Protein AF-A0A7S0XPW1-F1 (afdb_monomer_lite)

pLDDT: mean 75.11, std 16.71, range [29.38, 94.88]

Radius of gyration: 94.54 Å; chains: 1; bounding box: 197×59×314 Å

Secondary structure (DSSP, 8-state):
-------HHHHHHHHHHHHHHHHHHHHHTT--HHHHHHHHHHHHHHHHHHHHHHHHHHHHHHHHHHHHHHHHHHHHHHHHHHHHHHHHHHHHHHHHHHHHHHHHHHHHHHHHHHHHHHHHHHHHHHHHHHHHHHHHHHHHHHHHHHHHHHHHHHHHHHHHHHHHHHHHHHHHHHHHHHHHHHHHHHHHHHHHHHHHHHHHHHHHHHHHHHHHHHHHHHHHHHHHHHHHHHHHHHHHHHHHHHHHHHHHHHHHHHHHHHHHHHHHHHTTTS-TTHHHHTTTHHHHHHHHHHHHHHHHHHHHHHHHSSTTSSSSTTSSSSSSSSSTTSS-S------------SS---SSSGGGTTHHHHHHHHHHHHHHHHHHHHHHHHHHHHHHHHHHHHHHHHHHHHHHHHHHHHHHHHHHHHHHHHHHHHHHHHHHHHHHHHHHHHHHHHHHHHHHHHHHHHHHHHHHHHHHHHHHHHHHHHHHHHHHHHHHHHHHHHHHHHHHHHHHHHHHHHHHHHHHHHHHHHHHHHHHHHHHHHHHHHHHHHHHHHS--

Sequence (545 aa):
MVAFPISHRVLRKIFFCGIILALTGARVGGIGDEEIETAVKVATVSLQREMTSLKEQLEIFEMKHETLHAAAEQFRMQSKTAKTKLEEERTRYNTLASEKQTLETSMESKLEEALEEQKTTFEEEVAVELIEKRNRLAKENEELVQKLRRSEYELSVLEGDWKEKLDHESKRHERSEGKRRASEEKLRKETADLKKRLSFSEQQAKSFEEAWKDAVAESEAKDEQFQTESGKRLQEASRWEKRLQKLNEESKDLYEDNKAKEIELVRAKKLHLTLLEKLSESDEAVREHEAKIVQFTADIEKMSNELTSTSGELSQAKKEHTVLAKRFENLSNLHEDTELVLQNTRAEGERNARRNKELQNDLVDLKFDLESSQKKTKQTIEEKAEMTKSFTEALEQLTSKNTFLRHELVDMKFELEESQSETTALRSETEEITIAHHQALKRLQDEGKTLKLLRKEYLSLEKEFKTITDQFKESEEKVKQYQNRIKEEAAVNAELQNEVNYAELKVENSQKIEKKLSAENKELLKMYEDIKKTMGSSEKNLLET

Foldseek 3Di:
DDDDPPPPVNVVVVVVVVVVVVLVVCVVPPDDPVVSVVVVVVVVVVVVVVVVVVVVVVVVVVVVVVVVVVVVVVVVVVVVVVVVVVVVVVVVVVVVVVVVVVVVVVVVVVVVVVVVVVVVVVVVVVVVVVVVVVVVVVVVVVVVVVVVVVVVVVVVVVVVVVVVVVVVVVVVVVVVVVVVVVVVVVVVVVVVVVVVVVVVVVVVVVVVVVVVVVVVVVVVVVVVVVVVVVVVVVVVVVVVVVVVVVVVVVVVVVVVVVVVVCVVVVVPPPDPPPPPPVVPPVVVVVVVVVVVVVVVVVVVVVVVVVVVVVPPPPPPPPPPPPPVPPDDDDDDDDDDDDPDDDPDDDPPPVPPPVPPVVVVVCVVVVVVVVVVVVVVVVVVVVVVVVVVVVVVVVVVVVVVVVVVVVVVVVVVVVVVVVVVVVVVVVVVVVVVVVVVVVVVVVVVVVVVVVVVVVVVVVVVVVVVVVVVVVVVVVVVVVVVVVVVVVVVVVVVVVVVVVVVVVVVVVVVVVVVVVVVVVVVVVVVVVVVVVVVVVVVVVVVVVVPD

Organism: NCBI:txid44447

Structure (mmCIF, N/CA/C/O backbone):
data_AF-A0A7S0XPW1-F1
#
_entry.id   AF-A0A7S0XPW1-F1
#
loop_
_atom_site.group_PDB
_atom_site.id
_atom_site.type_symbol
_atom_site.label_atom_id
_atom_site.label_alt_id
_atom_site.label_comp_id
_atom_site.label_asym_id
_atom_site.label_entity_id
_atom_site.label_seq_id
_atom_site.pdbx_PDB_ins_code
_atom_site.Cartn_x
_atom_site.Cartn_y
_atom_site.Cartn_z
_atom_site.occupancy
_atom_site.B_iso_or_equiv
_atom_site.auth_seq_id
_atom_site.auth_comp_id
_atom_site.auth_asym_id
_atom_site.auth_atom_id
_atom_site.pdbx_PDB_model_num
ATOM 1 N N . MET A 1 1 ? 78.343 -16.025 -112.245 1.00 39.56 1 MET A N 1
ATOM 2 C CA . MET A 1 1 ? 78.794 -16.530 -113.560 1.00 39.56 1 MET A CA 1
ATOM 3 C C . MET A 1 1 ? 79.882 -15.602 -114.066 1.00 39.56 1 MET A C 1
ATOM 5 O O . MET A 1 1 ? 79.594 -14.468 -114.415 1.00 39.56 1 MET A O 1
ATOM 9 N N . VAL A 1 2 ? 81.134 -16.042 -113.967 1.00 36.28 2 VAL A N 1
ATOM 10 C CA . VAL A 1 2 ? 82.327 -15.247 -114.286 1.00 36.28 2 VAL A CA 1
ATOM 11 C C . VAL A 1 2 ? 82.599 -15.399 -115.782 1.00 36.28 2 VAL A C 1
ATOM 13 O O . VAL A 1 2 ? 83.134 -16.416 -116.213 1.00 36.28 2 VAL A O 1
ATOM 16 N N . ALA A 1 3 ? 82.165 -14.430 -116.588 1.00 39.72 3 ALA A N 1
ATOM 17 C CA . ALA A 1 3 ? 82.557 -14.345 -117.990 1.00 39.72 3 ALA A CA 1
ATOM 18 C C . ALA A 1 3 ? 84.015 -13.868 -118.040 1.00 39.72 3 ALA A C 1
ATOM 20 O O . ALA A 1 3 ? 84.314 -12.753 -117.617 1.00 39.72 3 ALA A O 1
ATOM 21 N N . PHE A 1 4 ? 84.930 -14.727 -118.494 1.00 38.59 4 PHE A N 1
ATOM 22 C CA . PHE A 1 4 ? 86.327 -14.350 -118.706 1.00 38.59 4 PHE A CA 1
ATOM 23 C C . PHE A 1 4 ? 86.382 -13.190 -119.714 1.00 38.59 4 PHE A C 1
ATOM 25 O O . PHE A 1 4 ? 85.946 -13.372 -120.855 1.00 38.59 4 PHE A O 1
ATOM 32 N N . PRO A 1 5 ? 86.906 -12.006 -119.345 1.00 53.72 5 PRO A N 1
ATOM 33 C CA . PRO A 1 5 ? 87.045 -10.915 -120.289 1.00 53.72 5 PRO A CA 1
ATOM 34 C C . PRO A 1 5 ? 88.181 -11.286 -121.243 1.00 53.72 5 PRO A C 1
ATOM 36 O O . PRO A 1 5 ? 89.358 -11.233 -120.881 1.00 53.72 5 PRO A O 1
ATOM 39 N N . ILE A 1 6 ? 87.839 -11.700 -122.466 1.00 50.00 6 ILE A N 1
ATOM 40 C CA . ILE A 1 6 ? 88.815 -11.805 -123.552 1.00 50.00 6 ILE A CA 1
ATOM 41 C C . ILE A 1 6 ? 89.406 -10.405 -123.703 1.00 50.00 6 ILE A C 1
ATOM 43 O O . ILE A 1 6 ? 88.725 -9.472 -124.123 1.00 50.00 6 ILE A O 1
ATOM 47 N N . SER A 1 7 ? 90.658 -10.243 -123.267 1.00 54.56 7 SER A N 1
ATOM 48 C CA . SER A 1 7 ? 91.333 -8.949 -123.241 1.00 54.56 7 SER A CA 1
ATOM 49 C C . SER A 1 7 ? 91.212 -8.284 -124.607 1.00 54.56 7 SER A C 1
ATOM 51 O O . SER A 1 7 ? 91.525 -8.896 -125.629 1.00 54.56 7 SER A O 1
ATOM 53 N N . HIS A 1 8 ? 90.821 -7.010 -124.623 1.00 59.72 8 HIS A N 1
ATOM 54 C CA . HIS A 1 8 ? 90.724 -6.186 -125.830 1.00 59.72 8 HIS A CA 1
ATOM 55 C C . HIS A 1 8 ? 92.017 -6.225 -126.682 1.00 59.72 8 HIS A C 1
ATOM 57 O O . HIS A 1 8 ? 91.983 -6.005 -127.892 1.00 59.72 8 HIS A O 1
ATOM 63 N N . ARG A 1 9 ? 93.178 -6.565 -126.090 1.00 62.75 9 ARG A N 1
ATOM 64 C CA . ARG A 1 9 ? 94.433 -6.824 -126.826 1.00 62.75 9 ARG A CA 1
ATOM 65 C C . ARG A 1 9 ? 94.404 -8.096 -127.684 1.00 62.75 9 ARG A C 1
ATOM 67 O O . ARG A 1 9 ? 95.032 -8.108 -128.737 1.00 62.75 9 ARG A O 1
ATOM 74 N N . VAL A 1 10 ? 93.723 -9.154 -127.246 1.00 66.50 10 VAL A N 1
ATOM 75 C CA . VAL A 1 10 ? 93.628 -10.446 -127.950 1.00 66.50 10 VAL A CA 1
ATOM 76 C C . VAL A 1 10 ? 92.700 -10.329 -129.158 1.00 66.50 10 VAL A C 1
ATOM 78 O O . VAL A 1 10 ? 93.093 -10.717 -130.255 1.00 66.50 10 VAL A O 1
ATOM 81 N N . LEU A 1 11 ? 91.539 -9.687 -128.993 1.00 63.97 11 LEU A N 1
ATOM 82 C CA . LEU A 1 11 ? 90.622 -9.369 -130.097 1.00 63.97 11 LEU A CA 1
ATOM 83 C C . LEU A 1 11 ? 91.297 -8.503 -131.173 1.00 63.97 11 LEU A C 1
ATOM 85 O O . LEU A 1 11 ? 91.224 -8.832 -132.355 1.00 63.97 11 LEU A O 1
ATOM 89 N N . ARG A 1 12 ? 92.063 -7.474 -130.772 1.00 67.25 12 ARG A N 1
ATOM 90 C CA . ARG A 1 12 ? 92.855 -6.654 -131.711 1.00 67.25 12 ARG A CA 1
ATOM 91 C C . ARG A 1 12 ? 93.873 -7.476 -132.507 1.00 67.25 12 ARG A C 1
ATOM 93 O O . ARG A 1 12 ? 94.035 -7.241 -133.699 1.00 67.25 12 ARG A O 1
ATOM 100 N N . LYS A 1 13 ? 94.565 -8.424 -131.865 1.00 68.25 13 LYS A N 1
ATOM 101 C CA . LYS A 1 13 ? 95.573 -9.272 -132.527 1.00 68.25 13 LYS A CA 1
ATOM 102 C C . LYS A 1 13 ? 94.947 -10.235 -133.538 1.00 68.25 13 LYS A C 1
ATOM 104 O O . LYS A 1 13 ? 95.470 -10.353 -134.639 1.00 68.25 13 LYS A O 1
ATOM 109 N N . ILE A 1 14 ? 93.825 -10.870 -133.194 1.00 69.06 14 ILE A N 1
ATOM 110 C CA . ILE A 1 14 ? 93.106 -11.783 -134.100 1.00 69.06 14 ILE A CA 1
ATOM 111 C C . ILE A 1 14 ? 92.610 -11.025 -135.342 1.00 69.06 14 ILE A C 1
ATOM 113 O O . ILE A 1 14 ? 92.794 -11.495 -136.464 1.00 69.06 14 ILE A O 1
ATOM 117 N N . PHE A 1 15 ? 92.070 -9.819 -135.154 1.00 67.19 15 PHE A N 1
ATOM 118 C CA . PHE A 1 15 ? 91.571 -8.985 -136.249 1.00 67.19 15 PHE A CA 1
ATOM 119 C C . PHE A 1 15 ? 92.696 -8.508 -137.189 1.00 67.19 15 PHE A C 1
ATOM 121 O O . PHE A 1 15 ? 92.571 -8.610 -138.409 1.00 67.19 15 PHE A O 1
ATOM 128 N N . PHE A 1 16 ? 93.843 -8.075 -136.643 1.00 67.00 16 PHE A N 1
ATOM 129 C CA . PHE A 1 16 ? 95.014 -7.702 -137.453 1.00 67.00 16 PHE A CA 1
ATOM 130 C C . PHE A 1 16 ? 95.614 -8.892 -138.220 1.00 67.00 16 PHE A C 1
ATOM 132 O O . PHE A 1 16 ? 96.012 -8.727 -139.372 1.00 67.00 16 PHE A O 1
ATOM 139 N N . CYS A 1 17 ? 95.641 -10.095 -137.634 1.00 64.75 17 CYS A N 1
ATOM 140 C CA . CYS A 1 17 ? 96.068 -11.306 -138.343 1.00 64.75 17 CYS A CA 1
ATOM 141 C C . CYS A 1 17 ? 95.147 -11.645 -139.526 1.00 64.75 17 CYS A C 1
ATOM 143 O O . CYS A 1 17 ? 95.647 -12.024 -140.584 1.00 64.75 17 CYS A O 1
ATOM 145 N N . GLY A 1 18 ? 93.829 -11.457 -139.383 1.00 64.94 18 GLY A N 1
ATOM 146 C CA . GLY A 1 18 ? 92.868 -11.646 -140.476 1.00 64.94 18 GLY A CA 1
ATOM 147 C C . GLY A 1 18 ? 93.102 -10.694 -141.656 1.00 64.94 18 GLY A C 1
ATOM 148 O O . GLY A 1 18 ? 93.085 -11.124 -142.807 1.00 64.94 18 GLY A O 1
ATOM 149 N N . ILE A 1 19 ? 93.413 -9.424 -141.378 1.00 65.38 19 ILE A N 1
ATOM 150 C CA . ILE A 1 19 ? 93.708 -8.414 -142.411 1.00 65.38 19 ILE A CA 1
ATOM 151 C C . ILE A 1 19 ? 95.030 -8.721 -143.131 1.00 65.38 19 ILE A C 1
ATOM 153 O O . ILE A 1 19 ? 95.105 -8.623 -144.355 1.00 65.38 19 ILE A O 1
ATOM 157 N N . ILE A 1 20 ? 96.067 -9.145 -142.398 1.00 64.94 20 ILE A N 1
ATOM 158 C CA . ILE A 1 20 ? 97.364 -9.511 -142.992 1.00 64.94 20 ILE A CA 1
ATOM 159 C C . ILE A 1 20 ? 97.228 -10.743 -143.901 1.00 64.94 20 ILE A C 1
ATOM 161 O O . ILE A 1 20 ? 97.795 -10.748 -144.995 1.00 64.94 20 ILE A O 1
ATOM 165 N N . LEU A 1 21 ? 96.452 -11.756 -143.493 1.00 63.59 21 LEU A N 1
ATOM 166 C CA . LEU A 1 21 ? 96.184 -12.951 -144.306 1.00 63.59 21 LEU A CA 1
ATOM 167 C C . LEU A 1 21 ? 95.389 -12.623 -145.581 1.00 63.59 21 LEU A C 1
ATOM 169 O O . LEU A 1 21 ? 95.715 -13.134 -146.652 1.00 63.59 21 LEU A O 1
ATOM 173 N N . ALA A 1 22 ? 94.404 -11.724 -145.497 1.00 61.94 22 ALA A N 1
ATOM 174 C CA . ALA A 1 22 ? 93.641 -11.271 -146.662 1.00 61.94 22 ALA A CA 1
ATOM 175 C C . ALA A 1 22 ? 94.516 -10.507 -147.679 1.00 61.94 22 ALA A C 1
ATOM 177 O O . ALA A 1 22 ? 94.399 -10.724 -148.884 1.00 61.94 22 ALA A O 1
ATOM 178 N N . LEU A 1 23 ? 95.449 -9.671 -147.204 1.00 60.62 23 LEU A N 1
ATOM 179 C CA . LEU A 1 23 ? 96.360 -8.900 -148.064 1.00 60.62 23 LEU A CA 1
ATOM 180 C C . LEU A 1 23 ? 97.479 -9.743 -148.690 1.00 60.62 23 LEU A C 1
ATOM 182 O O . LEU A 1 23 ? 97.932 -9.441 -149.793 1.00 60.62 23 LEU A O 1
ATOM 186 N N . THR A 1 24 ? 97.922 -10.811 -148.020 1.00 60.59 24 THR A N 1
ATOM 187 C CA . THR A 1 24 ? 98.920 -11.739 -148.586 1.00 60.59 24 THR A CA 1
ATOM 188 C C . THR A 1 24 ? 98.308 -12.720 -149.585 1.00 60.59 24 THR A C 1
ATOM 190 O O . THR A 1 24 ? 98.956 -13.026 -150.585 1.00 60.59 24 THR A O 1
ATOM 193 N N . GLY A 1 25 ? 97.055 -13.145 -149.389 1.00 58.72 25 GLY A N 1
ATOM 194 C CA . GLY A 1 25 ? 96.331 -13.973 -150.361 1.00 58.72 25 GLY A CA 1
ATOM 195 C C . GLY A 1 25 ? 96.077 -13.268 -151.701 1.00 58.72 25 GLY A C 1
ATOM 196 O O . GLY A 1 25 ? 96.257 -13.874 -152.756 1.00 58.72 25 GLY A O 1
ATOM 197 N N . ALA A 1 26 ? 95.748 -11.972 -151.680 1.00 57.66 26 ALA A N 1
ATOM 198 C CA . ALA A 1 26 ? 95.457 -11.195 -152.891 1.00 57.66 26 ALA A CA 1
ATOM 199 C C . ALA A 1 26 ? 96.680 -10.995 -153.816 1.00 57.66 26 ALA A C 1
ATOM 201 O O . ALA A 1 26 ? 96.527 -10.893 -155.031 1.00 57.66 26 ALA A O 1
ATOM 202 N N . ARG A 1 27 ? 97.907 -11.010 -153.272 1.00 54.44 27 ARG A N 1
ATOM 203 C CA . ARG A 1 27 ? 99.149 -10.748 -154.030 1.00 54.44 27 ARG A CA 1
ATOM 204 C C . ARG A 1 27 ? 99.678 -11.956 -154.819 1.00 54.44 27 ARG A C 1
ATOM 206 O O . ARG A 1 27 ? 100.502 -11.782 -155.710 1.00 54.44 27 ARG A O 1
ATOM 213 N N . VAL A 1 28 ? 99.212 -13.170 -154.514 1.00 60.16 28 VAL A N 1
ATOM 214 C CA . VAL A 1 28 ? 99.618 -14.415 -155.205 1.00 60.16 28 VAL A CA 1
ATOM 215 C C . VAL A 1 28 ? 98.640 -14.789 -156.336 1.00 60.16 28 VAL A C 1
ATOM 217 O O . VAL A 1 28 ? 98.990 -15.566 -157.217 1.00 60.16 28 VAL A O 1
ATOM 220 N N . GLY A 1 29 ? 97.439 -14.197 -156.362 1.00 56.56 29 GLY A N 1
ATOM 221 C CA . GLY A 1 29 ? 96.366 -14.530 -157.309 1.00 56.56 29 GLY A CA 1
ATOM 222 C C . GLY A 1 29 ? 96.353 -13.773 -158.643 1.00 56.56 29 GLY A C 1
ATOM 223 O O . GLY A 1 29 ? 95.446 -14.005 -159.433 1.00 56.56 29 GLY A O 1
ATOM 224 N N . GLY A 1 30 ? 97.310 -12.878 -158.919 1.00 50.38 30 GLY A N 1
ATOM 225 C CA . GLY A 1 30 ? 97.323 -12.118 -160.181 1.00 50.38 30 GLY A CA 1
ATOM 226 C C . GLY A 1 30 ? 96.152 -11.135 -160.327 1.00 50.38 30 GLY A C 1
ATOM 227 O O . GLY A 1 30 ? 95.639 -10.951 -161.427 1.00 50.38 30 GLY A O 1
ATOM 228 N N . ILE A 1 31 ? 95.730 -10.526 -159.216 1.00 51.66 31 ILE A N 1
ATOM 229 C CA . ILE A 1 31 ? 94.731 -9.453 -159.166 1.00 51.66 31 ILE A CA 1
ATOM 230 C C . ILE A 1 31 ? 95.456 -8.100 -159.281 1.00 51.66 31 ILE A C 1
ATOM 232 O O . ILE A 1 31 ? 96.480 -7.896 -158.629 1.00 51.66 31 ILE A O 1
ATOM 236 N N . GLY A 1 32 ? 94.958 -7.200 -160.134 1.00 52.53 32 GLY A N 1
ATOM 237 C CA . GLY A 1 32 ? 95.555 -5.882 -160.386 1.00 52.53 32 GLY A CA 1
ATOM 238 C C . GLY A 1 32 ? 95.526 -4.956 -159.162 1.00 52.53 32 GLY A C 1
ATOM 239 O O . GLY A 1 32 ? 94.605 -5.020 -158.350 1.00 52.53 32 GLY A O 1
ATOM 240 N N . ASP A 1 33 ? 96.526 -4.075 -159.045 1.00 58.12 33 ASP A N 1
ATOM 241 C CA . ASP A 1 33 ? 96.761 -3.200 -157.880 1.00 58.12 33 ASP A CA 1
ATOM 242 C C . ASP A 1 33 ? 95.544 -2.335 -157.455 1.00 58.12 33 ASP A C 1
ATOM 244 O O . ASP A 1 33 ? 95.440 -1.962 -156.286 1.00 58.12 33 ASP A O 1
ATOM 248 N N . GLU A 1 34 ? 94.577 -2.067 -158.344 1.00 59.88 34 GLU A N 1
ATOM 249 C CA . GLU A 1 34 ? 93.363 -1.286 -158.032 1.00 59.88 34 GLU A CA 1
ATOM 250 C C . GLU A 1 34 ? 92.368 -1.996 -157.086 1.00 59.88 34 GLU A C 1
ATOM 252 O O . GLU A 1 34 ? 91.712 -1.336 -156.269 1.00 59.88 34 GLU A O 1
ATOM 257 N N . GLU A 1 35 ? 92.256 -3.328 -157.134 1.00 60.28 35 GLU A N 1
ATOM 258 C CA . GLU A 1 35 ? 91.290 -4.076 -156.304 1.00 60.28 35 GLU A CA 1
ATOM 259 C C . GLU A 1 35 ? 91.768 -4.234 -154.848 1.00 60.28 35 GLU A C 1
ATOM 261 O O . GLU A 1 35 ? 90.972 -4.244 -153.902 1.00 60.28 35 GLU A O 1
ATOM 266 N N . ILE A 1 36 ? 93.087 -4.281 -154.632 1.00 63.53 36 ILE A N 1
ATOM 267 C CA . ILE A 1 36 ? 93.680 -4.330 -153.287 1.00 63.53 36 ILE A CA 1
ATOM 268 C C . ILE A 1 36 ? 93.498 -2.982 -152.580 1.00 63.53 36 ILE A C 1
ATOM 270 O O . ILE A 1 36 ? 93.168 -2.940 -151.391 1.00 63.53 36 ILE A O 1
ATOM 274 N N . GLU A 1 37 ? 93.651 -1.870 -153.303 1.00 64.62 37 GLU A N 1
ATOM 275 C CA . GLU A 1 37 ? 93.460 -0.532 -152.740 1.00 64.62 37 GLU A CA 1
ATOM 276 C C . GLU A 1 37 ? 92.009 -0.304 -152.285 1.00 64.62 37 GLU A C 1
ATOM 278 O O . GLU A 1 37 ? 91.763 0.261 -151.210 1.00 64.62 37 GLU A O 1
ATOM 283 N N . THR A 1 38 ? 91.033 -0.795 -153.054 1.00 67.69 38 THR A N 1
ATOM 284 C CA . THR A 1 38 ? 89.615 -0.709 -152.679 1.00 67.69 38 THR A CA 1
ATOM 285 C C . THR A 1 38 ? 89.295 -1.568 -151.456 1.00 67.69 38 THR A C 1
ATOM 287 O O . THR A 1 38 ? 88.627 -1.081 -150.539 1.00 67.69 38 THR A O 1
ATOM 290 N N . ALA A 1 39 ? 89.825 -2.791 -151.362 1.00 69.88 39 ALA A N 1
ATOM 291 C CA . ALA A 1 39 ? 89.636 -3.650 -150.189 1.00 69.88 39 ALA A CA 1
ATOM 292 C C . ALA A 1 39 ? 90.240 -3.044 -148.906 1.00 69.88 39 ALA A C 1
ATOM 294 O O . ALA A 1 39 ? 89.601 -3.060 -147.849 1.00 69.88 39 ALA A O 1
ATOM 295 N N . VAL A 1 40 ? 91.433 -2.441 -148.995 1.00 73.88 40 VAL A N 1
ATOM 296 C CA . VAL A 1 40 ? 92.063 -1.735 -147.864 1.00 73.88 40 VAL A CA 1
ATOM 297 C C . VAL A 1 40 ? 91.232 -0.528 -147.440 1.00 73.88 40 VAL A C 1
ATOM 299 O O . VAL A 1 40 ? 91.009 -0.333 -146.242 1.00 73.88 40 VAL A O 1
ATOM 302 N N . LYS A 1 41 ? 90.723 0.266 -148.390 1.00 72.25 41 LYS A N 1
ATOM 303 C CA . LYS A 1 41 ? 89.847 1.408 -148.085 1.00 72.25 41 LYS A CA 1
ATOM 304 C C . LYS A 1 41 ? 88.562 0.962 -147.383 1.00 72.25 41 LYS A C 1
ATOM 306 O O . LYS A 1 41 ? 88.209 1.544 -146.358 1.00 72.25 41 LYS A O 1
ATOM 311 N N . VAL A 1 42 ? 87.910 -0.100 -147.858 1.00 74.19 42 VAL A N 1
ATOM 312 C CA . VAL A 1 42 ? 86.697 -0.651 -147.224 1.00 74.19 42 VAL A CA 1
ATOM 313 C C . VAL A 1 42 ? 86.989 -1.172 -145.813 1.00 74.19 42 VAL A C 1
ATOM 315 O O . VAL A 1 42 ? 86.263 -0.831 -144.876 1.00 74.19 42 VAL A O 1
ATOM 318 N N . ALA A 1 43 ? 88.078 -1.924 -145.623 1.00 74.25 43 ALA A N 1
ATOM 319 C CA . ALA A 1 43 ? 88.476 -2.424 -144.307 1.00 74.25 43 ALA A CA 1
ATOM 320 C C . ALA A 1 43 ? 88.810 -1.284 -143.332 1.00 74.25 43 ALA A C 1
ATOM 322 O O . ALA A 1 43 ? 88.410 -1.333 -142.170 1.00 74.25 43 ALA A O 1
ATOM 323 N N . THR A 1 44 ? 89.478 -0.230 -143.809 1.00 72.44 44 THR A N 1
ATOM 324 C CA . THR A 1 44 ? 89.830 0.948 -142.999 1.00 72.44 44 THR A CA 1
ATOM 325 C C . THR A 1 44 ? 88.579 1.697 -142.549 1.00 72.44 44 THR A C 1
ATOM 327 O O . THR A 1 44 ? 88.448 2.006 -141.367 1.00 72.44 44 THR A O 1
ATOM 330 N N . VAL A 1 45 ? 87.615 1.915 -143.451 1.00 76.00 45 VAL A N 1
ATOM 331 C CA . VAL A 1 45 ? 86.327 2.543 -143.109 1.00 76.00 45 VAL A CA 1
ATOM 332 C C . VAL A 1 45 ? 85.536 1.683 -142.116 1.00 76.00 45 VAL A C 1
ATOM 334 O O . VAL A 1 45 ? 84.939 2.223 -141.184 1.00 76.00 45 VAL A O 1
ATOM 337 N N . SER A 1 46 ? 85.557 0.354 -142.262 1.00 75.00 46 SER A N 1
ATOM 338 C CA . SER A 1 46 ? 84.896 -0.562 -141.320 1.00 75.00 46 SER A CA 1
ATOM 339 C C . SER A 1 46 ? 85.529 -0.509 -139.927 1.00 75.00 46 SER A C 1
ATOM 341 O O . SER A 1 46 ? 84.823 -0.357 -138.932 1.00 75.00 46 SER A O 1
ATOM 343 N N . LEU A 1 47 ? 86.862 -0.543 -139.849 1.00 78.50 47 LEU A N 1
ATOM 344 C CA . LEU A 1 47 ? 87.610 -0.414 -138.594 1.00 78.50 47 LEU A CA 1
ATOM 345 C C . LEU A 1 47 ? 87.378 0.938 -137.923 1.00 78.50 47 LEU A C 1
ATOM 347 O O . LEU A 1 47 ? 87.296 1.022 -136.700 1.00 78.50 47 LEU A O 1
ATOM 351 N N . GLN A 1 48 ? 87.262 1.998 -138.719 1.00 76.94 48 GLN A N 1
ATOM 352 C CA . GLN A 1 48 ? 86.998 3.335 -138.215 1.00 76.94 48 GLN A CA 1
ATOM 353 C C . GLN A 1 48 ? 85.587 3.432 -137.622 1.00 76.94 48 GLN A C 1
ATOM 355 O O . GLN A 1 48 ? 85.448 3.995 -136.539 1.00 76.94 48 GLN A O 1
ATOM 360 N N . ARG A 1 49 ? 84.583 2.801 -138.255 1.00 78.31 49 ARG A N 1
ATOM 361 C CA . ARG A 1 49 ? 83.217 2.680 -137.712 1.00 78.31 49 ARG A CA 1
ATOM 362 C C . ARG A 1 49 ? 83.169 1.887 -136.407 1.00 78.31 49 ARG A C 1
ATOM 364 O O . ARG A 1 49 ? 82.507 2.314 -135.462 1.00 78.31 49 ARG A O 1
ATOM 371 N N . GLU A 1 50 ? 83.883 0.766 -136.327 1.00 81.75 50 GLU A N 1
ATOM 372 C CA . GLU A 1 50 ? 83.961 -0.028 -135.093 1.00 81.75 50 GLU A CA 1
ATOM 373 C C . GLU A 1 50 ? 84.698 0.717 -133.975 1.00 81.75 50 GLU A C 1
ATOM 375 O O . GLU A 1 50 ? 84.246 0.703 -132.834 1.00 81.75 50 GLU A O 1
ATOM 380 N N . MET A 1 51 ? 85.783 1.432 -134.290 1.00 79.12 51 MET A N 1
ATOM 381 C CA . MET A 1 51 ? 86.474 2.305 -133.333 1.00 79.12 51 MET A CA 1
ATOM 382 C C . MET A 1 51 ? 85.562 3.417 -132.814 1.00 79.12 51 MET A C 1
ATOM 384 O O . MET A 1 51 ? 85.568 3.678 -131.613 1.00 79.12 51 MET A O 1
ATOM 388 N N . THR A 1 52 ? 84.769 4.058 -133.680 1.00 80.38 52 THR A N 1
ATOM 389 C CA . THR A 1 52 ? 83.781 5.052 -133.231 1.00 80.38 52 THR A CA 1
ATOM 390 C C . THR A 1 52 ? 82.694 4.419 -132.368 1.00 80.38 52 THR A C 1
ATOM 392 O O . THR A 1 52 ? 82.392 4.959 -131.312 1.00 80.38 52 THR A O 1
ATOM 395 N N . SER A 1 53 ? 82.190 3.235 -132.732 1.00 83.06 53 SER A N 1
ATOM 396 C CA . SER A 1 53 ? 81.170 2.534 -131.943 1.00 83.06 53 SER A CA 1
ATOM 397 C C . SER A 1 53 ? 81.689 2.091 -130.570 1.00 83.06 53 SER A C 1
ATOM 399 O O . SER A 1 53 ? 81.007 2.264 -129.563 1.00 83.06 53 SER A O 1
ATOM 401 N N . LEU A 1 54 ? 82.919 1.576 -130.490 1.00 82.94 54 LEU A N 1
ATOM 402 C CA . LEU A 1 54 ? 83.553 1.221 -129.217 1.00 82.94 54 LEU A CA 1
ATOM 403 C C . LEU A 1 54 ? 83.830 2.452 -128.354 1.00 82.94 54 LEU A C 1
ATOM 405 O O . LEU A 1 54 ? 83.705 2.377 -127.134 1.00 82.94 54 LEU A O 1
ATOM 409 N N . LYS A 1 55 ? 84.185 3.582 -128.972 1.00 82.62 55 LYS A N 1
ATOM 410 C CA . LYS A 1 55 ? 84.371 4.846 -128.259 1.00 82.62 55 LYS A CA 1
ATOM 411 C C . LYS A 1 55 ? 83.053 5.338 -127.654 1.00 82.62 55 LYS A C 1
ATOM 413 O O . LYS A 1 55 ? 83.039 5.675 -126.477 1.00 82.62 55 LYS A O 1
ATOM 418 N N . GLU A 1 56 ? 81.957 5.285 -128.410 1.00 84.12 56 GLU A N 1
ATOM 419 C CA . GLU A 1 56 ? 80.611 5.597 -127.904 1.00 84.12 56 GLU A CA 1
ATOM 420 C C . GLU A 1 56 ? 80.191 4.644 -126.772 1.00 84.12 56 GLU A C 1
ATOM 422 O O . GLU A 1 56 ? 79.659 5.078 -125.754 1.00 84.12 56 GLU A O 1
ATOM 427 N N . GLN A 1 57 ? 80.465 3.341 -126.898 1.00 84.12 57 GLN A N 1
ATOM 428 C CA . GLN A 1 57 ? 80.169 2.376 -125.832 1.00 84.12 57 GLN A CA 1
ATOM 429 C C . GLN A 1 57 ? 80.993 2.622 -124.564 1.00 84.12 57 GLN A C 1
ATOM 431 O O . GLN A 1 57 ? 80.464 2.454 -123.463 1.00 84.12 57 GLN A O 1
ATOM 436 N N . LEU A 1 58 ? 82.263 3.012 -124.705 1.00 83.69 58 LEU A N 1
ATOM 437 C CA . LEU A 1 58 ? 83.120 3.363 -123.575 1.00 83.69 58 LEU A CA 1
ATOM 438 C C . LEU A 1 58 ? 82.597 4.613 -122.862 1.00 83.69 58 LEU A C 1
ATOM 440 O O . LEU A 1 58 ? 82.476 4.597 -121.644 1.00 83.69 58 LEU A O 1
ATOM 444 N N . GLU A 1 59 ? 82.199 5.637 -123.614 1.00 85.94 59 GLU A N 1
ATOM 445 C CA . GLU A 1 59 ? 81.622 6.870 -123.068 1.00 85.94 59 GLU A CA 1
ATOM 446 C C . GLU A 1 59 ? 80.290 6.599 -122.344 1.00 85.94 59 GLU A C 1
ATOM 448 O O . GLU A 1 59 ? 80.064 7.075 -121.232 1.00 85.94 59 GLU A O 1
ATOM 453 N N . ILE A 1 60 ? 79.431 5.733 -122.899 1.00 86.44 60 ILE A N 1
ATOM 454 C CA . ILE A 1 60 ? 78.209 5.269 -122.218 1.00 86.44 60 ILE A CA 1
ATOM 455 C C . ILE A 1 60 ? 78.545 4.497 -120.937 1.00 86.44 60 ILE A C 1
ATOM 457 O O . ILE A 1 60 ? 77.831 4.616 -119.937 1.00 86.44 60 ILE A O 1
ATOM 461 N N . PHE A 1 61 ? 79.590 3.670 -120.956 1.00 89.31 61 PHE A N 1
ATOM 462 C CA . PHE A 1 61 ? 80.007 2.911 -119.782 1.00 89.31 61 PHE A CA 1
ATOM 463 C C . PHE A 1 61 ? 80.557 3.827 -118.684 1.00 89.31 61 PHE A C 1
ATOM 465 O O . PHE A 1 61 ? 80.170 3.665 -117.527 1.00 89.31 61 PHE A O 1
ATOM 472 N N . GLU A 1 62 ? 81.386 4.808 -119.039 1.00 87.00 62 GLU A N 1
ATOM 473 C CA . GLU A 1 62 ? 81.906 5.826 -118.121 1.00 87.00 62 GLU A CA 1
ATOM 474 C C . GLU A 1 62 ? 80.760 6.643 -117.510 1.00 87.00 62 GLU A C 1
ATOM 476 O O . GLU A 1 62 ? 80.646 6.685 -116.285 1.00 87.00 62 GLU A O 1
ATOM 481 N N . MET A 1 63 ? 79.814 7.135 -118.323 1.00 89.19 63 MET A N 1
ATOM 482 C CA . MET A 1 63 ? 78.616 7.821 -117.816 1.00 89.19 63 MET A CA 1
ATOM 483 C C . MET A 1 63 ? 77.791 6.941 -116.865 1.00 89.19 63 MET A C 1
ATOM 485 O O . MET A 1 63 ? 77.317 7.409 -115.825 1.00 89.19 63 MET A O 1
ATOM 489 N N . LYS A 1 64 ? 77.602 5.652 -117.184 1.00 89.94 64 LYS A N 1
ATOM 490 C CA . LYS A 1 64 ? 76.872 4.719 -116.305 1.00 89.94 64 LYS A CA 1
ATOM 491 C C . LYS A 1 64 ? 77.612 4.471 -114.998 1.00 89.94 64 LYS A C 1
ATOM 493 O O . LYS A 1 64 ? 76.964 4.403 -113.955 1.00 89.94 64 LYS A O 1
ATOM 498 N N . HIS A 1 65 ? 78.933 4.331 -115.044 1.00 89.19 65 HIS A N 1
ATOM 499 C CA . HIS A 1 65 ? 79.760 4.140 -113.859 1.00 89.19 65 HIS A CA 1
ATOM 500 C C . HIS A 1 65 ? 79.722 5.378 -112.955 1.00 89.19 65 HIS A C 1
ATOM 502 O O . HIS A 1 65 ? 79.513 5.239 -111.752 1.00 89.19 65 HIS A O 1
ATOM 508 N N . GLU A 1 66 ? 79.829 6.581 -113.522 1.00 89.81 66 GLU A N 1
ATOM 509 C CA . GLU A 1 66 ? 79.688 7.843 -112.785 1.00 89.81 66 GLU A CA 1
ATOM 510 C C . GLU A 1 66 ? 78.290 7.999 -112.177 1.00 89.81 66 GLU A C 1
ATOM 512 O O . GLU A 1 66 ? 78.165 8.344 -111.002 1.00 89.81 66 GLU A O 1
ATOM 517 N N . THR A 1 67 ? 77.235 7.655 -112.925 1.00 89.44 67 THR A N 1
ATOM 518 C CA . THR A 1 67 ? 75.851 7.689 -112.419 1.00 89.44 67 THR A CA 1
ATOM 519 C C . THR A 1 67 ? 75.655 6.710 -111.257 1.00 89.44 67 THR A C 1
ATOM 521 O O . THR A 1 67 ? 75.045 7.055 -110.244 1.00 89.44 67 THR A O 1
ATOM 524 N N . LEU A 1 68 ? 76.195 5.490 -111.366 1.00 89.75 68 LEU A N 1
ATOM 525 C CA . LEU A 1 68 ? 76.162 4.489 -110.294 1.00 89.75 68 LEU A CA 1
ATOM 526 C C . LEU A 1 68 ? 76.967 4.932 -109.072 1.00 89.75 68 LEU A C 1
ATOM 528 O O . LEU A 1 68 ? 76.511 4.742 -107.945 1.00 89.75 68 LEU A O 1
ATOM 532 N N . HIS A 1 69 ? 78.135 5.536 -109.284 1.00 89.69 69 HIS A N 1
ATOM 533 C CA . HIS A 1 69 ? 78.960 6.073 -108.209 1.00 89.69 69 HIS A CA 1
ATOM 534 C C . HIS A 1 69 ? 78.234 7.206 -107.471 1.00 89.69 69 HIS A C 1
ATOM 536 O O . HIS A 1 69 ? 78.128 7.166 -106.246 1.00 89.69 69 HIS A O 1
ATOM 542 N N . ALA A 1 70 ? 77.646 8.157 -108.202 1.00 89.81 70 ALA A N 1
ATOM 543 C CA . ALA A 1 70 ? 76.851 9.241 -107.629 1.00 89.81 70 ALA A CA 1
ATOM 544 C C . ALA A 1 70 ? 75.633 8.713 -106.849 1.00 89.81 70 ALA A C 1
ATOM 546 O O . ALA A 1 70 ? 75.366 9.168 -105.736 1.00 89.81 70 ALA A O 1
ATOM 547 N N . ALA A 1 71 ? 74.931 7.704 -107.377 1.00 88.56 71 ALA A N 1
ATOM 548 C CA . ALA A 1 71 ? 73.818 7.065 -106.677 1.00 88.56 71 ALA A CA 1
ATOM 549 C C . ALA A 1 71 ? 74.276 6.353 -105.390 1.00 88.56 71 ALA A C 1
ATOM 551 O O . ALA A 1 71 ? 73.634 6.481 -104.345 1.00 88.56 71 ALA A O 1
ATOM 552 N N . ALA A 1 72 ? 75.404 5.637 -105.429 1.00 88.94 72 ALA A N 1
ATOM 553 C CA . ALA A 1 72 ? 75.973 4.983 -104.252 1.00 88.94 72 ALA A CA 1
ATOM 554 C C . ALA A 1 72 ? 76.384 6.002 -103.175 1.00 88.94 72 ALA A C 1
ATOM 556 O O . ALA A 1 72 ? 76.107 5.798 -101.988 1.00 88.94 72 ALA A O 1
ATOM 557 N N . GLU A 1 73 ? 76.985 7.126 -103.570 1.00 90.44 73 GLU A N 1
ATOM 558 C CA . GLU A 1 73 ? 77.303 8.223 -102.654 1.00 90.44 73 GLU A CA 1
ATOM 559 C C . GLU A 1 73 ? 76.045 8.877 -102.077 1.00 90.44 73 GLU A C 1
ATOM 561 O O . GLU A 1 73 ? 75.992 9.126 -100.869 1.00 90.44 73 GLU A O 1
ATOM 566 N N . GLN A 1 74 ? 75.005 9.075 -102.889 1.00 91.50 74 GLN A N 1
ATOM 567 C CA . GLN A 1 74 ? 73.716 9.589 -102.432 1.00 91.50 74 GLN A CA 1
ATOM 568 C C . GLN A 1 74 ? 73.078 8.660 -101.391 1.00 91.50 74 GLN A C 1
ATOM 570 O O . GLN A 1 74 ? 72.674 9.132 -100.325 1.00 91.50 74 GLN A O 1
ATOM 575 N N . PHE A 1 75 ? 73.046 7.345 -101.632 1.00 91.88 75 PHE A N 1
ATOM 576 C CA . PHE A 1 75 ? 72.551 6.375 -100.648 1.00 91.88 75 PHE A CA 1
ATOM 577 C C . PHE A 1 75 ? 73.397 6.363 -99.376 1.00 91.88 75 PHE A C 1
ATOM 579 O O . PHE A 1 75 ? 72.857 6.284 -98.269 1.00 91.88 75 PHE A O 1
ATOM 586 N N . ARG A 1 76 ? 74.723 6.499 -99.498 1.00 91.62 76 ARG A N 1
ATOM 587 C CA . ARG A 1 76 ? 75.614 6.599 -98.336 1.00 91.62 76 ARG A CA 1
ATOM 588 C C . ARG A 1 76 ? 75.310 7.843 -97.504 1.00 91.62 76 ARG A C 1
ATOM 590 O O . ARG A 1 76 ? 75.292 7.761 -96.276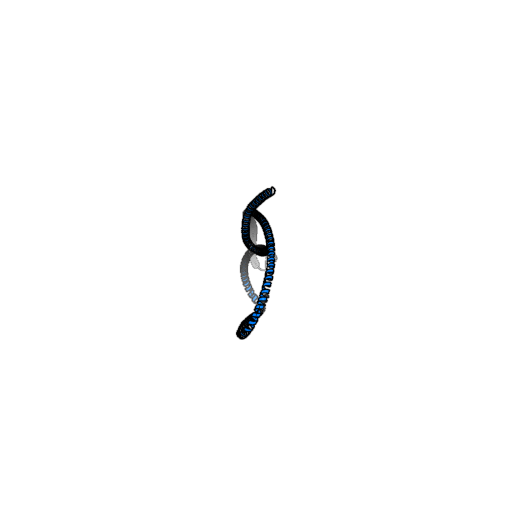 1.00 91.62 76 ARG A O 1
ATOM 597 N N . MET A 1 77 ? 75.064 8.980 -98.152 1.00 91.88 77 MET A N 1
ATOM 598 C CA . MET A 1 77 ? 74.682 10.223 -97.480 1.00 91.88 77 MET A CA 1
ATOM 599 C C . MET A 1 77 ? 73.312 10.092 -96.811 1.00 91.88 77 MET A C 1
ATOM 601 O O . MET A 1 77 ? 73.196 10.403 -95.628 1.00 91.88 77 MET A O 1
ATOM 605 N N . GLN A 1 78 ? 72.315 9.532 -97.499 1.00 91.62 78 GLN A N 1
ATOM 606 C CA . GLN A 1 78 ? 70.992 9.270 -96.921 1.00 91.62 78 GLN A CA 1
ATOM 607 C C . GLN A 1 78 ? 71.058 8.326 -95.715 1.00 91.62 78 GLN A C 1
ATOM 609 O O . GLN A 1 78 ? 70.431 8.597 -94.694 1.00 91.62 78 GLN A O 1
ATOM 614 N N . SER A 1 79 ? 71.857 7.258 -95.790 1.00 92.12 79 SER A N 1
ATOM 615 C CA . SER A 1 79 ? 72.070 6.327 -94.676 1.00 92.12 79 SER A CA 1
ATOM 616 C C . SER A 1 79 ? 72.707 7.021 -93.469 1.00 92.12 79 SER A C 1
ATOM 618 O O . SER A 1 79 ? 72.250 6.837 -92.339 1.00 92.12 79 SER A O 1
ATOM 620 N N . LYS A 1 80 ? 73.710 7.881 -93.694 1.00 92.56 80 LYS A N 1
ATOM 621 C CA . LYS A 1 80 ? 74.307 8.695 -92.626 1.00 92.56 80 LYS A CA 1
ATOM 622 C C . LYS A 1 80 ? 73.286 9.641 -91.999 1.00 92.56 80 LYS A C 1
ATOM 624 O O . LYS A 1 80 ? 73.191 9.670 -90.778 1.00 92.56 80 LYS A O 1
ATOM 629 N N . THR A 1 81 ? 72.499 10.352 -92.806 1.00 91.81 81 THR A N 1
ATOM 630 C CA . THR A 1 81 ? 71.450 11.258 -92.314 1.00 91.81 81 THR A CA 1
ATOM 631 C C . THR A 1 81 ? 70.352 10.516 -91.547 1.00 91.81 81 THR A C 1
ATOM 633 O O . THR A 1 81 ? 69.872 11.008 -90.531 1.00 91.81 81 THR A O 1
ATOM 636 N N . ALA A 1 82 ? 69.951 9.324 -91.991 1.00 91.06 82 ALA A N 1
ATOM 637 C CA . ALA A 1 82 ? 68.980 8.506 -91.268 1.00 91.06 82 ALA A CA 1
ATOM 638 C C . ALA A 1 82 ? 69.538 8.042 -89.915 1.00 91.06 82 ALA A C 1
ATOM 640 O O . ALA A 1 82 ? 68.838 8.095 -88.907 1.00 91.06 82 ALA A O 1
ATOM 641 N N . LYS A 1 83 ? 70.819 7.653 -89.875 1.00 92.62 83 LYS A N 1
ATOM 642 C CA . LYS A 1 83 ? 71.492 7.253 -88.637 1.00 92.62 83 LYS A CA 1
ATOM 643 C C . LYS A 1 83 ? 71.606 8.408 -87.640 1.00 92.62 83 LYS A C 1
ATOM 645 O O . LYS A 1 83 ? 71.360 8.190 -86.461 1.00 92.62 83 LYS A O 1
ATOM 650 N N . THR A 1 84 ? 71.948 9.618 -88.089 1.00 92.00 84 THR A N 1
ATOM 651 C CA . THR A 1 84 ? 72.018 10.785 -87.191 1.00 92.00 84 THR A CA 1
ATOM 652 C C . THR A 1 84 ? 70.643 11.145 -86.637 1.00 92.00 84 THR A C 1
ATOM 654 O O . THR A 1 84 ? 70.522 11.333 -85.434 1.00 92.00 84 THR A O 1
ATOM 657 N N . LYS A 1 85 ? 69.593 11.133 -87.471 1.00 93.69 85 LYS A N 1
ATOM 658 C CA . LYS A 1 85 ? 68.211 11.363 -87.014 1.00 93.69 85 LYS A CA 1
ATOM 659 C C . LYS A 1 85 ? 67.739 10.317 -86.003 1.00 93.69 85 LYS A C 1
ATOM 661 O O . LYS A 1 85 ? 67.062 10.659 -85.044 1.00 93.69 85 LYS A O 1
ATOM 666 N N . LEU A 1 86 ? 68.095 9.047 -86.204 1.00 93.44 86 LEU A N 1
ATOM 667 C CA . LEU A 1 86 ? 67.759 7.984 -85.255 1.00 93.44 86 LEU A CA 1
ATOM 668 C C . LEU A 1 86 ? 68.441 8.205 -83.897 1.00 93.44 86 LEU A C 1
ATOM 670 O O . LEU A 1 86 ? 67.821 7.986 -82.860 1.00 93.44 86 LEU A O 1
ATOM 674 N N . GLU A 1 87 ? 69.697 8.650 -83.901 1.00 92.00 87 GLU A N 1
ATOM 675 C CA . GLU A 1 87 ? 70.423 8.946 -82.664 1.00 92.00 87 GLU A CA 1
ATOM 676 C C . GLU A 1 87 ? 69.844 10.178 -81.948 1.00 92.00 87 GLU A C 1
ATOM 678 O O . GLU A 1 87 ? 69.693 10.156 -80.731 1.00 92.00 87 GLU A O 1
ATOM 683 N N . GLU A 1 88 ? 69.441 11.213 -82.692 1.00 93.00 88 GLU A N 1
ATOM 684 C CA . GLU A 1 88 ? 68.725 12.384 -82.156 1.00 93.00 88 GLU A CA 1
ATOM 685 C C . GLU A 1 88 ? 67.369 12.011 -81.534 1.00 93.00 88 GLU A C 1
ATOM 687 O O . GLU A 1 88 ? 67.011 12.506 -80.468 1.00 93.00 88 GLU A O 1
ATOM 692 N N . GLU A 1 89 ? 66.606 11.112 -82.155 1.00 91.88 89 GLU A N 1
ATOM 693 C CA . GLU A 1 89 ? 65.352 10.623 -81.567 1.00 91.88 89 GLU A CA 1
ATOM 694 C C . GLU A 1 89 ? 65.601 9.756 -80.328 1.00 91.88 89 GLU A C 1
ATOM 696 O O . GLU A 1 89 ? 64.861 9.831 -79.346 1.00 91.88 89 GLU A O 1
ATOM 701 N N . ARG A 1 90 ? 66.689 8.982 -80.312 1.00 92.81 90 ARG A N 1
ATOM 702 C CA . ARG A 1 90 ? 67.075 8.199 -79.135 1.00 92.81 90 ARG A CA 1
ATOM 703 C C . ARG A 1 90 ? 67.459 9.092 -77.957 1.00 92.81 90 ARG A C 1
ATOM 705 O O . ARG A 1 90 ? 67.082 8.791 -76.824 1.00 92.81 90 ARG A O 1
ATOM 712 N N . THR A 1 91 ? 68.183 10.184 -78.200 1.00 93.44 91 THR A N 1
ATOM 713 C CA . THR A 1 91 ? 68.509 11.145 -77.139 1.00 93.44 91 THR A CA 1
ATOM 714 C C . THR A 1 91 ? 67.256 11.855 -76.636 1.00 93.44 91 THR A C 1
ATOM 716 O O . THR A 1 91 ? 67.069 11.916 -75.423 1.00 93.44 91 THR A O 1
ATOM 719 N N . ARG A 1 92 ? 66.344 12.272 -77.527 1.00 93.38 92 ARG A N 1
ATOM 720 C CA . ARG A 1 92 ? 65.031 12.828 -77.142 1.00 93.38 92 ARG A CA 1
ATOM 721 C C . ARG A 1 92 ? 64.218 11.870 -76.278 1.00 93.38 92 ARG A C 1
ATOM 723 O O . ARG A 1 92 ? 63.683 12.288 -75.255 1.00 93.38 92 ARG A O 1
ATOM 730 N N . TYR A 1 93 ? 64.153 10.594 -76.655 1.00 94.38 93 TYR A N 1
ATOM 731 C CA . TYR A 1 93 ? 63.445 9.579 -75.876 1.00 94.38 93 TYR A CA 1
ATOM 732 C C . TYR A 1 93 ? 64.035 9.429 -74.470 1.00 94.38 93 TYR A C 1
ATOM 734 O O . TYR A 1 93 ? 63.294 9.387 -73.491 1.00 94.38 93 TYR A O 1
ATOM 742 N N . ASN A 1 94 ? 65.364 9.398 -74.352 1.00 92.00 94 ASN A N 1
ATOM 743 C CA . ASN A 1 94 ? 66.025 9.301 -73.051 1.00 92.00 94 ASN A CA 1
ATOM 744 C C . ASN A 1 94 ? 65.763 10.540 -72.180 1.00 92.00 94 ASN A C 1
ATOM 746 O O . ASN A 1 94 ? 65.520 10.395 -70.983 1.00 92.00 94 ASN A O 1
ATOM 750 N N . THR A 1 95 ? 65.760 11.741 -72.769 1.00 93.31 95 THR A N 1
ATOM 751 C CA . THR A 1 95 ? 65.398 12.976 -72.057 1.00 93.31 95 THR A CA 1
ATOM 752 C C . THR A 1 95 ? 63.954 12.918 -71.560 1.00 93.31 95 THR A C 1
ATOM 754 O O . THR A 1 95 ? 63.727 13.081 -70.364 1.00 93.31 95 THR A O 1
ATOM 757 N N . LEU A 1 96 ? 62.997 12.571 -72.424 1.00 92.69 96 LEU A N 1
ATOM 758 C CA . LEU A 1 96 ? 61.586 12.430 -72.043 1.00 92.69 96 LEU A CA 1
ATOM 759 C C . LEU A 1 96 ? 61.372 11.366 -70.959 1.00 92.69 96 LEU A C 1
ATOM 761 O O . LEU A 1 96 ? 60.574 11.567 -70.047 1.00 92.69 96 LEU A O 1
ATOM 765 N N . ALA A 1 97 ? 62.094 10.245 -71.020 1.00 91.69 97 ALA A N 1
ATOM 766 C CA . ALA A 1 97 ? 62.032 9.214 -69.988 1.00 91.69 97 ALA A CA 1
ATOM 767 C C . ALA A 1 97 ? 62.526 9.739 -68.627 1.00 91.69 97 ALA A C 1
ATOM 769 O O . ALA A 1 97 ? 61.899 9.465 -67.605 1.00 91.69 97 ALA A O 1
ATOM 770 N N . SER A 1 98 ? 63.603 10.533 -68.612 1.00 91.25 98 SER A N 1
ATOM 771 C CA . SER A 1 98 ? 64.117 11.152 -67.382 1.00 91.25 98 SER A CA 1
ATOM 772 C C . SER A 1 98 ? 63.194 12.241 -66.822 1.00 91.25 98 SER A C 1
ATOM 774 O O . SER A 1 98 ? 63.004 12.325 -65.608 1.00 91.25 98 SER A O 1
ATOM 776 N N . GLU A 1 99 ? 62.561 13.035 -67.690 1.00 93.38 99 GLU A N 1
ATOM 777 C CA . GLU A 1 99 ? 61.558 14.028 -67.294 1.00 93.38 99 GLU A CA 1
ATOM 778 C C . GLU A 1 99 ? 60.327 13.349 -66.703 1.00 93.38 99 GLU A C 1
ATOM 780 O O . GLU A 1 99 ? 59.872 13.742 -65.630 1.00 93.38 99 GLU A O 1
ATOM 785 N N . LYS A 1 100 ? 59.837 12.284 -67.351 1.00 93.94 100 LYS A N 1
ATOM 786 C CA . LYS A 1 100 ? 58.735 11.467 -66.841 1.00 93.94 100 LYS A CA 1
ATOM 787 C C . LYS A 1 100 ? 59.055 10.927 -65.448 1.00 93.94 100 LYS A C 1
ATOM 789 O O . LYS A 1 100 ? 58.248 11.106 -64.546 1.00 93.94 100 LYS A O 1
ATOM 794 N N . GLN A 1 101 ? 60.230 10.327 -65.265 1.00 92.12 101 GLN A N 1
ATOM 795 C CA . GLN A 1 101 ? 60.637 9.784 -63.968 1.00 92.12 101 GLN A CA 1
ATOM 796 C C . GLN A 1 101 ? 60.719 10.876 -62.890 1.00 92.12 101 GLN A C 1
ATOM 798 O O . GLN A 1 101 ? 60.323 10.651 -61.754 1.00 92.12 101 GLN A O 1
ATOM 803 N N . THR A 1 102 ? 61.199 12.070 -63.245 1.00 92.69 102 THR A N 1
ATOM 804 C CA . THR A 1 102 ? 61.282 13.213 -62.318 1.00 92.69 102 THR A CA 1
ATOM 805 C C . THR A 1 102 ? 59.897 13.752 -61.946 1.00 92.69 102 THR A C 1
ATOM 807 O O . THR A 1 102 ? 59.659 14.160 -60.811 1.00 92.69 102 THR A O 1
ATOM 810 N N . LEU A 1 103 ? 58.963 13.756 -62.898 1.00 93.06 103 LEU A N 1
ATOM 811 C CA . LEU A 1 103 ? 57.567 14.115 -62.661 1.00 93.06 103 LEU A CA 1
ATOM 812 C C . LEU A 1 103 ? 56.869 13.092 -61.767 1.00 93.06 103 LEU A C 1
ATOM 814 O O . LEU A 1 103 ? 56.179 13.497 -60.837 1.00 93.06 103 LEU A O 1
ATOM 818 N N . GLU A 1 104 ? 57.074 11.798 -62.015 1.00 91.81 104 GLU A N 1
ATOM 819 C CA . GLU A 1 104 ? 56.526 10.715 -61.191 1.00 91.81 104 GLU A CA 1
ATOM 820 C C . GLU A 1 104 ? 57.010 10.838 -59.743 1.00 91.81 104 GLU A C 1
ATOM 822 O O . GLU A 1 104 ? 56.180 10.946 -58.843 1.00 91.81 104 GLU A O 1
ATOM 827 N N . THR A 1 105 ? 58.321 10.971 -59.513 1.00 91.44 105 THR A N 1
ATOM 828 C CA . THR A 1 105 ? 58.859 11.128 -58.150 1.00 91.44 105 THR A CA 1
ATOM 829 C C . THR A 1 105 ? 58.395 12.421 -57.479 1.00 91.44 105 THR A C 1
ATOM 831 O O . THR A 1 105 ? 58.101 12.431 -56.284 1.00 91.44 105 THR A O 1
ATOM 834 N N . SER A 1 106 ? 58.278 13.522 -58.230 1.00 94.62 106 SER A N 1
ATOM 835 C CA . SER A 1 106 ? 57.752 14.777 -57.687 1.00 94.62 106 SER A CA 1
ATOM 836 C C . SER A 1 106 ? 56.268 14.682 -57.328 1.00 94.62 106 SER A C 1
ATOM 838 O O . SER A 1 106 ? 55.857 15.284 -56.335 1.00 94.62 106 SER A O 1
ATOM 840 N N . MET A 1 107 ? 55.460 13.982 -58.126 1.00 92.75 107 MET A N 1
ATOM 841 C CA . MET A 1 107 ? 54.039 13.787 -57.843 1.00 92.75 107 MET A CA 1
ATOM 842 C C . MET A 1 107 ? 53.831 12.853 -56.654 1.00 92.75 107 MET A C 1
ATOM 844 O O . MET A 1 107 ? 53.021 13.178 -55.792 1.00 92.75 107 MET A O 1
ATOM 848 N N . GLU A 1 108 ? 54.576 11.750 -56.580 1.00 92.00 108 GLU A N 1
ATOM 849 C CA . GLU A 1 108 ? 54.547 10.826 -55.441 1.00 92.00 108 GLU A CA 1
ATOM 850 C C . GLU A 1 108 ? 54.900 11.548 -54.140 1.00 92.00 108 GLU A C 1
ATOM 852 O O . GLU A 1 108 ? 54.124 11.498 -53.191 1.00 92.00 108 GLU A O 1
ATOM 857 N N . SER A 1 109 ? 55.990 12.322 -54.131 1.00 91.56 109 SER A N 1
ATOM 858 C CA . SER A 1 109 ? 56.397 13.092 -52.951 1.00 91.56 109 SER A CA 1
ATOM 859 C C . SER A 1 109 ? 55.346 14.121 -52.522 1.00 91.56 109 SER A C 1
ATOM 861 O O . SER A 1 109 ? 55.086 14.250 -51.330 1.00 91.56 109 SER A O 1
ATOM 863 N N . LYS A 1 110 ? 54.715 14.836 -53.465 1.00 93.75 110 LYS A N 1
ATOM 864 C CA . LYS A 1 110 ? 53.655 15.809 -53.139 1.00 93.75 110 LYS A CA 1
ATOM 865 C C . LYS A 1 110 ? 52.382 15.143 -52.626 1.00 93.75 110 LYS A C 1
ATOM 867 O O . LYS A 1 110 ? 51.700 15.713 -51.783 1.00 93.75 110 LYS A O 1
ATOM 872 N N . LEU A 1 111 ? 52.035 13.974 -53.163 1.00 92.06 111 LEU A N 1
ATOM 873 C CA . LEU A 1 111 ? 50.882 13.208 -52.698 1.00 92.06 111 LEU A CA 1
ATOM 874 C C . LEU A 1 111 ? 51.123 12.648 -51.297 1.00 92.06 111 LEU A C 1
ATOM 876 O O . LEU A 1 111 ? 50.214 12.694 -50.478 1.00 92.06 111 LEU A O 1
ATOM 880 N N . GLU A 1 112 ? 52.330 12.159 -51.018 1.00 93.19 112 GLU A N 1
ATOM 881 C CA . GLU A 1 112 ? 52.710 11.666 -49.694 1.00 93.19 112 GLU A CA 1
ATOM 882 C C . GLU A 1 112 ? 52.701 12.793 -48.652 1.00 93.19 112 GLU A C 1
ATOM 884 O O . GLU A 1 112 ? 52.112 12.631 -47.586 1.00 93.19 112 GLU A O 1
ATOM 889 N N . GLU A 1 113 ? 53.249 13.965 -48.989 1.00 93.44 113 GLU A N 1
ATOM 890 C CA . GLU A 1 113 ? 53.214 15.151 -48.122 1.00 93.44 113 GLU A CA 1
ATOM 891 C C . GLU A 1 113 ? 51.775 15.614 -47.840 1.00 93.44 113 GLU A C 1
ATOM 893 O O . GLU A 1 113 ? 51.407 15.801 -46.681 1.00 93.44 113 GLU A O 1
ATOM 898 N N . ALA A 1 114 ? 50.933 15.721 -48.875 1.00 92.06 114 ALA A N 1
ATOM 899 C CA . ALA A 1 114 ? 49.533 16.120 -48.715 1.00 92.06 114 ALA A CA 1
ATOM 900 C C . ALA A 1 114 ? 48.716 15.104 -47.898 1.00 92.06 114 ALA A C 1
ATOM 902 O O . ALA A 1 114 ? 47.826 15.488 -47.140 1.00 92.06 114 ALA A O 1
ATOM 903 N N . LEU A 1 115 ? 49.003 13.807 -48.046 1.00 92.25 115 LEU A N 1
ATOM 904 C CA . LEU A 1 115 ? 48.314 12.755 -47.303 1.00 92.25 115 LEU A CA 1
ATOM 905 C C . LEU A 1 115 ? 48.725 12.761 -45.829 1.00 92.25 115 LEU A C 1
ATOM 907 O O . LEU A 1 115 ? 47.860 12.616 -44.966 1.00 92.25 115 LEU A O 1
ATOM 911 N N . GLU A 1 116 ? 50.008 12.973 -45.528 1.00 91.94 116 GLU A N 1
ATOM 912 C CA . GLU A 1 116 ? 50.459 13.069 -44.140 1.00 91.94 116 GLU A CA 1
ATOM 913 C C . GLU A 1 116 ? 49.931 14.348 -43.470 1.00 91.94 116 GLU A C 1
ATOM 915 O O . GLU A 1 116 ? 49.483 14.277 -42.330 1.00 91.94 116 GLU A O 1
ATOM 920 N N . GLU A 1 117 ? 49.862 15.483 -44.178 1.00 92.56 117 GLU A N 1
ATOM 921 C CA . GLU A 1 117 ? 49.219 16.712 -43.674 1.00 92.56 117 GLU A CA 1
ATOM 922 C C . GLU A 1 117 ? 47.715 16.511 -43.406 1.00 92.56 117 GLU A C 1
ATOM 924 O O . GLU A 1 117 ? 47.181 16.930 -42.375 1.00 92.56 117 GLU A O 1
ATOM 929 N N . GLN A 1 118 ? 47.005 15.818 -44.300 1.00 91.50 118 GLN A N 1
ATOM 930 C CA . GLN A 1 118 ? 45.591 15.501 -44.085 1.00 91.50 118 GLN A CA 1
ATOM 931 C C . GLN A 1 118 ? 45.392 14.553 -42.892 1.00 91.50 118 GLN A C 1
ATOM 933 O O . GLN A 1 118 ? 44.417 14.656 -42.147 1.00 91.50 118 GLN A O 1
ATOM 938 N N . LYS A 1 119 ? 46.313 13.611 -42.702 1.00 92.31 119 LYS A N 1
ATOM 939 C CA . LYS A 1 119 ? 46.269 12.668 -41.588 1.00 92.31 119 LYS A CA 1
ATOM 940 C C . LYS A 1 119 ? 46.532 13.364 -40.255 1.00 92.31 119 LYS A C 1
ATOM 942 O O . LYS A 1 119 ? 45.786 13.122 -39.311 1.00 92.31 119 LYS A O 1
ATOM 947 N N . THR A 1 120 ? 47.532 14.241 -40.174 1.00 90.88 120 THR A N 1
ATOM 948 C CA . THR A 1 120 ? 47.831 14.979 -38.937 1.00 90.88 120 THR A CA 1
ATOM 949 C C . THR A 1 120 ? 46.697 15.927 -38.563 1.00 90.88 120 THR A C 1
ATOM 951 O O . THR A 1 120 ? 46.277 15.936 -37.410 1.00 90.88 120 THR A O 1
ATOM 954 N N . THR A 1 121 ? 46.134 16.655 -39.531 1.00 91.81 121 THR A N 1
ATOM 955 C CA . THR A 1 121 ? 44.968 17.524 -39.291 1.00 91.81 121 THR A CA 1
ATOM 956 C C . THR A 1 121 ? 43.757 16.735 -38.793 1.00 91.81 121 THR A C 1
ATOM 958 O O . THR A 1 121 ? 43.130 17.131 -37.812 1.00 91.81 121 THR A O 1
ATOM 961 N N . PHE A 1 122 ? 43.470 15.573 -39.387 1.00 91.00 122 PHE A N 1
ATOM 962 C CA . PHE A 1 122 ? 42.406 14.690 -38.907 1.00 91.00 122 PHE A CA 1
ATOM 963 C C . PHE A 1 122 ? 42.669 14.160 -37.486 1.00 91.00 122 PHE A C 1
ATOM 965 O O . PHE A 1 122 ? 41.767 14.152 -36.648 1.00 91.00 122 PHE A O 1
ATOM 972 N N . GLU A 1 123 ? 43.898 13.726 -37.188 1.00 91.25 123 GLU A N 1
ATOM 973 C CA . GLU A 1 123 ? 44.282 13.258 -35.850 1.00 91.25 123 GLU A CA 1
ATOM 974 C C . GLU A 1 123 ? 44.140 14.368 -34.791 1.00 91.25 123 GLU A C 1
ATOM 976 O O . GLU A 1 123 ? 43.657 14.104 -33.685 1.00 91.25 123 GLU A O 1
ATOM 981 N N . GLU A 1 124 ? 44.498 15.610 -35.129 1.00 92.88 124 GLU A N 1
ATOM 982 C CA . GLU A 1 124 ? 44.326 16.780 -34.263 1.00 92.88 124 GLU A CA 1
ATOM 983 C C . GLU A 1 124 ? 42.846 17.114 -34.022 1.00 92.88 124 GLU A C 1
ATOM 985 O O . GLU A 1 124 ? 42.448 17.305 -32.869 1.00 92.88 124 GLU A O 1
ATOM 990 N N . GLU A 1 125 ? 42.011 17.125 -35.065 1.00 92.81 125 GLU A N 1
ATOM 991 C CA . GLU A 1 125 ? 40.565 17.369 -34.941 1.00 92.81 125 GLU A CA 1
ATOM 992 C C . GLU A 1 125 ? 39.887 16.322 -34.047 1.00 92.81 125 GLU A C 1
ATOM 994 O O . GLU A 1 125 ? 39.151 16.672 -33.117 1.00 92.81 125 GLU A O 1
ATOM 999 N N . VAL A 1 126 ? 40.194 15.038 -34.259 1.00 91.38 126 VAL A N 1
ATOM 1000 C CA . VAL A 1 126 ? 39.669 13.942 -33.431 1.00 91.38 126 VAL A CA 1
ATOM 1001 C C . VAL A 1 126 ? 40.145 14.073 -31.982 1.00 91.38 126 VAL A C 1
ATOM 1003 O O . VAL A 1 126 ? 39.367 13.852 -31.049 1.00 91.38 126 VAL A O 1
ATOM 1006 N N . ALA A 1 127 ? 41.406 14.454 -31.755 1.00 91.62 127 ALA A N 1
ATOM 1007 C CA . ALA A 1 127 ? 41.924 14.670 -30.408 1.00 91.62 127 ALA A CA 1
ATOM 1008 C C . ALA A 1 127 ? 41.193 15.817 -29.689 1.00 91.62 127 ALA A C 1
ATOM 1010 O O . ALA A 1 127 ? 40.825 15.665 -28.518 1.00 91.62 127 ALA A O 1
ATOM 1011 N N . VAL A 1 128 ? 40.933 16.932 -30.380 1.00 94.06 128 VAL A N 1
ATOM 1012 C CA . VAL A 1 128 ? 40.161 18.063 -29.841 1.00 94.06 128 VAL A CA 1
ATOM 1013 C C . VAL A 1 128 ? 38.736 17.630 -29.498 1.00 94.06 128 VAL A C 1
ATOM 1015 O O . VAL A 1 128 ? 38.288 17.863 -28.371 1.00 94.06 128 VAL A O 1
ATOM 1018 N N . GLU A 1 129 ? 38.047 16.927 -30.399 1.00 91.94 129 GLU A N 1
ATOM 1019 C CA . GLU A 1 129 ? 36.678 16.455 -30.161 1.00 91.94 129 GLU A CA 1
ATOM 1020 C C . GLU A 1 129 ? 36.602 15.507 -28.949 1.00 91.94 129 GLU A C 1
ATOM 1022 O O . GLU A 1 129 ? 35.712 15.625 -28.096 1.00 91.94 129 GLU A O 1
ATOM 1027 N N . LEU A 1 130 ? 37.572 14.597 -28.811 1.00 91.44 130 LEU A N 1
ATOM 1028 C CA . LEU A 1 130 ? 37.665 13.695 -27.662 1.00 91.44 130 LEU A CA 1
ATOM 1029 C C . LEU A 1 130 ? 37.911 14.448 -26.350 1.00 91.44 130 LEU A C 1
ATOM 1031 O O . LEU A 1 130 ? 37.317 14.096 -25.324 1.00 91.44 130 LEU A O 1
ATOM 1035 N N . ILE A 1 131 ? 38.751 15.485 -26.364 1.00 93.88 131 ILE A N 1
ATOM 1036 C CA . ILE A 1 131 ? 38.997 16.338 -25.194 1.00 93.88 131 ILE A CA 1
ATOM 1037 C C . ILE A 1 131 ? 37.720 17.092 -24.808 1.00 93.88 131 ILE A C 1
ATOM 1039 O O . ILE A 1 131 ? 37.331 17.085 -23.636 1.00 93.88 131 ILE A O 1
ATOM 1043 N N . GLU A 1 132 ? 37.019 17.691 -25.769 1.00 92.75 132 GLU A N 1
ATOM 1044 C CA . GLU A 1 132 ? 35.759 18.393 -25.513 1.00 92.75 132 GLU A CA 1
ATOM 1045 C C . GLU A 1 132 ? 34.672 17.462 -24.973 1.00 92.75 132 GLU A C 1
ATOM 1047 O O . GLU A 1 132 ? 33.957 17.812 -24.027 1.00 92.75 132 GLU A O 1
ATOM 1052 N N . LYS A 1 133 ? 34.551 16.257 -25.540 1.00 92.12 133 LYS A N 1
ATOM 1053 C CA . LYS A 1 133 ? 33.619 15.232 -25.060 1.00 92.12 133 LYS A CA 1
ATOM 1054 C C . LYS A 1 133 ? 33.961 14.800 -23.636 1.00 92.12 133 LYS A C 1
ATOM 1056 O O . LYS A 1 133 ? 33.070 14.717 -22.791 1.00 92.12 133 LYS A O 1
ATOM 1061 N N . ARG A 1 134 ? 35.245 14.581 -23.338 1.00 92.12 134 ARG A N 1
ATOM 1062 C CA . ARG A 1 134 ? 35.715 14.249 -21.986 1.00 92.12 134 ARG A CA 1
ATOM 1063 C C . ARG A 1 134 ? 35.391 15.359 -20.985 1.00 92.12 134 ARG A C 1
ATOM 1065 O O . ARG A 1 134 ? 34.939 15.055 -19.885 1.00 92.12 134 ARG A O 1
ATOM 1072 N N . ASN A 1 135 ? 35.576 16.621 -21.363 1.00 94.25 135 ASN A N 1
ATOM 1073 C CA . ASN A 1 135 ? 35.272 17.767 -20.505 1.00 94.25 135 ASN A CA 1
ATOM 1074 C C . ASN A 1 135 ? 33.765 17.914 -20.245 1.00 94.25 135 ASN A C 1
ATOM 1076 O O . ASN A 1 135 ? 33.368 18.175 -19.108 1.00 94.25 135 ASN A O 1
ATOM 1080 N N . ARG A 1 136 ? 32.919 17.689 -21.262 1.00 91.62 136 ARG A N 1
ATOM 1081 C CA . ARG A 1 136 ? 31.454 17.651 -21.100 1.00 91.62 136 ARG A CA 1
ATOM 1082 C C . ARG A 1 136 ? 31.023 16.568 -20.111 1.00 91.62 136 ARG A C 1
ATOM 1084 O O . ARG A 1 136 ? 30.335 16.878 -19.143 1.00 91.62 136 ARG A O 1
ATOM 1091 N N . LEU A 1 137 ? 31.514 15.342 -20.295 1.00 90.69 137 LEU A N 1
ATOM 1092 C CA . LEU A 1 137 ? 31.220 14.223 -19.395 1.00 90.69 137 LEU A CA 1
ATOM 1093 C C . LEU A 1 137 ? 31.725 14.472 -17.967 1.00 90.69 137 LEU A C 1
ATOM 1095 O O . LEU A 1 137 ? 31.046 14.128 -17.004 1.00 90.69 137 LEU A O 1
ATOM 1099 N N . ALA A 1 138 ? 32.898 15.091 -17.807 1.00 92.56 138 ALA A N 1
ATOM 1100 C CA . ALA A 1 138 ? 33.419 15.448 -16.489 1.00 92.56 138 ALA A CA 1
ATOM 1101 C C . ALA A 1 138 ? 32.504 16.449 -15.764 1.00 92.56 138 ALA A C 1
ATOM 1103 O O . ALA A 1 138 ? 32.237 16.276 -14.575 1.00 92.56 138 ALA A O 1
ATOM 1104 N N . LYS A 1 139 ? 31.982 17.448 -16.486 1.00 93.94 139 LYS A N 1
ATOM 1105 C CA . LYS A 1 139 ? 31.047 18.438 -15.939 1.00 93.94 139 LYS A CA 1
ATOM 1106 C C . LYS A 1 139 ? 29.703 17.813 -15.552 1.00 93.94 139 LYS A C 1
ATOM 1108 O O . LYS A 1 139 ? 29.216 18.060 -14.453 1.00 93.94 139 LYS A O 1
ATOM 1113 N N . GLU A 1 140 ? 29.129 16.976 -16.415 1.00 90.75 140 GLU A N 1
ATOM 1114 C CA . GLU A 1 140 ? 27.890 16.242 -16.111 1.00 90.75 140 GLU A CA 1
ATOM 1115 C C . GLU A 1 140 ? 28.053 15.356 -14.869 1.00 90.75 140 GLU A C 1
ATOM 1117 O O . GLU A 1 140 ? 27.189 15.336 -13.992 1.00 90.75 140 GLU A O 1
ATOM 1122 N N . ASN A 1 141 ? 29.192 14.669 -14.751 1.00 90.88 141 ASN A N 1
ATOM 1123 C CA . ASN A 1 141 ? 29.490 13.841 -13.589 1.00 90.88 141 ASN A CA 1
ATOM 1124 C C . ASN A 1 141 ? 29.609 14.680 -12.303 1.00 90.88 141 ASN A C 1
ATOM 1126 O O . ASN A 1 141 ? 29.091 14.293 -11.258 1.00 90.88 141 ASN A O 1
ATOM 1130 N N . GLU A 1 142 ? 30.231 15.860 -12.368 1.00 94.88 142 GLU A N 1
ATOM 1131 C CA . GLU A 1 142 ? 30.292 16.779 -11.227 1.00 94.88 142 GLU A CA 1
ATOM 1132 C C . GLU A 1 142 ? 28.895 17.257 -10.791 1.00 94.88 142 GLU A C 1
ATOM 1134 O O . GLU A 1 142 ? 28.586 17.258 -9.595 1.00 94.88 142 GLU A O 1
ATOM 1139 N N . GLU A 1 143 ? 28.016 17.596 -11.738 1.00 92.69 143 GLU A N 1
ATOM 1140 C CA . GLU A 1 143 ? 26.626 17.971 -11.451 1.00 92.69 143 GLU A CA 1
ATOM 1141 C C . GLU A 1 143 ? 25.838 16.822 -10.800 1.00 92.69 143 GLU A C 1
ATOM 1143 O O . GLU A 1 143 ? 25.088 17.047 -9.841 1.00 92.69 143 GLU A O 1
ATOM 1148 N N . LEU A 1 144 ? 26.026 15.585 -11.271 1.00 90.75 144 LEU A N 1
ATOM 1149 C CA . LEU A 1 144 ? 25.415 14.393 -10.676 1.00 90.75 144 LEU A CA 1
ATOM 1150 C C . LEU A 1 144 ? 25.920 14.142 -9.251 1.00 90.75 144 LEU A C 1
ATOM 1152 O O . LEU A 1 144 ? 25.112 13.908 -8.352 1.00 90.75 144 LEU A O 1
ATOM 1156 N N . VAL A 1 145 ? 27.227 14.270 -9.012 1.00 93.25 145 VAL A N 1
ATOM 1157 C CA . VAL A 1 145 ? 27.812 14.148 -7.666 1.00 93.25 145 VAL A CA 1
ATOM 1158 C C . VAL A 1 145 ? 27.253 15.216 -6.723 1.00 93.25 145 VAL A C 1
ATOM 1160 O O . VAL A 1 145 ? 26.957 14.924 -5.563 1.00 93.25 145 VAL A O 1
ATOM 1163 N N . GLN A 1 146 ? 27.058 16.450 -7.193 1.00 93.06 146 GLN A N 1
ATOM 1164 C CA . GLN A 1 146 ? 26.432 17.495 -6.380 1.00 93.06 146 GLN A CA 1
ATOM 1165 C C . GLN A 1 146 ? 24.966 17.186 -6.056 1.00 93.06 146 GLN A C 1
ATOM 1167 O O . GLN A 1 146 ? 24.546 17.406 -4.919 1.00 93.06 146 GLN A O 1
ATOM 1172 N N . LYS A 1 147 ? 24.190 16.671 -7.019 1.00 91.25 147 LYS A N 1
ATOM 1173 C CA . LYS A 1 147 ? 22.805 16.230 -6.778 1.00 91.25 147 LYS A CA 1
ATOM 1174 C C . LYS A 1 147 ? 22.754 15.104 -5.746 1.00 91.25 147 LYS A C 1
ATOM 1176 O O . LYS A 1 147 ? 21.967 15.202 -4.810 1.00 91.25 147 LYS A O 1
ATOM 1181 N N . LEU A 1 148 ? 23.642 14.114 -5.862 1.00 90.25 148 LEU A N 1
ATOM 1182 C CA . LEU A 1 148 ? 23.742 13.005 -4.913 1.00 90.25 148 LEU A CA 1
ATOM 1183 C C . LEU A 1 148 ? 24.008 13.509 -3.487 1.00 90.25 148 LEU A C 1
ATOM 1185 O O . LEU A 1 148 ? 23.275 13.167 -2.563 1.00 90.25 148 LEU A O 1
ATOM 1189 N N . ARG A 1 149 ? 24.978 14.415 -3.315 1.00 93.38 149 ARG A N 1
ATOM 1190 C CA . ARG A 1 149 ? 25.279 15.009 -2.001 1.00 93.38 149 ARG A CA 1
ATOM 1191 C C . ARG A 1 149 ? 24.099 15.777 -1.403 1.00 93.38 149 ARG A C 1
ATOM 1193 O O . ARG A 1 149 ? 23.910 15.750 -0.191 1.00 93.38 149 ARG A O 1
ATOM 1200 N N . ARG A 1 150 ? 23.308 16.474 -2.229 1.00 91.19 150 ARG A N 1
ATOM 1201 C CA . ARG A 1 150 ? 22.088 17.158 -1.761 1.00 91.19 150 ARG A CA 1
ATOM 1202 C C . ARG A 1 150 ? 21.046 16.151 -1.280 1.00 91.19 150 ARG A C 1
ATOM 1204 O O . ARG A 1 150 ? 20.528 16.327 -0.185 1.00 91.19 150 ARG A O 1
ATOM 1211 N N . SER A 1 151 ? 20.811 15.077 -2.037 1.00 88.50 151 SER A N 1
ATOM 1212 C CA . SER A 1 151 ? 19.878 14.024 -1.616 1.00 88.50 151 SER A CA 1
ATOM 1213 C C . SER A 1 151 ? 20.336 13.291 -0.352 1.00 88.50 151 SER A C 1
ATOM 1215 O O . SER A 1 151 ? 19.521 13.033 0.526 1.00 88.50 151 SER A O 1
ATOM 1217 N N . GLU A 1 152 ? 21.634 13.011 -0.201 1.00 90.19 152 GLU A N 1
ATOM 1218 C CA . GLU A 1 152 ? 22.188 12.407 1.021 1.00 90.19 152 GLU A CA 1
ATOM 1219 C C . GLU A 1 152 ? 21.980 13.313 2.242 1.00 90.19 152 GLU A C 1
ATOM 1221 O O . GLU A 1 152 ? 21.622 12.841 3.322 1.00 90.19 152 GLU A O 1
ATOM 1226 N N . TYR A 1 153 ? 22.153 14.627 2.073 1.00 93.06 153 TYR A N 1
ATOM 1227 C CA . TYR A 1 153 ? 21.883 15.600 3.128 1.00 93.06 153 TYR A CA 1
ATOM 1228 C C . TYR A 1 153 ? 20.395 15.652 3.501 1.00 93.06 153 TYR A C 1
ATOM 1230 O O . TYR A 1 153 ? 20.063 15.601 4.684 1.00 93.06 153 TYR A O 1
ATOM 1238 N N . GLU A 1 154 ? 19.497 15.709 2.516 1.00 90.12 154 GLU A N 1
ATOM 1239 C CA . GLU A 1 154 ? 18.045 15.693 2.743 1.00 90.12 154 GLU A CA 1
ATOM 1240 C C . GLU A 1 154 ? 17.599 14.424 3.482 1.00 90.12 154 GLU A C 1
ATOM 1242 O O . GLU A 1 154 ? 16.836 14.508 4.448 1.00 90.12 154 GLU A O 1
ATOM 1247 N N . LEU A 1 155 ? 18.133 13.259 3.098 1.00 88.12 155 LEU A N 1
ATOM 1248 C CA . LEU A 1 155 ? 17.892 11.996 3.798 1.00 88.12 155 LEU A CA 1
ATOM 1249 C C . LEU A 1 155 ? 18.394 12.043 5.244 1.00 88.12 155 LEU A C 1
ATOM 1251 O O . LEU A 1 155 ? 17.665 11.648 6.152 1.00 88.12 155 LEU A O 1
ATOM 1255 N N . SER A 1 156 ? 19.590 12.584 5.484 1.00 91.00 156 SER A N 1
ATOM 1256 C CA . SER A 1 156 ? 20.125 12.726 6.842 1.00 91.00 156 SER A CA 1
ATOM 1257 C C . SER A 1 156 ? 19.271 13.645 7.723 1.00 91.00 156 SER A C 1
ATOM 1259 O O . SER A 1 156 ? 19.152 13.387 8.923 1.00 91.00 156 SER A O 1
ATOM 1261 N N . VAL A 1 157 ? 18.691 14.711 7.162 1.00 90.19 157 VAL A N 1
ATOM 1262 C CA . VAL A 1 157 ? 17.771 15.600 7.891 1.00 90.19 157 VAL A CA 1
ATOM 1263 C C . VAL A 1 157 ? 16.483 14.856 8.237 1.00 90.19 157 VAL A C 1
ATOM 1265 O O . VAL A 1 157 ? 16.069 14.861 9.396 1.00 90.19 157 VAL A O 1
ATOM 1268 N N . LEU A 1 158 ? 15.897 14.143 7.271 1.00 87.88 158 LEU A N 1
ATOM 1269 C CA . LEU A 1 158 ? 14.693 13.339 7.494 1.00 87.88 158 LEU A CA 1
ATOM 1270 C C . LEU A 1 158 ? 14.915 12.250 8.550 1.00 87.88 158 LEU A C 1
ATOM 1272 O O . LEU A 1 158 ? 14.062 12.055 9.413 1.00 87.88 158 LEU A O 1
ATOM 1276 N N . GLU A 1 159 ? 16.055 11.558 8.530 1.00 87.19 159 GLU A N 1
ATOM 1277 C CA . GLU A 1 159 ? 16.415 10.584 9.568 1.00 87.19 159 GLU A CA 1
ATOM 1278 C C . GLU A 1 159 ? 16.486 11.216 10.967 1.00 87.19 159 GLU A C 1
ATOM 1280 O O . GLU A 1 159 ? 16.091 10.583 11.953 1.00 87.19 159 GLU A O 1
ATOM 1285 N N . GLY A 1 160 ? 16.968 12.459 11.064 1.00 88.06 160 GLY A N 1
ATOM 1286 C CA . GLY A 1 160 ? 16.951 13.247 12.296 1.00 88.06 160 GLY A CA 1
ATOM 1287 C C . GLY A 1 160 ? 15.528 13.503 12.796 1.00 88.06 160 GLY A C 1
ATOM 1288 O O . GLY A 1 160 ? 15.210 13.163 13.939 1.00 88.06 160 GLY A O 1
ATOM 1289 N N . ASP A 1 161 ? 14.657 14.008 11.921 1.00 87.75 161 ASP A N 1
ATOM 1290 C CA . ASP A 1 161 ? 13.248 14.286 12.233 1.00 87.75 161 ASP A CA 1
ATOM 1291 C C . ASP A 1 161 ? 12.488 13.020 12.664 1.00 87.75 161 ASP A C 1
ATOM 1293 O O . ASP A 1 161 ? 11.676 13.044 13.595 1.00 87.75 161 ASP A O 1
ATOM 1297 N N . TRP A 1 162 ? 12.749 11.889 12.001 1.00 85.25 162 TRP A N 1
ATOM 1298 C CA . TRP A 1 162 ? 12.155 10.598 12.353 1.00 85.25 162 TRP A CA 1
ATOM 1299 C C . TRP A 1 162 ? 12.593 10.119 13.736 1.00 85.25 162 TRP A C 1
ATOM 1301 O O . TRP A 1 162 ? 11.749 9.660 14.512 1.00 85.25 162 TRP A O 1
ATOM 1311 N N . LYS A 1 163 ? 13.879 10.262 14.080 1.00 88.81 163 LYS A N 1
ATOM 1312 C CA . LYS A 1 163 ? 14.376 9.939 15.427 1.00 88.81 163 LYS A CA 1
ATOM 1313 C C . LYS A 1 163 ? 13.727 10.819 16.491 1.00 88.81 163 LYS A C 1
ATOM 1315 O O . LYS A 1 163 ? 13.309 10.298 17.522 1.00 88.81 163 LYS A O 1
ATOM 1320 N N . GLU A 1 164 ? 13.585 12.119 16.241 1.00 87.06 164 GLU A N 1
ATOM 1321 C CA . GLU A 1 164 ? 12.949 13.035 17.194 1.00 87.06 164 GLU A CA 1
ATOM 1322 C C . GLU A 1 164 ? 11.462 12.706 17.412 1.00 87.06 164 GLU A C 1
ATOM 1324 O O . GLU A 1 164 ? 10.993 12.668 18.558 1.00 87.06 164 GLU A O 1
ATOM 1329 N N . LYS A 1 165 ? 10.724 12.398 16.335 1.00 89.06 165 LYS A N 1
ATOM 1330 C CA . LYS A 1 165 ? 9.328 11.935 16.422 1.00 89.06 165 LYS A CA 1
ATOM 1331 C C . LYS A 1 165 ? 9.205 10.646 17.227 1.00 89.06 165 LYS A C 1
ATOM 1333 O O . LYS A 1 165 ? 8.337 10.565 18.097 1.00 89.06 165 LYS A O 1
ATOM 1338 N N . LEU A 1 166 ? 10.082 9.675 16.973 1.00 87.12 166 LEU A N 1
ATOM 1339 C CA . LEU A 1 166 ? 10.092 8.401 17.688 1.00 87.12 166 LEU A CA 1
ATOM 1340 C C . LEU A 1 166 ? 10.344 8.608 19.190 1.00 87.12 166 LEU A C 1
ATOM 1342 O O . LEU A 1 166 ? 9.633 8.048 20.025 1.00 87.12 166 LEU A O 1
ATOM 1346 N N . ASP A 1 167 ? 11.289 9.479 19.545 1.00 87.94 167 ASP A N 1
ATOM 1347 C CA . ASP A 1 167 ? 11.567 9.861 20.933 1.00 87.94 167 ASP A CA 1
ATOM 1348 C C . ASP A 1 167 ? 10.358 10.536 21.604 1.00 87.94 167 ASP A C 1
ATOM 1350 O O . ASP A 1 167 ? 10.044 10.278 22.774 1.00 87.94 167 ASP A O 1
ATOM 1354 N N . HIS A 1 168 ? 9.652 11.402 20.872 1.00 85.12 168 HIS A N 1
ATOM 1355 C CA . HIS A 1 168 ? 8.426 12.045 21.346 1.00 85.12 168 HIS A CA 1
ATOM 1356 C C . HIS A 1 168 ? 7.287 11.047 21.577 1.00 85.12 168 HIS A C 1
ATOM 1358 O O . HIS A 1 168 ? 6.612 11.114 22.613 1.00 85.12 168 HIS A O 1
ATOM 1364 N N . GLU A 1 169 ? 7.075 10.111 20.654 1.00 84.81 169 GLU A N 1
ATOM 1365 C CA . GLU A 1 169 ? 6.075 9.053 20.802 1.00 84.81 169 GLU A CA 1
ATOM 1366 C C . GLU A 1 169 ? 6.406 8.114 21.957 1.00 84.81 169 GLU A C 1
ATOM 1368 O O . GLU A 1 169 ? 5.523 7.812 22.763 1.00 84.81 169 GLU A O 1
ATOM 1373 N N . SER A 1 170 ? 7.676 7.740 22.111 1.00 87.38 170 SER A N 1
ATOM 1374 C CA . SER A 1 170 ? 8.141 6.904 23.218 1.00 87.38 170 SER A CA 1
ATOM 1375 C C . SER A 1 170 ? 7.857 7.567 24.575 1.00 87.38 170 SER A C 1
ATOM 1377 O O . SER A 1 170 ? 7.200 6.982 25.443 1.00 87.38 170 SER A O 1
ATOM 1379 N N . LYS A 1 171 ? 8.186 8.860 24.725 1.00 89.69 171 LYS A N 1
ATOM 1380 C CA . LYS A 1 171 ? 7.847 9.649 25.929 1.00 89.69 171 LYS A CA 1
ATOM 1381 C C . LYS A 1 171 ? 6.336 9.766 26.155 1.00 89.69 171 LYS A C 1
ATOM 1383 O O . LYS A 1 171 ? 5.868 9.771 27.298 1.00 89.69 171 LYS A O 1
ATOM 1388 N N . ARG A 1 172 ? 5.540 9.896 25.089 1.00 84.69 172 ARG A N 1
ATOM 1389 C CA . ARG A 1 172 ? 4.070 9.939 25.185 1.00 84.69 172 ARG A CA 1
ATOM 1390 C C . ARG A 1 172 ? 3.513 8.597 25.660 1.00 84.69 172 ARG A C 1
ATOM 1392 O O . ARG A 1 172 ? 2.625 8.588 26.518 1.00 84.69 172 ARG A O 1
ATOM 1399 N N . HIS A 1 173 ? 4.055 7.496 25.147 1.00 83.25 173 HIS A N 1
ATOM 1400 C CA . HIS A 1 173 ? 3.695 6.145 25.549 1.00 83.25 173 HIS A CA 1
ATOM 1401 C C . HIS A 1 173 ? 4.023 5.909 27.028 1.00 83.25 173 HIS A C 1
ATOM 1403 O O . HIS A 1 173 ? 3.127 5.529 27.782 1.00 83.25 173 HIS A O 1
ATOM 1409 N N . GLU A 1 174 ? 5.230 6.251 27.491 1.00 86.00 174 GLU A N 1
ATOM 1410 C CA . GLU A 1 174 ? 5.607 6.159 28.913 1.00 86.00 174 GLU A CA 1
ATOM 1411 C C . GLU A 1 174 ? 4.653 6.929 29.836 1.00 86.00 174 GLU A C 1
ATOM 1413 O O . GLU A 1 174 ? 4.227 6.416 30.873 1.00 86.00 174 GLU A O 1
ATOM 1418 N N . ARG A 1 175 ? 4.245 8.147 29.450 1.00 86.00 175 ARG A N 1
ATOM 1419 C CA . ARG A 1 175 ? 3.255 8.923 30.219 1.00 86.00 175 ARG A CA 1
ATOM 1420 C C . ARG A 1 175 ? 1.892 8.231 30.267 1.00 86.00 175 ARG A C 1
ATOM 1422 O O . ARG A 1 175 ? 1.218 8.294 31.296 1.00 86.00 175 ARG A O 1
ATOM 1429 N N . SER A 1 176 ? 1.461 7.609 29.170 1.00 82.12 176 SER A N 1
ATOM 1430 C CA . SER A 1 176 ? 0.191 6.873 29.119 1.00 82.12 176 SER A CA 1
ATOM 1431 C C . SER A 1 176 ? 0.226 5.599 29.970 1.00 82.12 176 SER A C 1
ATOM 1433 O O . SER A 1 176 ? -0.694 5.366 30.753 1.00 82.12 176 SER A O 1
ATOM 1435 N N . GLU A 1 177 ? 1.330 4.852 29.919 1.00 81.62 177 GLU A N 1
ATOM 1436 C CA . GLU A 1 177 ? 1.616 3.702 30.780 1.00 81.62 177 GLU A CA 1
ATOM 1437 C C . GLU A 1 177 ? 1.613 4.106 32.260 1.00 81.62 177 GLU A C 1
ATOM 1439 O O . GLU A 1 177 ? 0.974 3.448 33.082 1.00 81.62 177 GLU A O 1
ATOM 1444 N N . GLY A 1 178 ? 2.253 5.228 32.605 1.00 87.69 178 GLY A N 1
ATOM 1445 C CA . GLY A 1 178 ? 2.238 5.773 33.963 1.00 87.69 178 GLY A CA 1
ATOM 1446 C C . GLY A 1 178 ? 0.823 6.091 34.459 1.00 87.69 178 GLY A C 1
ATOM 1447 O O . GLY A 1 178 ? 0.461 5.721 35.578 1.00 87.69 178 GLY A O 1
ATOM 1448 N N . LYS A 1 179 ? -0.015 6.712 33.615 1.00 87.06 179 LYS A N 1
ATOM 1449 C CA . LYS A 1 179 ? -1.431 6.971 33.936 1.00 87.06 179 LYS A CA 1
ATOM 1450 C C . LYS A 1 179 ? -2.228 5.678 34.117 1.00 87.06 179 LYS A C 1
ATOM 1452 O O . LYS A 1 179 ? -3.006 5.594 35.065 1.00 87.06 179 LYS A O 1
ATOM 1457 N N . ARG A 1 180 ? -2.009 4.676 33.257 1.00 87.31 180 ARG A N 1
ATOM 1458 C CA . ARG A 1 180 ? -2.660 3.360 33.349 1.00 87.31 180 ARG A CA 1
ATOM 1459 C C . ARG A 1 180 ? -2.322 2.659 34.663 1.00 87.31 180 ARG A C 1
ATOM 1461 O O . ARG A 1 180 ? -3.223 2.213 35.369 1.00 87.31 180 ARG A O 1
ATOM 1468 N N . ARG A 1 181 ? -1.040 2.629 35.040 1.00 85.94 181 ARG A N 1
ATOM 1469 C CA . ARG A 1 181 ? -0.603 2.042 36.319 1.00 85.94 181 ARG A CA 1
ATOM 1470 C C . ARG A 1 181 ? -1.240 2.759 37.510 1.00 85.94 181 ARG A C 1
ATOM 1472 O O . ARG A 1 181 ? -1.721 2.105 38.428 1.00 85.94 181 ARG A O 1
ATOM 1479 N N . ALA A 1 182 ? -1.316 4.091 37.477 1.00 86.12 182 ALA A N 1
ATOM 1480 C CA . ALA A 1 182 ? -1.969 4.863 38.535 1.00 86.12 182 ALA A CA 1
ATOM 1481 C C . ALA A 1 182 ? -3.480 4.577 38.640 1.00 86.12 182 ALA A C 1
ATOM 1483 O O . ALA A 1 182 ? -4.009 4.476 39.750 1.00 86.12 182 ALA A O 1
ATOM 1484 N N . SER A 1 183 ? -4.183 4.416 37.512 1.00 84.31 183 SER A N 1
ATOM 1485 C CA . SER A 1 183 ? -5.604 4.049 37.522 1.00 84.31 183 SER A CA 1
ATOM 1486 C C . SER A 1 183 ? -5.836 2.612 37.990 1.00 84.31 183 SER A C 1
ATOM 1488 O O . SER A 1 183 ? -6.773 2.370 38.745 1.00 84.31 183 SER A O 1
ATOM 1490 N N . GLU A 1 184 ? -4.971 1.672 37.605 1.00 85.31 184 GLU A N 1
ATOM 1491 C CA . GLU A 1 184 ? -5.027 0.277 38.068 1.00 85.31 184 GLU A CA 1
ATOM 1492 C C . GLU A 1 184 ? -4.788 0.168 39.578 1.00 85.31 184 GLU A C 1
ATOM 1494 O O . GLU A 1 184 ? -5.512 -0.544 40.273 1.00 85.31 184 GLU A O 1
ATOM 1499 N N . GLU A 1 185 ? -3.820 0.919 40.106 1.00 88.25 185 GLU A N 1
ATOM 1500 C CA . GLU A 1 185 ? -3.553 1.018 41.544 1.00 88.25 185 GLU A CA 1
ATOM 1501 C C . GLU A 1 185 ? -4.773 1.576 42.299 1.00 88.25 185 GLU A C 1
ATOM 1503 O O . GLU A 1 185 ? -5.148 1.066 43.359 1.00 88.25 185 GLU A O 1
ATOM 1508 N N . LYS A 1 186 ? -5.433 2.600 41.738 1.00 89.81 186 LYS A N 1
ATOM 1509 C CA . LYS A 1 186 ? -6.659 3.178 42.305 1.00 89.81 186 LYS A CA 1
ATOM 1510 C C . LYS A 1 186 ? -7.802 2.157 42.327 1.00 89.81 186 LYS A C 1
ATOM 1512 O O . LYS A 1 186 ? -8.398 1.947 43.382 1.00 89.81 186 LYS A O 1
ATOM 1517 N N . LEU A 1 187 ? -8.043 1.470 41.209 1.00 84.06 187 LEU A N 1
ATOM 1518 C CA . LEU A 1 187 ? -9.059 0.418 41.101 1.00 84.06 187 LEU A CA 1
ATOM 1519 C C . LEU A 1 187 ? -8.790 -0.733 42.071 1.00 84.0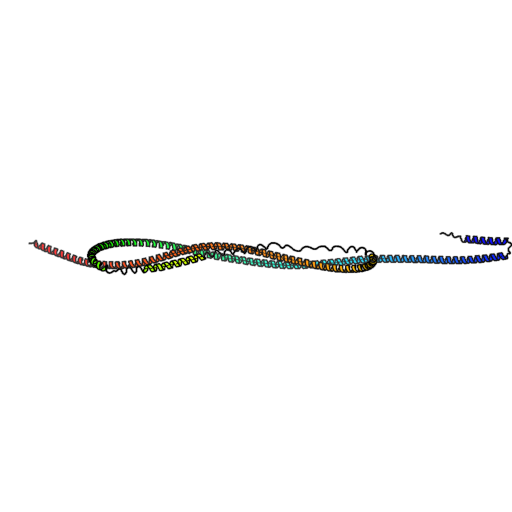6 187 LEU A C 1
ATOM 1521 O O . LEU A 1 187 ? -9.715 -1.220 42.719 1.00 84.06 187 LEU A O 1
ATOM 1525 N N . ARG A 1 188 ? -7.529 -1.145 42.244 1.00 85.81 188 ARG A N 1
ATOM 1526 C CA . ARG A 1 188 ? -7.154 -2.149 43.252 1.00 85.81 188 ARG A CA 1
ATOM 1527 C C . ARG A 1 188 ? -7.544 -1.723 44.662 1.00 85.81 188 ARG A C 1
ATOM 1529 O O . ARG A 1 188 ? -8.096 -2.537 45.402 1.00 85.81 188 ARG A O 1
ATOM 1536 N N . LYS A 1 189 ? -7.280 -0.467 45.033 1.00 88.88 189 LYS A N 1
ATOM 1537 C CA . LYS A 1 189 ? -7.637 0.066 46.358 1.00 88.88 189 LYS A CA 1
ATOM 1538 C C . LYS A 1 189 ? -9.150 0.108 46.565 1.00 88.88 189 LYS A C 1
ATOM 1540 O O . LYS A 1 189 ? -9.620 -0.352 47.600 1.00 88.88 189 LYS A O 1
ATOM 1545 N N . GLU A 1 190 ? -9.903 0.584 45.576 1.00 87.38 190 GLU A N 1
ATOM 1546 C CA . GLU A 1 190 ? -11.374 0.607 45.614 1.00 87.38 190 GLU A CA 1
ATOM 1547 C C . GLU A 1 190 ? -11.961 -0.810 45.708 1.00 87.38 190 GLU A C 1
ATOM 1549 O O . GLU A 1 190 ? -12.850 -1.067 46.516 1.00 87.38 190 GLU A O 1
ATOM 1554 N N . THR A 1 191 ? -11.404 -1.765 44.961 1.00 85.00 191 THR A N 1
ATOM 1555 C CA . THR A 1 191 ? -11.834 -3.172 45.000 1.00 85.00 191 THR A CA 1
ATOM 1556 C C . THR A 1 191 ? -11.572 -3.805 46.369 1.00 85.00 191 THR A C 1
ATOM 1558 O O . THR A 1 191 ? -12.406 -4.549 46.887 1.00 85.00 191 THR A O 1
ATOM 1561 N N . ALA A 1 192 ? -10.429 -3.498 46.990 1.00 86.69 192 ALA A N 1
ATOM 1562 C CA . ALA A 1 192 ? -10.111 -3.966 48.337 1.00 86.69 192 ALA A CA 1
ATOM 1563 C C . ALA A 1 192 ? -11.062 -3.384 49.401 1.00 86.69 192 ALA A C 1
ATOM 1565 O O . ALA A 1 192 ? -11.448 -4.100 50.328 1.00 86.69 192 ALA A O 1
ATOM 1566 N N . ASP A 1 193 ? -11.461 -2.117 49.261 1.00 89.19 193 ASP A N 1
ATOM 1567 C CA . ASP A 1 193 ? -12.434 -1.471 50.149 1.00 89.19 193 ASP A CA 1
ATOM 1568 C C . ASP A 1 193 ? -13.844 -2.062 49.988 1.00 89.19 193 ASP A C 1
ATOM 1570 O O . ASP A 1 193 ? -14.476 -2.452 50.973 1.00 89.19 193 ASP A O 1
ATOM 1574 N N . LEU A 1 194 ? -14.302 -2.244 48.744 1.00 85.06 194 LEU A N 1
ATOM 1575 C CA . LEU A 1 194 ? -15.576 -2.906 48.449 1.00 85.06 194 LEU A CA 1
ATOM 1576 C C . LEU A 1 194 ? -15.623 -4.322 49.024 1.00 85.06 194 LEU A C 1
ATOM 1578 O O . LEU A 1 194 ? -16.626 -4.706 49.620 1.00 85.06 194 LEU A O 1
ATOM 1582 N N . LYS A 1 195 ? -14.526 -5.078 48.924 1.00 86.25 195 LYS A N 1
ATOM 1583 C CA . LYS A 1 195 ? -14.444 -6.430 49.487 1.00 86.25 195 LYS A CA 1
ATOM 1584 C C . LYS A 1 195 ? -14.581 -6.437 51.014 1.00 86.25 195 LYS A C 1
ATOM 1586 O O . LYS A 1 195 ? -15.238 -7.321 51.556 1.00 86.25 195 LYS A O 1
ATOM 1591 N N . LYS A 1 196 ? -14.012 -5.443 51.709 1.00 86.38 196 LYS A N 1
ATOM 1592 C CA . LYS A 1 196 ? -14.202 -5.273 53.163 1.00 86.38 196 LYS A CA 1
ATOM 1593 C C . LYS A 1 196 ? -15.646 -4.921 53.516 1.00 86.38 196 LYS A C 1
ATOM 1595 O O . LYS A 1 196 ? -16.198 -5.484 54.456 1.00 86.38 196 LYS A O 1
ATOM 1600 N N . ARG A 1 197 ? -16.263 -4.005 52.765 1.00 84.38 197 ARG A N 1
ATOM 1601 C CA . ARG A 1 197 ? -17.671 -3.623 52.961 1.00 84.38 197 ARG A CA 1
ATOM 1602 C C . ARG A 1 197 ? -18.614 -4.803 52.735 1.00 84.38 197 ARG A C 1
ATOM 1604 O O . ARG A 1 197 ? -19.531 -4.997 53.527 1.00 84.38 197 ARG A O 1
ATOM 1611 N N . LEU A 1 198 ? -18.347 -5.611 51.710 1.00 83.62 198 LEU A N 1
ATOM 1612 C CA . LEU A 1 198 ? -19.102 -6.827 51.426 1.00 83.62 198 LEU A CA 1
ATOM 1613 C C . LEU A 1 198 ? -18.988 -7.830 52.582 1.00 83.62 198 LEU A C 1
ATOM 1615 O O . LEU A 1 198 ? -20.012 -8.289 53.073 1.00 83.62 198 LEU A O 1
ATOM 1619 N N . SER A 1 199 ? -17.776 -8.097 53.090 1.00 83.31 199 SER A N 1
ATOM 1620 C CA . SER A 1 199 ? -17.613 -9.052 54.200 1.00 83.31 199 SER A CA 1
ATOM 1621 C C . SER A 1 199 ? -18.296 -8.579 55.486 1.00 83.31 199 SER A C 1
ATOM 1623 O O . SER A 1 199 ? -18.797 -9.392 56.259 1.00 83.31 199 SER A O 1
ATOM 1625 N N . PHE A 1 200 ? -18.325 -7.266 55.729 1.00 83.94 200 PHE A N 1
ATOM 1626 C CA . PHE A 1 200 ? -19.055 -6.684 56.854 1.00 83.94 200 PHE A CA 1
ATOM 1627 C C . PHE A 1 200 ? -20.576 -6.833 56.684 1.00 83.94 200 PHE A C 1
ATOM 1629 O O . PHE A 1 200 ? -21.268 -7.227 57.620 1.00 83.94 200 PHE A O 1
ATOM 1636 N N . SER A 1 201 ? -21.092 -6.581 55.477 1.00 81.88 201 SER A N 1
ATOM 1637 C CA . SER A 1 201 ? -22.507 -6.786 55.147 1.00 81.88 201 SER A CA 1
ATOM 1638 C C . SER A 1 201 ? -22.924 -8.251 55.290 1.00 81.88 201 SER A C 1
ATOM 1640 O O . SER A 1 201 ? -23.996 -8.533 55.819 1.00 81.88 201 SER A O 1
ATOM 1642 N N . GLU A 1 202 ? -22.087 -9.192 54.852 1.00 81.44 202 GLU A N 1
ATOM 1643 C CA . GLU A 1 202 ? -22.335 -10.631 55.005 1.00 81.44 202 GLU A CA 1
ATOM 1644 C C . GLU A 1 202 ? -22.395 -11.045 56.480 1.00 81.44 202 GLU A C 1
ATOM 1646 O O . GLU A 1 202 ? -23.238 -11.855 56.863 1.00 81.44 202 GLU A O 1
ATOM 1651 N N . GLN A 1 203 ? -21.532 -10.475 57.328 1.00 82.12 203 GLN A N 1
ATOM 1652 C CA . GLN A 1 203 ? -21.592 -10.700 58.774 1.00 82.12 203 GLN A CA 1
ATOM 1653 C C . GLN A 1 203 ? -22.885 -10.152 59.386 1.00 82.12 203 GLN A C 1
ATOM 1655 O O . GLN A 1 203 ? -23.503 -10.841 60.197 1.00 82.12 203 GLN A O 1
ATOM 1660 N N . GLN A 1 204 ? -23.331 -8.961 58.975 1.00 80.38 204 GLN A N 1
ATOM 1661 C CA . GLN A 1 204 ? -24.611 -8.417 59.433 1.00 80.38 204 GLN A CA 1
ATOM 1662 C C . GLN A 1 204 ? -25.792 -9.286 58.992 1.00 80.38 204 GLN A C 1
ATOM 1664 O O . GLN A 1 204 ? -26.641 -9.613 59.820 1.00 80.38 204 GLN A O 1
ATOM 1669 N N . ALA A 1 205 ? -25.825 -9.712 57.727 1.00 77.56 205 ALA A N 1
ATOM 1670 C CA . ALA A 1 205 ? -26.882 -10.575 57.207 1.00 77.56 205 ALA A CA 1
ATOM 1671 C C . ALA A 1 205 ? -26.976 -11.893 57.991 1.00 77.56 205 ALA A C 1
ATOM 1673 O O . ALA A 1 205 ? -28.069 -12.279 58.395 1.00 77.56 205 ALA A O 1
ATOM 1674 N N . LYS A 1 206 ? -25.835 -12.526 58.301 1.00 80.19 206 LYS A N 1
ATOM 1675 C CA . LYS A 1 206 ? -25.798 -13.739 59.135 1.00 80.19 206 LYS A CA 1
ATOM 1676 C C . LYS A 1 206 ? -26.342 -13.499 60.540 1.00 80.19 206 LYS A C 1
ATOM 1678 O O . LYS A 1 206 ? -27.149 -14.290 61.011 1.00 80.19 206 LYS A O 1
ATOM 1683 N N . SER A 1 207 ? -25.963 -12.388 61.176 1.00 77.94 207 SER A N 1
ATOM 1684 C CA . SER A 1 207 ? -26.474 -12.055 62.513 1.00 77.94 207 SER A CA 1
ATOM 1685 C C . SER A 1 207 ? -27.990 -11.812 62.528 1.00 77.94 207 SER A C 1
ATOM 1687 O O . SER A 1 207 ? -28.673 -12.223 63.462 1.00 77.94 207 SER A O 1
ATOM 1689 N N . PHE A 1 208 ? -28.539 -11.204 61.470 1.00 78.25 208 PHE A N 1
ATOM 1690 C CA . PHE A 1 208 ? -29.985 -11.049 61.303 1.00 78.25 208 PHE A CA 1
ATOM 1691 C C . PHE A 1 208 ? -30.688 -12.383 61.056 1.00 78.25 208 PHE A C 1
ATOM 1693 O O . PHE A 1 208 ? -31.774 -12.604 61.582 1.00 78.25 208 PHE A O 1
ATOM 1700 N N . GLU A 1 209 ? -30.091 -13.265 60.257 1.00 79.62 209 GLU A N 1
ATOM 1701 C CA . GLU A 1 209 ? -30.670 -14.570 59.949 1.00 79.62 209 GLU A CA 1
ATOM 1702 C C . GLU A 1 209 ? -30.737 -15.470 61.192 1.00 79.62 209 GLU A C 1
ATOM 1704 O O . GLU A 1 209 ? -31.732 -16.166 61.389 1.00 79.62 209 GLU A O 1
ATOM 1709 N N . GLU A 1 210 ? -29.717 -15.424 62.053 1.00 79.25 210 GLU A N 1
ATOM 1710 C CA . GLU A 1 210 ? -29.708 -16.111 63.352 1.00 79.25 210 GLU A CA 1
ATOM 1711 C C . GLU A 1 210 ? -30.794 -15.555 64.286 1.00 79.25 210 GLU A C 1
ATOM 1713 O O . GLU A 1 210 ? -31.621 -16.320 64.778 1.00 79.25 210 GLU A O 1
ATOM 1718 N N . ALA A 1 211 ? -30.893 -14.229 64.425 1.00 78.06 211 ALA A N 1
ATOM 1719 C CA . ALA A 1 211 ? -31.949 -13.600 65.223 1.00 78.06 211 ALA A CA 1
ATOM 1720 C C . ALA A 1 211 ? -33.367 -13.899 64.691 1.00 78.06 211 ALA A C 1
ATOM 1722 O O . ALA A 1 211 ? -34.316 -14.041 65.464 1.00 78.06 211 ALA A O 1
ATOM 1723 N N . TRP A 1 212 ? -33.525 -14.011 63.367 1.00 78.94 212 TRP A N 1
ATOM 1724 C CA . TRP A 1 212 ? -34.800 -14.371 62.743 1.00 78.94 212 TRP A CA 1
ATOM 1725 C C . TRP A 1 212 ? -35.179 -15.827 63.037 1.00 78.94 212 TRP A C 1
ATOM 1727 O O . TRP A 1 212 ? -36.335 -16.094 63.362 1.00 78.94 212 TRP A O 1
ATOM 1737 N N . LYS A 1 213 ? -34.214 -16.757 62.993 1.00 79.56 213 LYS A N 1
ATOM 1738 C CA . LYS A 1 213 ? -34.435 -18.173 63.341 1.00 79.56 213 LYS A CA 1
ATOM 1739 C C . LYS A 1 213 ? -34.891 -18.339 64.788 1.00 79.56 213 LYS A C 1
ATOM 1741 O O . LYS A 1 213 ? -35.853 -19.066 65.028 1.00 79.56 213 LYS A O 1
ATOM 1746 N N . ASP A 1 214 ? -34.277 -17.615 65.717 1.00 77.56 214 ASP A N 1
ATOM 1747 C CA . ASP A 1 214 ? -34.668 -17.650 67.130 1.00 77.56 214 ASP A CA 1
ATOM 1748 C C . ASP A 1 214 ? -36.099 -17.119 67.339 1.00 77.56 214 ASP A C 1
ATOM 1750 O O . ASP A 1 214 ? -36.899 -17.726 68.053 1.00 77.56 214 ASP A O 1
ATOM 1754 N N . ALA A 1 215 ? -36.469 -16.034 66.649 1.00 75.19 215 ALA A N 1
ATOM 1755 C CA . ALA A 1 215 ? -37.814 -15.461 66.725 1.00 75.19 215 ALA A CA 1
ATOM 1756 C C . ALA A 1 215 ? -38.903 -16.370 66.120 1.00 75.19 215 ALA A C 1
ATOM 1758 O O . ALA A 1 215 ? -40.045 -16.355 66.590 1.00 75.19 215 ALA A O 1
ATOM 1759 N N . VAL A 1 216 ? -38.572 -17.138 65.076 1.00 74.44 216 VAL A N 1
ATOM 1760 C CA . VAL A 1 216 ? -39.482 -18.128 64.474 1.00 74.44 216 VAL A CA 1
ATOM 1761 C C . VAL A 1 216 ? -39.687 -19.308 65.422 1.00 74.44 216 VAL A C 1
ATOM 1763 O O . VAL A 1 216 ? -40.834 -19.664 65.683 1.00 74.44 216 VAL A O 1
ATOM 1766 N N . ALA A 1 217 ? -38.617 -19.843 66.017 1.00 75.69 217 ALA A N 1
ATOM 1767 C CA . ALA A 1 217 ? -38.713 -20.935 66.988 1.00 75.69 217 ALA A CA 1
ATOM 1768 C C . ALA A 1 217 ? -39.563 -20.554 68.218 1.00 75.69 217 ALA A C 1
ATOM 1770 O O . ALA A 1 217 ? -40.355 -21.358 68.712 1.00 75.69 217 ALA A O 1
ATOM 1771 N N . GLU A 1 218 ? -39.459 -19.307 68.691 1.00 77.19 218 GLU A N 1
ATOM 1772 C CA . GLU A 1 218 ? -40.306 -18.795 69.776 1.00 77.19 218 GLU A CA 1
ATOM 1773 C C . GLU A 1 218 ? -41.789 -18.689 69.368 1.00 77.19 218 GLU A C 1
ATOM 1775 O O . GLU A 1 218 ? -42.683 -18.942 70.179 1.00 77.19 218 GLU A O 1
ATOM 1780 N N . SER A 1 219 ? -42.066 -18.327 68.111 1.00 74.69 219 SER A N 1
ATOM 1781 C CA . SER A 1 219 ? -43.430 -18.264 67.573 1.00 74.69 219 SER A CA 1
ATOM 1782 C C . SER A 1 219 ? -44.053 -19.654 67.443 1.00 74.69 219 SER A C 1
ATOM 1784 O O . SER A 1 219 ? -45.198 -19.846 67.843 1.00 74.69 219 SER A O 1
ATOM 1786 N N . GLU A 1 220 ? -43.299 -20.632 66.938 1.00 73.81 220 GLU A N 1
ATOM 1787 C CA . GLU A 1 220 ? -43.756 -22.020 66.793 1.00 73.81 220 GLU A CA 1
ATOM 1788 C C . GLU A 1 220 ? -44.083 -22.653 68.156 1.00 73.81 220 GLU A C 1
ATOM 1790 O O . GLU A 1 220 ? -45.111 -23.315 68.305 1.00 73.81 220 GLU A O 1
ATOM 1795 N N . ALA A 1 221 ? -43.283 -22.364 69.190 1.00 73.62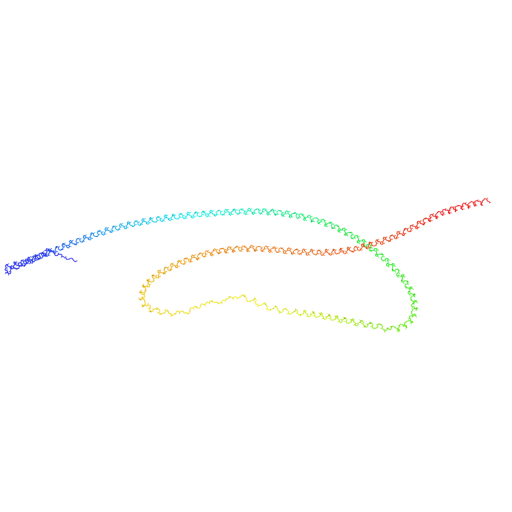 221 ALA A N 1
ATOM 1796 C CA . ALA A 1 221 ? -43.565 -22.806 70.557 1.00 73.62 221 ALA A CA 1
ATOM 1797 C C . ALA A 1 221 ? -44.869 -22.204 71.125 1.00 73.62 221 ALA A C 1
ATOM 1799 O O . ALA A 1 221 ? -45.616 -22.884 71.837 1.00 73.62 221 ALA A O 1
ATOM 1800 N N . LYS A 1 222 ? -45.177 -20.939 70.798 1.00 76.56 222 LYS A N 1
ATOM 1801 C CA . LYS A 1 222 ? -46.450 -20.294 71.177 1.00 76.56 222 LYS A CA 1
ATOM 1802 C C . LYS A 1 222 ? -47.632 -20.896 70.413 1.00 76.56 222 LYS A C 1
ATOM 1804 O O . LYS A 1 222 ? -48.687 -21.114 71.009 1.00 76.56 222 LYS A O 1
ATOM 1809 N N . ASP A 1 223 ? -47.460 -21.231 69.138 1.00 71.56 223 ASP A N 1
ATOM 1810 C CA . ASP A 1 223 ? -48.499 -21.883 68.334 1.00 71.56 223 ASP A CA 1
ATOM 1811 C C . ASP A 1 223 ? -48.812 -23.309 68.816 1.00 71.56 223 ASP A C 1
ATOM 1813 O O . ASP A 1 223 ? -49.985 -23.684 68.884 1.00 71.56 223 ASP A O 1
ATOM 1817 N N . GLU A 1 224 ? -47.818 -24.091 69.248 1.00 73.88 224 GLU A N 1
ATOM 1818 C CA . GLU A 1 224 ? -48.060 -25.391 69.901 1.00 73.88 224 GLU A CA 1
ATOM 1819 C C . GLU A 1 224 ? -48.845 -25.244 71.216 1.00 73.88 224 GLU A C 1
ATOM 1821 O O . GLU A 1 224 ? -49.730 -26.053 71.534 1.00 73.88 224 GLU A O 1
ATOM 1826 N N . GLN A 1 225 ? -48.583 -24.179 71.975 1.00 75.00 225 GLN A N 1
ATOM 1827 C CA . GLN A 1 225 ? -49.349 -23.854 73.176 1.00 75.00 225 GLN A CA 1
ATOM 1828 C C . GLN A 1 225 ? -50.809 -23.501 72.835 1.00 75.00 225 GLN A C 1
ATOM 1830 O O . GLN A 1 225 ? -51.735 -23.997 73.485 1.00 75.00 225 GLN A O 1
ATOM 1835 N N . PHE A 1 226 ? -51.046 -22.728 71.772 1.00 67.94 226 PHE A N 1
ATOM 1836 C CA . PHE A 1 226 ? -52.400 -22.439 71.291 1.00 67.94 226 PHE A CA 1
ATOM 1837 C C . PHE A 1 226 ? -53.111 -23.682 70.746 1.00 67.94 226 PHE A C 1
ATOM 1839 O O . PHE A 1 226 ? -54.298 -23.870 71.014 1.00 67.94 226 PHE A O 1
ATOM 1846 N N . GLN A 1 227 ? -52.411 -24.564 70.033 1.00 69.62 227 GLN A N 1
ATOM 1847 C CA . GLN A 1 227 ? -52.946 -25.834 69.528 1.00 69.62 227 GLN A CA 1
ATOM 1848 C C . GLN A 1 227 ? -53.361 -26.763 70.676 1.00 69.62 227 GLN A C 1
ATOM 1850 O O . GLN A 1 227 ? -54.446 -27.348 70.649 1.00 69.62 227 GLN A O 1
ATOM 1855 N N . THR A 1 228 ? -52.543 -26.866 71.726 1.00 72.62 228 THR A N 1
ATOM 1856 C CA . THR A 1 228 ? -52.868 -27.682 72.907 1.00 72.62 228 THR A CA 1
ATOM 1857 C C . THR A 1 228 ? -54.023 -27.097 73.721 1.00 72.62 228 THR A C 1
ATOM 1859 O O . THR A 1 228 ? -54.874 -27.849 74.210 1.00 72.62 228 THR A O 1
ATOM 1862 N N . GLU A 1 229 ? -54.120 -25.772 73.839 1.00 71.19 229 GLU A N 1
ATOM 1863 C CA . GLU A 1 229 ? -55.259 -25.110 74.480 1.00 71.19 229 GLU A CA 1
ATOM 1864 C C . GLU A 1 229 ? -56.543 -25.222 73.641 1.00 71.19 229 GLU A C 1
ATOM 1866 O O . GLU A 1 229 ? -57.610 -25.535 74.175 1.00 71.19 229 GLU A O 1
ATOM 1871 N N . SER A 1 230 ? -56.432 -25.076 72.320 1.00 68.88 230 SER A N 1
ATOM 1872 C CA . SER A 1 230 ? -57.510 -25.334 71.363 1.00 68.88 230 SER A CA 1
ATOM 1873 C C . SER A 1 230 ? -58.000 -26.778 71.471 1.00 68.88 230 SER A C 1
ATOM 1875 O O . SER A 1 230 ? -59.200 -27.003 71.593 1.00 68.88 230 SER A O 1
ATOM 1877 N N . GLY A 1 231 ? -57.095 -27.757 71.576 1.00 72.56 231 GLY A N 1
ATOM 1878 C CA . GLY A 1 231 ? -57.433 -29.163 71.813 1.00 72.56 231 GLY A CA 1
ATOM 1879 C C . GLY A 1 231 ? -58.217 -29.391 73.110 1.00 72.56 231 GLY A C 1
ATOM 1880 O O . GLY A 1 231 ? -59.182 -30.158 73.119 1.00 72.56 231 GLY A O 1
ATOM 1881 N N . LYS A 1 232 ? -57.880 -28.682 74.197 1.00 76.69 232 LYS A N 1
ATOM 1882 C CA . LYS A 1 232 ? -58.656 -28.719 75.454 1.00 76.69 232 LYS A CA 1
ATOM 1883 C C . LYS A 1 232 ? -60.056 -28.128 75.271 1.00 76.69 232 LYS A C 1
ATOM 1885 O O . LYS A 1 232 ? -61.031 -28.738 75.713 1.00 76.69 232 LYS A O 1
ATOM 1890 N N . ARG A 1 233 ? -60.171 -26.995 74.570 1.00 70.75 233 ARG A N 1
ATOM 1891 C CA . ARG A 1 233 ? -61.467 -26.377 74.236 1.00 70.75 233 ARG A CA 1
ATOM 1892 C C . ARG A 1 233 ? -62.299 -27.265 73.314 1.00 70.75 233 ARG A C 1
ATOM 1894 O O . ARG A 1 233 ? -63.510 -27.333 73.477 1.00 70.75 233 ARG A O 1
ATOM 1901 N N . LEU A 1 234 ? -61.665 -28.007 72.407 1.00 69.12 234 LEU A N 1
ATOM 1902 C CA . LEU A 1 234 ? -62.324 -28.964 71.518 1.00 69.12 234 LEU A CA 1
ATOM 1903 C C . LEU A 1 234 ? -62.833 -30.193 72.281 1.00 69.12 234 LEU A C 1
ATOM 1905 O O . LEU A 1 234 ? -63.929 -30.675 72.013 1.00 69.12 234 LEU A O 1
ATOM 1909 N N . GLN A 1 235 ? -62.090 -30.677 73.279 1.00 73.25 235 GLN A N 1
ATOM 1910 C CA . GLN A 1 235 ? -62.573 -31.728 74.181 1.00 73.25 235 GLN A CA 1
ATOM 1911 C C . GLN A 1 235 ? -63.756 -31.254 75.029 1.00 73.25 235 GLN A C 1
ATOM 1913 O O . GLN A 1 235 ? -64.696 -32.015 75.267 1.00 73.25 235 GLN A O 1
ATOM 1918 N N . GLU A 1 236 ? -63.734 -30.003 75.481 1.00 73.25 236 GLU A N 1
ATOM 1919 C CA . GLU A 1 236 ? -64.846 -29.397 76.207 1.00 73.25 236 GLU A CA 1
ATOM 1920 C C . GLU A 1 236 ? -66.065 -29.190 75.301 1.00 73.25 236 GLU A C 1
ATOM 1922 O O . GLU A 1 236 ? -67.175 -29.576 75.672 1.00 73.25 236 GLU A O 1
ATOM 1927 N N . ALA A 1 237 ? -65.855 -28.714 74.073 1.00 69.38 237 ALA A N 1
ATOM 1928 C CA . ALA A 1 237 ? -66.875 -28.654 73.035 1.00 69.38 237 ALA A CA 1
ATOM 1929 C C . ALA A 1 237 ? -67.442 -30.046 72.734 1.00 69.38 237 ALA A C 1
ATOM 1931 O O . ALA A 1 237 ? -68.653 -30.188 72.678 1.00 69.38 237 ALA A O 1
ATOM 1932 N N . SER A 1 238 ? -66.616 -31.095 72.673 1.00 72.69 238 SER A N 1
ATOM 1933 C CA . SER A 1 238 ? -67.072 -32.480 72.494 1.00 72.69 238 SER A CA 1
ATOM 1934 C C . SER A 1 238 ? -67.898 -32.989 73.687 1.00 72.69 238 SER A C 1
ATOM 1936 O O . SER A 1 238 ? -68.846 -33.756 73.518 1.00 72.69 238 SER A O 1
ATOM 1938 N N . ARG A 1 239 ? -67.612 -32.537 74.918 1.00 75.69 239 ARG A N 1
ATOM 1939 C CA . ARG A 1 239 ? -68.475 -32.816 76.086 1.00 75.69 239 ARG A CA 1
ATOM 1940 C C . ARG A 1 239 ? -69.822 -32.105 75.972 1.00 75.69 239 ARG A C 1
ATOM 1942 O O . ARG A 1 239 ? -70.846 -32.702 76.310 1.00 75.69 239 ARG A O 1
ATOM 1949 N N . TRP A 1 240 ? -69.829 -30.859 75.506 1.00 74.94 240 TRP A N 1
ATOM 1950 C CA . TRP A 1 240 ? -71.058 -30.122 75.211 1.00 74.94 240 TRP A CA 1
ATOM 1951 C C . TRP A 1 240 ? -71.832 -30.750 74.058 1.00 74.94 240 TRP A C 1
ATOM 1953 O O . TRP A 1 240 ? -73.045 -30.885 74.154 1.00 74.94 240 TRP A O 1
ATOM 1963 N N . GLU A 1 241 ? -71.137 -31.228 73.034 1.00 76.31 241 GLU A N 1
ATOM 1964 C CA . GLU A 1 241 ? -71.698 -31.928 71.891 1.00 76.31 241 GLU A CA 1
ATOM 1965 C C . GLU A 1 241 ? -72.305 -33.264 72.308 1.00 76.31 241 GLU A C 1
ATOM 1967 O O . GLU A 1 241 ? -73.405 -33.559 71.881 1.00 76.31 241 GLU A O 1
ATOM 1972 N N . LYS A 1 242 ? -71.698 -34.025 73.230 1.00 78.12 242 LYS A N 1
ATOM 1973 C CA . LYS A 1 242 ? -72.330 -35.229 73.807 1.00 78.12 242 LYS A CA 1
ATOM 1974 C C . LYS A 1 242 ? -73.598 -34.915 74.601 1.00 78.12 242 LYS A C 1
ATOM 1976 O O . LYS A 1 242 ? -74.564 -35.670 74.547 1.00 78.12 242 LYS A O 1
ATOM 1981 N N . ARG A 1 243 ? -73.617 -33.805 75.350 1.00 75.50 243 ARG A N 1
ATOM 1982 C CA . ARG A 1 243 ? -74.825 -33.349 76.064 1.00 75.50 243 ARG A CA 1
ATOM 1983 C C . ARG A 1 243 ? -75.911 -32.898 75.091 1.00 75.50 243 ARG A C 1
ATOM 1985 O O . ARG A 1 243 ? -77.072 -33.244 75.281 1.00 75.50 243 ARG A O 1
ATOM 1992 N N . LEU A 1 244 ? -75.520 -32.164 74.053 1.00 71.94 244 LEU A N 1
ATOM 1993 C CA . LEU A 1 244 ? -76.399 -31.753 72.967 1.00 71.94 244 LEU A CA 1
ATOM 1994 C C . LEU A 1 244 ? -76.893 -32.955 72.178 1.00 71.94 244 LEU A C 1
ATOM 1996 O O . LEU A 1 244 ? -78.070 -32.991 71.893 1.00 71.94 244 LEU A O 1
ATOM 2000 N N . GLN A 1 245 ? -76.058 -33.949 71.882 1.00 74.12 245 GLN A N 1
ATOM 2001 C CA . GLN A 1 245 ? -76.439 -35.184 71.199 1.00 74.12 245 GLN A CA 1
ATOM 2002 C C . GLN A 1 245 ? -77.445 -35.971 72.019 1.00 74.12 245 GLN A C 1
ATOM 2004 O O . GLN A 1 245 ? -78.429 -36.399 71.447 1.00 74.12 245 GLN A O 1
ATOM 2009 N N . LYS A 1 246 ? -77.284 -36.058 73.344 1.00 77.75 246 LYS A N 1
ATOM 2010 C CA . LYS A 1 246 ? -78.292 -36.676 74.212 1.00 77.75 246 LYS A CA 1
ATOM 2011 C C . LYS A 1 246 ? -79.634 -35.935 74.155 1.00 77.75 246 LYS A C 1
ATOM 2013 O O . LYS A 1 246 ? -80.673 -36.554 73.964 1.00 77.75 246 LYS A O 1
ATOM 2018 N N . LEU A 1 247 ? -79.612 -34.605 74.271 1.00 72.19 247 LEU A N 1
ATOM 2019 C CA . LEU A 1 247 ? -80.815 -33.774 74.119 1.00 72.19 247 LEU A CA 1
ATOM 2020 C C . LEU A 1 247 ? -81.390 -33.851 72.699 1.00 72.19 247 LEU A C 1
ATOM 2022 O O . LEU A 1 247 ? -82.596 -33.758 72.503 1.00 72.19 247 LEU A O 1
ATOM 2026 N N . ASN A 1 248 ? -80.526 -34.025 71.703 1.00 71.44 248 ASN A N 1
ATOM 2027 C CA . ASN A 1 248 ? -80.886 -34.152 70.306 1.00 71.44 248 ASN A CA 1
ATOM 2028 C C . ASN A 1 248 ? -81.398 -35.558 69.994 1.00 71.44 248 ASN A C 1
ATOM 2030 O O . ASN A 1 248 ? -82.195 -35.677 69.089 1.00 71.44 248 ASN A O 1
ATOM 2034 N N . GLU A 1 249 ? -81.000 -36.599 70.723 1.00 75.25 249 GLU A N 1
ATOM 2035 C CA . GLU A 1 249 ? -81.547 -37.959 70.655 1.00 75.25 249 GLU A CA 1
ATOM 2036 C C . GLU A 1 249 ? -82.924 -38.005 71.309 1.00 75.25 249 GLU A C 1
ATOM 2038 O O . GLU A 1 249 ? -83.858 -38.494 70.690 1.00 75.25 249 GLU A O 1
ATOM 2043 N N . GLU A 1 250 ? -83.099 -37.361 72.465 1.00 69.62 250 GLU A N 1
ATOM 2044 C CA . GLU A 1 250 ? -84.418 -37.156 73.082 1.00 69.62 250 GLU A CA 1
ATOM 2045 C C . GLU A 1 250 ? -85.343 -36.314 72.173 1.00 69.62 250 GLU A C 1
ATOM 2047 O O . GLU A 1 250 ? -86.522 -36.627 71.998 1.00 69.62 250 GLU A O 1
ATOM 2052 N N . SER A 1 251 ? -84.801 -35.280 71.517 1.00 67.06 251 SER A N 1
ATOM 2053 C CA . SER A 1 251 ? -85.503 -34.496 70.490 1.00 67.06 251 SER A CA 1
ATOM 2054 C C . SER A 1 251 ? -85.751 -35.304 69.214 1.00 67.06 251 SER A C 1
ATOM 2056 O O . SER A 1 251 ? -86.787 -35.142 68.581 1.00 67.06 251 SER A O 1
ATOM 2058 N N . LYS A 1 252 ? -84.832 -36.194 68.830 1.00 69.62 252 LYS A N 1
ATOM 2059 C CA . LYS A 1 252 ? -84.921 -37.046 67.641 1.00 69.62 252 LYS A CA 1
ATOM 2060 C C . LYS A 1 252 ? -85.924 -38.166 67.837 1.00 69.62 252 LYS A C 1
ATOM 2062 O O . LYS A 1 252 ? -86.605 -38.473 66.878 1.00 69.62 252 LYS A O 1
ATOM 2067 N N . ASP A 1 253 ? -86.092 -38.706 69.035 1.00 69.31 253 ASP A N 1
ATOM 2068 C CA . ASP A 1 253 ? -87.165 -39.658 69.326 1.00 69.31 253 ASP A CA 1
ATOM 2069 C C . ASP A 1 253 ? -88.534 -38.965 69.217 1.00 69.31 253 ASP A C 1
ATOM 2071 O O . ASP A 1 253 ? -89.446 -39.483 68.575 1.00 69.31 253 ASP A O 1
ATOM 2075 N N . LEU A 1 254 ? -88.649 -37.730 69.724 1.00 59.94 254 LEU A N 1
ATOM 2076 C CA . LEU A 1 254 ? -89.845 -36.891 69.559 1.00 59.94 254 LEU A CA 1
ATOM 2077 C C . LEU A 1 254 ? -90.062 -36.427 68.106 1.00 59.94 254 LEU A C 1
ATOM 2079 O O . LEU A 1 254 ? -91.199 -36.270 67.660 1.00 59.94 254 LEU A O 1
ATOM 2083 N N . TYR A 1 255 ? -88.981 -36.208 67.357 1.00 58.53 255 TYR A N 1
ATOM 2084 C CA . TYR A 1 255 ? -89.012 -35.801 65.956 1.00 58.53 255 TYR A CA 1
ATOM 2085 C C . TYR A 1 255 ? -89.275 -36.985 65.027 1.00 58.53 255 TYR A C 1
ATOM 2087 O O . TYR A 1 255 ? -90.010 -36.805 64.074 1.00 58.53 255 TYR A O 1
ATOM 2095 N N . GLU A 1 256 ? -88.759 -38.190 65.282 1.00 68.38 256 GLU A N 1
ATOM 2096 C CA . GLU A 1 256 ? -89.047 -39.407 64.508 1.00 68.38 256 GLU A CA 1
ATOM 2097 C C . GLU A 1 256 ? -90.513 -39.837 64.683 1.00 68.38 256 GLU A C 1
ATOM 2099 O O . GLU A 1 256 ? -91.141 -40.250 63.708 1.00 68.38 256 GLU A O 1
ATOM 2104 N N . ASP A 1 257 ? -91.114 -39.604 65.855 1.00 56.94 257 ASP A N 1
ATOM 2105 C CA . ASP A 1 257 ? -92.558 -39.789 66.080 1.00 56.94 257 ASP A CA 1
ATOM 2106 C C . ASP A 1 257 ? -93.418 -38.768 65.289 1.00 56.94 257 ASP A C 1
ATOM 2108 O O . ASP A 1 257 ? -94.555 -39.040 64.886 1.00 56.94 257 ASP A O 1
ATOM 2112 N N . ASN A 1 258 ? -92.846 -37.596 64.981 1.00 56.53 258 ASN A N 1
ATOM 2113 C CA . ASN A 1 258 ? -93.462 -36.548 64.155 1.00 56.53 258 ASN A CA 1
ATOM 2114 C C . ASN A 1 258 ? -93.175 -36.741 62.648 1.00 56.53 258 ASN A C 1
ATOM 2116 O O . ASN A 1 258 ? -94.021 -36.508 61.787 1.00 56.53 258 ASN A O 1
ATOM 2120 N N . LYS A 1 259 ? -91.996 -37.265 62.326 1.00 52.41 259 LYS A N 1
ATOM 2121 C CA . LYS A 1 259 ? -91.491 -37.561 60.985 1.00 52.41 259 LYS A CA 1
ATOM 2122 C C . LYS A 1 259 ? -92.104 -38.842 60.428 1.00 52.41 259 LYS A C 1
ATOM 2124 O O . LYS A 1 259 ? -92.317 -38.912 59.224 1.00 52.41 259 LYS A O 1
ATOM 2129 N N . ALA A 1 260 ? -92.492 -39.810 61.260 1.00 57.88 260 ALA A N 1
ATOM 2130 C CA . ALA A 1 260 ? -93.327 -40.934 60.831 1.00 57.88 260 ALA A CA 1
ATOM 2131 C C . ALA A 1 260 ? -94.662 -40.444 60.232 1.00 57.88 260 ALA A C 1
ATOM 2133 O O . ALA A 1 260 ? -95.119 -40.985 59.226 1.00 57.88 260 ALA A O 1
ATOM 2134 N N . LYS A 1 261 ? -95.219 -39.352 60.775 1.00 54.09 261 LYS A N 1
ATOM 2135 C CA . LYS A 1 261 ? -96.443 -38.697 60.279 1.00 54.09 261 LYS A CA 1
ATOM 2136 C C . LYS A 1 261 ? -96.201 -37.786 59.062 1.00 54.09 261 LYS A C 1
ATOM 2138 O O . LYS A 1 261 ? -97.116 -37.562 58.276 1.00 54.09 261 LYS A O 1
ATOM 2143 N N . GLU A 1 262 ? -94.976 -37.299 58.856 1.00 50.12 262 GLU A N 1
ATOM 2144 C CA . GLU A 1 262 ? -94.597 -36.407 57.742 1.00 50.12 262 GLU A CA 1
ATOM 2145 C C . GLU A 1 262 ? -94.011 -37.167 56.525 1.00 50.12 262 GLU A C 1
ATOM 2147 O O . GLU A 1 262 ? -94.147 -36.739 55.376 1.00 50.12 262 GLU A O 1
ATOM 2152 N N . ILE A 1 263 ? -93.437 -38.359 56.736 1.00 56.22 263 ILE A N 1
ATOM 2153 C CA . ILE A 1 263 ? -92.933 -39.266 55.687 1.00 56.22 263 ILE A CA 1
ATOM 2154 C C . ILE A 1 263 ? -94.078 -39.888 54.874 1.00 56.22 263 ILE A C 1
ATOM 2156 O O . ILE A 1 263 ? -93.913 -40.077 53.665 1.00 56.22 263 ILE A O 1
ATOM 2160 N N . GLU A 1 264 ? -95.245 -40.139 55.474 1.00 53.28 264 GLU A N 1
ATOM 2161 C CA . GLU A 1 264 ? -96.460 -40.483 54.714 1.00 53.28 264 GLU A CA 1
ATOM 2162 C C . GLU A 1 264 ? -96.925 -39.322 53.810 1.00 53.28 264 GLU A C 1
ATOM 2164 O O . GLU A 1 264 ? -97.492 -39.560 52.744 1.00 53.28 264 GLU A O 1
ATOM 2169 N N . LEU A 1 265 ? -96.599 -38.070 54.159 1.00 50.75 265 LEU A N 1
ATOM 2170 C CA . LEU A 1 265 ? -96.996 -36.862 53.423 1.00 50.75 265 LEU A CA 1
ATOM 2171 C C . LEU A 1 265 ? -96.024 -36.494 52.278 1.00 50.75 265 LEU A C 1
ATOM 2173 O O . LEU A 1 265 ? -96.446 -35.975 51.240 1.00 50.75 265 LEU A O 1
ATOM 2177 N N . VAL A 1 266 ? -94.723 -36.769 52.436 1.00 51.91 266 VAL A N 1
ATOM 2178 C CA . VAL A 1 266 ? -93.663 -36.406 51.469 1.00 51.91 266 VAL A CA 1
ATOM 2179 C C . VAL A 1 266 ? -93.389 -37.507 50.437 1.00 51.91 266 VAL A C 1
ATOM 2181 O O . VAL A 1 266 ? -93.165 -37.184 49.265 1.00 51.91 266 VAL A O 1
ATOM 2184 N N . ARG A 1 267 ? -93.497 -38.798 50.806 1.00 53.00 267 ARG A N 1
ATOM 2185 C CA . ARG A 1 267 ? -93.408 -39.921 49.839 1.00 53.00 267 ARG A CA 1
ATOM 2186 C C . ARG A 1 267 ? -94.470 -39.837 48.738 1.00 53.00 267 ARG A C 1
ATOM 2188 O O . ARG A 1 267 ? -94.262 -40.371 47.655 1.00 53.00 267 ARG A O 1
ATOM 2195 N N . ALA A 1 268 ? -95.557 -39.111 48.992 1.00 47.06 268 ALA A N 1
ATOM 2196 C CA . ALA A 1 268 ? -96.645 -38.883 48.051 1.00 47.06 268 ALA A CA 1
ATOM 2197 C C . ALA A 1 268 ? -96.436 -37.695 47.084 1.00 47.06 268 ALA A C 1
ATOM 2199 O O . ALA A 1 268 ? -97.147 -37.611 46.086 1.00 47.06 268 ALA A O 1
ATOM 2200 N N . LYS A 1 269 ? -95.512 -36.754 47.344 1.00 42.72 269 LYS A N 1
ATOM 2201 C CA . LYS A 1 269 ? -95.529 -35.435 46.665 1.00 42.72 269 LYS A CA 1
ATOM 2202 C C . LYS A 1 269 ? -94.284 -35.016 45.907 1.00 42.72 269 LYS A C 1
ATOM 2204 O O . LYS A 1 269 ? -94.334 -34.019 45.192 1.00 42.72 269 LYS A O 1
ATOM 2209 N N . LYS A 1 270 ? -93.184 -35.746 46.017 1.00 39.31 270 LYS A N 1
ATOM 2210 C CA . LYS A 1 270 ? -91.994 -35.481 45.207 1.00 39.31 270 LYS A CA 1
ATOM 2211 C C . LYS A 1 270 ? -91.549 -36.767 44.540 1.00 39.31 270 LYS A C 1
ATOM 2213 O O . LYS A 1 270 ? -90.400 -37.176 44.633 1.00 39.31 270 LYS A O 1
ATOM 2218 N N . LEU A 1 271 ? -92.476 -37.396 43.807 1.00 50.66 271 LEU A N 1
ATOM 2219 C CA . LEU A 1 271 ? -92.850 -36.745 42.537 1.00 50.66 271 LEU A CA 1
ATOM 2220 C C . LEU A 1 271 ? -91.514 -36.309 41.922 1.00 50.66 271 LEU A C 1
ATOM 2222 O O . LEU A 1 271 ? -91.155 -35.142 41.817 1.00 50.66 271 LEU A O 1
ATOM 2226 N N . HIS A 1 272 ? -90.660 -37.292 41.657 1.00 46.25 272 HIS A N 1
ATOM 2227 C CA . HIS A 1 272 ? -90.990 -38.181 40.550 1.00 46.25 272 HIS A CA 1
ATOM 2228 C C . HIS A 1 272 ? -91.255 -37.361 39.262 1.00 46.25 272 HIS A C 1
ATOM 2230 O O . HIS A 1 272 ? -91.789 -37.841 38.283 1.00 46.25 272 HIS A O 1
ATOM 2236 N N . LEU A 1 273 ? -90.791 -36.113 39.241 1.00 42.97 273 LEU A N 1
ATOM 2237 C CA . LEU A 1 273 ? -90.937 -35.183 38.142 1.00 42.97 273 LEU A CA 1
ATOM 2238 C C . LEU A 1 273 ? -89.628 -34.429 37.909 1.00 42.97 273 LEU A C 1
ATOM 2240 O O . LEU A 1 273 ? -89.255 -34.213 36.773 1.00 42.97 273 LEU A O 1
ATOM 2244 N N . THR A 1 274 ? -88.848 -34.107 38.947 1.00 47.53 274 THR A N 1
ATOM 2245 C CA . THR A 1 274 ? -87.708 -33.188 38.746 1.00 47.53 274 THR A CA 1
ATOM 2246 C C . THR A 1 274 ? -86.338 -33.853 38.582 1.00 47.53 274 THR A C 1
ATOM 2248 O O . THR A 1 274 ? -85.466 -33.280 37.941 1.00 47.53 274 THR A O 1
ATOM 2251 N N . LEU A 1 275 ? -86.124 -35.043 39.154 1.00 45.00 275 LEU A N 1
ATOM 2252 C CA . LEU A 1 275 ? -84.822 -35.733 39.120 1.00 45.00 275 LEU A CA 1
ATOM 2253 C C . LEU A 1 275 ? -84.585 -36.568 37.850 1.00 45.00 275 LEU A C 1
ATOM 2255 O O . LEU A 1 275 ? -83.462 -36.999 37.629 1.00 45.00 275 LEU A O 1
ATOM 2259 N N . LEU A 1 276 ? -85.609 -36.788 37.020 1.00 47.41 276 LEU A N 1
ATOM 2260 C CA . LEU A 1 276 ? -85.500 -37.626 35.818 1.00 47.41 276 LEU A CA 1
ATOM 2261 C C . LEU A 1 276 ? -85.333 -36.822 34.520 1.00 47.41 276 LEU A C 1
ATOM 2263 O O . LEU A 1 276 ? -84.599 -37.259 33.645 1.00 47.41 276 LEU A O 1
ATOM 2267 N N . GLU A 1 277 ? -85.933 -35.635 34.400 1.00 47.19 277 GLU A N 1
ATOM 2268 C CA . GLU A 1 277 ? -85.858 -34.849 33.155 1.00 47.19 277 GLU A CA 1
ATOM 2269 C C . GLU A 1 277 ? -84.499 -34.159 32.967 1.00 47.19 277 GLU A C 1
ATOM 2271 O O . GLU A 1 277 ? -83.870 -34.290 31.918 1.00 47.19 277 GLU A O 1
ATOM 2276 N N . LYS A 1 278 ? -83.968 -33.504 34.008 1.00 51.78 278 LYS A N 1
ATOM 2277 C CA . LYS A 1 278 ? -82.755 -32.672 33.877 1.00 51.78 278 LYS A CA 1
ATOM 2278 C C . LYS A 1 278 ? -81.436 -33.442 33.781 1.00 51.78 278 LYS A C 1
ATOM 2280 O O . LYS A 1 278 ? -80.426 -32.855 33.408 1.00 51.78 278 LYS A O 1
ATOM 2285 N N . LEU A 1 279 ? -81.444 -34.733 34.109 1.00 49.69 279 LEU A N 1
ATOM 2286 C CA . LEU A 1 279 ? -80.292 -35.625 33.950 1.00 49.69 279 LEU A CA 1
ATOM 2287 C C . LEU A 1 279 ? -80.188 -36.192 32.523 1.00 49.69 279 LEU A C 1
ATOM 2289 O O . LEU A 1 279 ? -79.124 -36.664 32.151 1.00 49.69 279 LEU A O 1
ATOM 2293 N N . SER A 1 280 ? -81.253 -36.112 31.713 1.00 51.81 280 SER A N 1
ATOM 2294 C CA . SER A 1 280 ? -81.242 -36.617 30.330 1.00 51.81 280 SER A CA 1
ATOM 2295 C C . SER A 1 280 ? -80.840 -35.561 29.291 1.00 51.81 280 SER A C 1
ATOM 2297 O O . SER A 1 280 ? -80.173 -35.884 28.316 1.00 51.81 280 SER A O 1
ATOM 2299 N N . GLU A 1 281 ? -81.159 -34.284 29.519 1.00 50.31 281 GLU A N 1
ATOM 2300 C CA . GLU A 1 281 ? -80.910 -33.215 28.536 1.00 50.31 281 GLU A CA 1
ATOM 2301 C C . GLU A 1 281 ? -79.466 -32.678 28.559 1.00 50.31 281 GLU A C 1
ATOM 2303 O O . GLU A 1 281 ? -79.009 -32.081 27.587 1.00 50.31 281 GLU A O 1
ATOM 2308 N N . SER A 1 282 ? -78.720 -32.905 29.647 1.00 49.00 282 SER A N 1
ATOM 2309 C CA . SER A 1 282 ? -77.338 -32.421 29.794 1.00 49.00 282 SER A CA 1
ATOM 2310 C C . SER A 1 282 ? -76.285 -33.376 29.216 1.00 49.00 282 SER A C 1
ATOM 2312 O O . SER A 1 282 ? -75.214 -32.917 28.822 1.00 49.00 282 SER A O 1
ATOM 2314 N N . ASP A 1 283 ? -76.571 -34.678 29.142 1.00 50.44 283 ASP A N 1
ATOM 2315 C CA . ASP A 1 283 ? -75.613 -35.694 28.676 1.00 50.44 283 ASP A CA 1
ATOM 2316 C C . ASP A 1 283 ? -75.613 -35.864 27.145 1.00 50.44 283 ASP A C 1
ATOM 2318 O O . ASP A 1 283 ? -74.646 -36.370 26.573 1.00 50.44 283 ASP A O 1
ATOM 2322 N N . GLU A 1 284 ? -76.663 -35.410 26.453 1.00 53.88 284 GLU A N 1
ATOM 2323 C CA . GLU A 1 284 ? -76.774 -35.515 24.991 1.00 53.88 284 GLU A CA 1
ATOM 2324 C C . GLU A 1 284 ? -75.988 -34.397 24.267 1.00 53.88 284 GLU A C 1
ATOM 2326 O O . GLU A 1 284 ? -75.376 -34.641 23.229 1.00 53.88 284 GLU A O 1
ATOM 2331 N N . ALA A 1 285 ? -75.907 -33.188 24.841 1.00 52.97 285 ALA A N 1
ATOM 2332 C CA . ALA A 1 285 ? -75.193 -32.056 24.231 1.00 52.97 285 ALA A CA 1
ATOM 2333 C C . ALA A 1 285 ? -73.657 -32.151 24.367 1.00 52.97 285 ALA A C 1
ATOM 2335 O O . ALA A 1 285 ? -72.917 -31.622 23.535 1.00 52.97 285 ALA A O 1
ATOM 2336 N N . VAL A 1 286 ? -73.153 -32.872 25.378 1.00 54.47 286 VAL A N 1
ATOM 2337 C CA . VAL A 1 286 ? -71.710 -33.138 25.541 1.00 54.47 286 VAL A CA 1
ATOM 2338 C C . VAL A 1 286 ? -71.197 -34.087 24.448 1.00 54.47 286 VAL A C 1
ATOM 2340 O O . VAL A 1 286 ? -70.117 -33.853 23.901 1.00 54.47 286 VAL A O 1
ATOM 2343 N N . ARG A 1 287 ? -72.009 -35.064 24.012 1.00 58.97 287 ARG A N 1
ATOM 2344 C CA . ARG A 1 287 ? -71.657 -35.955 22.885 1.00 58.97 287 ARG A CA 1
ATOM 2345 C C . ARG A 1 287 ? -71.544 -35.211 21.548 1.00 58.97 287 ARG A C 1
ATOM 2347 O O . ARG A 1 287 ? -70.770 -35.606 20.678 1.00 58.97 287 ARG A O 1
ATOM 2354 N N . GLU A 1 288 ? -72.263 -34.101 21.383 1.00 57.03 288 GLU A N 1
ATOM 2355 C CA . GLU A 1 288 ? -72.223 -33.280 20.164 1.00 57.03 288 GLU A CA 1
ATOM 2356 C C . GLU A 1 288 ? -70.937 -32.434 20.053 1.00 57.03 288 GLU A C 1
ATOM 2358 O O . GLU A 1 288 ? -70.479 -32.105 18.953 1.00 57.03 288 GLU A O 1
ATOM 2363 N N . HIS A 1 289 ? -70.298 -32.130 21.187 1.00 52.22 289 HIS A N 1
ATOM 2364 C CA . HIS A 1 289 ? -68.992 -31.470 21.229 1.00 52.22 289 HIS A CA 1
ATOM 2365 C C . HIS A 1 289 ? -67.820 -32.450 21.046 1.00 52.22 289 HIS A C 1
ATOM 2367 O O . HIS A 1 289 ? -66.815 -32.076 20.436 1.00 52.22 289 HIS A O 1
ATOM 2373 N N . GLU A 1 290 ? -67.969 -33.716 21.448 1.00 56.00 290 GLU A N 1
ATOM 2374 C CA . GLU A 1 290 ? -66.990 -34.785 21.181 1.00 56.00 290 GLU A CA 1
ATOM 2375 C C . GLU A 1 290 ? -66.910 -35.149 19.685 1.00 56.00 290 GLU A C 1
ATOM 2377 O O . GLU A 1 290 ? -65.819 -35.379 19.158 1.00 56.00 290 GLU A O 1
ATOM 2382 N N . ALA A 1 291 ? -68.024 -35.071 18.946 1.00 59.66 291 ALA A N 1
ATOM 2383 C CA . ALA A 1 291 ? -68.045 -35.290 17.495 1.00 59.66 291 ALA A CA 1
ATOM 2384 C C . ALA A 1 291 ? -67.267 -34.219 16.691 1.00 59.66 291 ALA A C 1
ATOM 2386 O O . ALA A 1 291 ? -66.719 -34.513 15.628 1.00 59.66 291 ALA A O 1
ATOM 2387 N N . LYS A 1 292 ? -67.143 -32.985 17.204 1.00 56.31 292 LYS A N 1
ATOM 2388 C CA . LYS A 1 292 ? -66.361 -31.911 16.552 1.00 56.31 292 LYS A CA 1
ATOM 2389 C C . LYS A 1 292 ? -64.851 -32.017 16.808 1.00 56.31 292 LYS A C 1
ATOM 2391 O O . LYS A 1 292 ? -64.068 -31.515 16.007 1.00 56.31 292 LYS A O 1
ATOM 2396 N N . ILE A 1 293 ? -64.431 -32.721 17.860 1.00 55.53 293 ILE A N 1
ATOM 2397 C CA . ILE A 1 293 ? -63.014 -33.024 18.138 1.00 55.53 293 ILE A CA 1
ATOM 2398 C C . ILE A 1 293 ? -62.488 -34.114 17.182 1.00 55.53 293 ILE A C 1
ATOM 2400 O O . ILE A 1 293 ? -61.336 -34.067 16.743 1.00 55.53 293 ILE A O 1
ATOM 2404 N N . VAL A 1 294 ? -63.357 -35.035 16.753 1.00 61.81 294 VAL A N 1
ATOM 2405 C CA . VAL A 1 294 ? -63.047 -36.038 15.718 1.00 61.81 294 VAL A CA 1
ATOM 2406 C C . VAL A 1 294 ? -62.825 -35.390 14.338 1.00 61.81 294 VAL A C 1
ATOM 2408 O O . VAL A 1 294 ? -61.943 -35.819 13.597 1.00 61.81 294 VAL A O 1
ATOM 2411 N N . GLN A 1 295 ? -63.516 -34.288 14.019 1.00 56.47 295 GLN A N 1
ATOM 2412 C CA . GLN A 1 295 ? -63.323 -33.537 12.767 1.00 56.47 295 GLN A CA 1
ATOM 2413 C C . GLN A 1 295 ? -61.936 -32.862 12.682 1.00 56.47 295 GLN A C 1
ATOM 2415 O O . GLN A 1 295 ? -61.302 -32.900 11.632 1.00 56.47 295 GLN A O 1
ATOM 2420 N N . PHE A 1 296 ? -61.412 -32.314 13.787 1.00 54.69 296 PHE A N 1
ATOM 2421 C CA . PHE A 1 296 ? -60.068 -31.708 13.809 1.00 54.69 296 PHE A CA 1
ATOM 2422 C C . PHE A 1 296 ? -58.924 -32.731 13.766 1.00 54.69 296 PHE A C 1
ATOM 2424 O O . PHE A 1 296 ? -57.794 -32.382 13.433 1.00 54.69 296 PHE A O 1
ATOM 2431 N N . THR A 1 297 ? -59.219 -34.003 14.035 1.00 55.19 297 THR A N 1
ATOM 2432 C CA . THR A 1 297 ? -58.248 -35.097 13.909 1.00 55.19 297 THR A CA 1
ATOM 2433 C C . THR A 1 297 ? -58.089 -35.523 12.437 1.00 55.19 297 THR A C 1
ATOM 2435 O O . THR A 1 297 ? -56.992 -35.887 12.022 1.00 55.19 297 THR A O 1
ATOM 2438 N N . ALA A 1 298 ? -59.128 -35.352 11.607 1.00 59.53 298 ALA A N 1
ATOM 2439 C CA . ALA A 1 298 ? -59.079 -35.601 10.161 1.00 59.53 298 ALA A CA 1
ATOM 2440 C C . ALA A 1 298 ? -58.310 -34.516 9.366 1.00 59.53 298 ALA A C 1
ATOM 2442 O O . ALA A 1 298 ? -57.683 -34.818 8.350 1.00 59.53 298 ALA A O 1
ATOM 2443 N N . ASP A 1 299 ? -58.280 -33.265 9.840 1.00 52.75 299 ASP A N 1
ATOM 2444 C CA . ASP A 1 299 ? -57.511 -32.187 9.191 1.00 52.75 299 ASP A CA 1
ATOM 2445 C C . ASP A 1 299 ? -55.991 -32.278 9.463 1.00 52.75 299 ASP A C 1
ATOM 2447 O O . ASP A 1 299 ? -55.183 -31.774 8.681 1.00 52.75 299 ASP A O 1
ATOM 2451 N N . ILE A 1 300 ? -55.577 -33.000 10.512 1.00 57.34 300 ILE A N 1
ATOM 2452 C CA . ILE A 1 300 ? -54.163 -33.288 10.818 1.00 57.34 300 ILE A CA 1
ATOM 2453 C C . ILE A 1 300 ? -53.618 -34.435 9.940 1.00 57.34 300 ILE A C 1
ATOM 2455 O O . ILE A 1 300 ? -52.458 -34.390 9.527 1.00 57.34 300 ILE A O 1
ATOM 2459 N N . GLU A 1 301 ? -54.449 -35.405 9.544 1.00 57.56 301 GLU A N 1
ATOM 2460 C CA . GLU A 1 301 ? -54.072 -36.451 8.573 1.00 57.56 301 GLU A CA 1
ATOM 2461 C C . GLU A 1 301 ? -53.941 -35.920 7.133 1.00 57.56 301 GLU A C 1
ATOM 2463 O O . GLU A 1 301 ? -53.148 -36.440 6.345 1.00 57.56 301 GLU A O 1
ATOM 2468 N N . LYS A 1 302 ? -54.629 -34.823 6.789 1.00 55.34 302 LYS A N 1
ATOM 2469 C CA . LYS A 1 302 ? -54.508 -34.170 5.475 1.00 55.34 302 LYS A CA 1
ATOM 2470 C C . LYS A 1 302 ? -53.170 -33.439 5.288 1.00 55.34 302 LYS A C 1
ATOM 2472 O O . LYS A 1 302 ? -52.617 -33.469 4.194 1.00 55.34 302 LYS A O 1
ATOM 2477 N N . MET A 1 303 ? -52.594 -32.880 6.355 1.00 55.88 303 MET A N 1
ATOM 2478 C CA . MET A 1 303 ? -51.254 -32.267 6.326 1.00 55.88 303 MET A CA 1
ATOM 2479 C C . MET A 1 303 ? -50.109 -33.297 6.361 1.00 55.88 303 MET A C 1
ATOM 2481 O O . MET A 1 303 ? -48.971 -32.969 6.032 1.00 55.88 303 MET A O 1
ATOM 2485 N N . SER A 1 304 ? -50.394 -34.561 6.694 1.00 49.22 304 SER A N 1
ATOM 2486 C CA . SER A 1 304 ? -49.412 -35.656 6.663 1.00 49.22 304 SER A CA 1
ATOM 2487 C C . SER A 1 304 ? -49.193 -36.231 5.247 1.00 49.22 304 SER A C 1
ATOM 2489 O O . SER A 1 304 ? -48.133 -36.785 4.963 1.00 49.22 304 SER A O 1
ATOM 2491 N N . ASN A 1 305 ? -50.136 -36.012 4.320 1.00 53.66 305 ASN A N 1
ATOM 2492 C CA . ASN A 1 305 ? -50.069 -36.481 2.925 1.00 53.66 305 ASN A CA 1
ATOM 2493 C C . ASN A 1 305 ? -49.494 -35.457 1.920 1.00 53.66 305 ASN A C 1
ATOM 2495 O O . ASN A 1 305 ? -49.331 -35.783 0.747 1.00 53.66 305 ASN A O 1
ATOM 2499 N N . GLU A 1 306 ? -49.128 -34.247 2.354 1.00 51.81 306 GLU A N 1
ATOM 2500 C CA . GLU A 1 306 ? -48.411 -33.260 1.520 1.00 51.81 306 GLU A CA 1
ATOM 2501 C C . GLU A 1 306 ? -46.876 -33.335 1.697 1.00 51.81 306 GLU A C 1
ATOM 2503 O O . GLU A 1 306 ? -46.122 -32.800 0.885 1.00 51.81 306 GLU A O 1
ATOM 2508 N N . LEU A 1 307 ? -46.390 -34.105 2.682 1.00 50.97 307 LEU A N 1
ATOM 2509 C CA . LEU A 1 307 ? -44.964 -34.390 2.915 1.00 50.97 307 LEU A CA 1
ATOM 2510 C C . LEU A 1 307 ? -44.435 -35.591 2.094 1.00 50.97 307 LEU A C 1
ATOM 2512 O O . LEU A 1 307 ? -43.251 -35.913 2.139 1.00 50.97 307 LEU A O 1
ATOM 2516 N N . THR A 1 308 ? -45.292 -36.242 1.304 1.00 55.44 308 THR A N 1
ATOM 2517 C CA . THR A 1 308 ? -44.941 -37.332 0.372 1.00 55.44 308 THR A CA 1
ATOM 2518 C C . THR A 1 308 ? -44.943 -36.898 -1.102 1.00 55.44 308 THR A C 1
ATOM 2520 O O . THR A 1 308 ? -44.681 -37.717 -1.982 1.00 55.44 308 THR A O 1
ATOM 2523 N N . SER A 1 309 ? -45.129 -35.599 -1.386 1.00 50.78 309 SER A N 1
ATOM 2524 C CA . SER A 1 309 ? -45.010 -35.003 -2.732 1.00 50.78 309 SER A CA 1
ATOM 2525 C C . SER A 1 309 ? -43.670 -34.282 -2.986 1.00 50.78 309 SER A C 1
ATOM 2527 O O . SER A 1 309 ? -43.420 -33.826 -4.099 1.00 50.78 309 SER A O 1
ATOM 2529 N N . THR A 1 310 ? -42.764 -34.233 -2.006 1.00 55.12 310 THR A N 1
ATOM 2530 C CA . THR A 1 310 ? -41.401 -33.663 -2.110 1.00 55.12 310 THR A CA 1
ATOM 2531 C C . THR A 1 310 ? -40.327 -34.760 -2.125 1.00 55.12 310 THR A C 1
ATOM 2533 O O . THR A 1 310 ? -39.276 -34.669 -1.501 1.00 55.12 310 THR A O 1
ATOM 2536 N N . SER A 1 311 ? -40.610 -35.825 -2.880 1.00 44.16 311 SER A N 1
ATOM 2537 C CA . SER A 1 311 ? -39.696 -36.935 -3.201 1.00 44.16 311 SER A CA 1
ATOM 2538 C C . SER A 1 311 ? -39.549 -37.148 -4.725 1.00 44.16 311 SER A C 1
ATOM 2540 O O . SER A 1 311 ? -38.901 -38.102 -5.156 1.00 44.16 311 SER A O 1
ATOM 2542 N N . GLY A 1 312 ? -40.138 -36.271 -5.552 1.00 53.41 312 GLY A N 1
ATOM 2543 C CA . GLY A 1 312 ? -40.177 -36.372 -7.022 1.00 53.41 312 GLY A CA 1
ATOM 2544 C C . GLY A 1 312 ? -39.281 -35.388 -7.789 1.00 53.41 312 GLY A C 1
ATOM 2545 O O . GLY A 1 312 ? -39.103 -35.545 -8.992 1.00 53.41 312 GLY A O 1
ATOM 2546 N N . GLU A 1 313 ? -38.653 -34.420 -7.116 1.00 51.66 313 GLU A N 1
ATOM 2547 C CA . GLU A 1 313 ? -37.854 -33.354 -7.755 1.00 51.66 313 GLU A CA 1
ATOM 2548 C C . GLU A 1 313 ? -36.328 -33.594 -7.694 1.00 51.66 313 GLU A C 1
ATOM 2550 O O . GLU A 1 313 ? -35.530 -32.708 -7.981 1.00 51.66 313 GLU A O 1
ATOM 2555 N N . LEU A 1 314 ? -35.903 -34.833 -7.404 1.00 50.16 314 LEU A N 1
ATOM 2556 C CA . LEU A 1 314 ? -34.493 -35.269 -7.402 1.00 50.16 314 LEU A CA 1
ATOM 2557 C C . LEU A 1 314 ? -34.137 -36.202 -8.586 1.00 50.16 314 LEU A C 1
ATOM 2559 O O . LEU A 1 314 ? -33.064 -36.799 -8.624 1.00 50.16 314 LEU A O 1
ATOM 2563 N N . SER A 1 315 ? -35.017 -36.323 -9.590 1.00 49.97 315 SER A N 1
ATOM 2564 C CA . SER A 1 315 ? -34.793 -37.130 -10.810 1.00 49.97 315 SER A CA 1
ATOM 2565 C C . SER A 1 315 ? -34.660 -36.293 -12.094 1.00 49.97 315 SER A C 1
ATOM 2567 O O . SER A 1 315 ? -34.691 -36.834 -13.202 1.00 49.97 315 SER A O 1
ATOM 2569 N N . GLN A 1 316 ? -34.445 -34.983 -11.966 1.00 49.00 316 GLN A N 1
ATOM 2570 C CA . GLN A 1 316 ? -34.213 -34.074 -13.093 1.00 49.00 316 GLN A CA 1
ATOM 2571 C C . GLN A 1 316 ? -32.949 -33.222 -12.880 1.00 49.00 316 GLN A C 1
ATOM 2573 O O . GLN A 1 316 ? -32.866 -32.078 -13.293 1.00 49.00 316 GLN A O 1
ATOM 2578 N N . ALA A 1 317 ? -31.938 -33.837 -12.256 1.00 51.53 317 ALA A N 1
ATOM 2579 C CA . ALA A 1 317 ? -30.564 -33.350 -12.100 1.00 51.53 317 ALA A CA 1
ATOM 2580 C C . ALA A 1 317 ? -29.563 -34.429 -12.576 1.00 51.53 317 ALA A C 1
ATOM 2582 O O . ALA A 1 317 ? -28.614 -34.794 -11.886 1.00 51.53 317 ALA A O 1
ATOM 2583 N N . LYS A 1 318 ? -29.836 -35.023 -13.752 1.00 45.00 318 LYS A N 1
ATOM 2584 C CA . LYS A 1 318 ? -29.040 -36.119 -14.347 1.00 45.00 318 LYS A CA 1
ATOM 2585 C C . LYS A 1 318 ? -28.925 -36.055 -15.882 1.00 45.00 318 LYS A C 1
ATOM 2587 O O . LYS A 1 318 ? -28.704 -37.077 -16.525 1.00 45.00 318 LYS A O 1
ATOM 2592 N N . LYS A 1 319 ? -29.083 -34.871 -16.491 1.00 50.81 319 LYS A N 1
ATOM 2593 C CA . LYS A 1 319 ? -28.990 -34.689 -17.958 1.00 50.81 319 LYS A CA 1
ATOM 2594 C C . LYS A 1 319 ? -28.193 -33.468 -18.438 1.00 50.81 319 LYS A C 1
ATOM 2596 O O . LYS A 1 319 ? -28.272 -33.130 -19.609 1.00 50.81 319 LYS A O 1
ATOM 2601 N N . GLU A 1 320 ? -27.346 -32.884 -17.591 1.00 53.28 320 GLU A N 1
ATOM 2602 C CA . GLU A 1 320 ? -26.503 -31.731 -17.967 1.00 53.28 320 GLU A CA 1
ATOM 2603 C C . GLU A 1 320 ? -25.022 -31.905 -17.585 1.00 53.28 320 GLU A C 1
ATOM 2605 O O . GLU A 1 320 ? -24.336 -30.953 -17.238 1.00 53.28 320 GLU A O 1
ATOM 2610 N N . HIS A 1 321 ? -24.490 -33.132 -17.680 1.00 44.44 321 HIS A N 1
ATOM 2611 C CA . HIS A 1 321 ? -23.085 -33.403 -17.340 1.00 44.44 321 HIS A CA 1
ATOM 2612 C C . HIS A 1 321 ? -22.358 -34.378 -18.288 1.00 44.44 321 HIS A C 1
ATOM 2614 O O . HIS A 1 321 ? -21.568 -35.201 -17.839 1.00 44.44 321 HIS A O 1
ATOM 2620 N N . THR A 1 322 ? -22.580 -34.279 -19.607 1.00 43.44 322 THR A N 1
ATOM 2621 C CA . THR A 1 322 ? -21.791 -35.016 -20.627 1.00 43.44 322 THR A CA 1
ATOM 2622 C C . THR A 1 322 ? -21.672 -34.276 -21.968 1.00 43.44 322 THR A C 1
ATOM 2624 O O . THR A 1 322 ? -21.888 -34.866 -23.022 1.00 43.44 322 THR A O 1
ATOM 2627 N N . VAL A 1 323 ? -21.328 -32.981 -21.967 1.00 53.56 323 VAL A N 1
ATOM 2628 C CA . VAL A 1 323 ? -20.884 -32.279 -23.202 1.00 53.56 323 VAL A CA 1
ATOM 2629 C C . VAL A 1 323 ? -19.620 -31.418 -22.990 1.00 53.56 323 VAL A C 1
ATOM 2631 O O . VAL A 1 323 ? -19.024 -30.941 -23.948 1.00 53.56 323 VAL A O 1
ATOM 2634 N N . LEU A 1 324 ? -19.074 -31.349 -21.771 1.00 48.62 324 LEU A N 1
ATOM 2635 C CA . LEU A 1 324 ? -17.778 -30.711 -21.481 1.00 48.62 324 LEU A CA 1
ATOM 2636 C C . LEU A 1 324 ? -16.578 -31.690 -21.546 1.00 48.62 324 LEU A C 1
ATOM 2638 O O . LEU A 1 324 ? -15.615 -31.558 -20.802 1.00 48.62 324 LEU A O 1
ATOM 2642 N N . ALA A 1 325 ? -16.649 -32.684 -22.443 1.00 43.59 325 ALA A N 1
ATOM 2643 C CA . ALA A 1 325 ? -15.624 -33.721 -22.665 1.00 43.59 325 ALA A CA 1
ATOM 2644 C C . ALA A 1 325 ? -15.294 -33.942 -24.163 1.00 43.59 325 ALA A C 1
ATOM 2646 O O . ALA A 1 325 ? -14.851 -35.014 -24.562 1.00 43.59 325 ALA A O 1
ATOM 2647 N N . LYS A 1 326 ? -15.539 -32.937 -25.018 1.00 45.88 326 LYS A N 1
ATOM 2648 C CA . LYS A 1 326 ? -15.251 -32.962 -26.469 1.00 45.88 326 LYS A CA 1
ATOM 2649 C C . LYS A 1 326 ? -14.674 -31.625 -26.954 1.00 45.88 326 LYS A C 1
ATOM 2651 O O . LYS A 1 326 ? -15.187 -31.004 -27.880 1.00 45.88 326 LYS A O 1
ATOM 2656 N N . ARG A 1 327 ? -13.628 -31.137 -26.279 1.00 45.41 327 ARG A N 1
ATOM 2657 C CA . ARG A 1 327 ? -12.943 -29.887 -26.655 1.00 45.41 327 ARG A CA 1
ATOM 2658 C C . ARG A 1 327 ? -11.435 -29.905 -26.377 1.00 45.41 327 ARG A C 1
ATOM 2660 O O . ARG A 1 327 ? -10.897 -28.905 -25.919 1.00 45.41 327 ARG A O 1
ATOM 2667 N N . PHE A 1 328 ? -10.770 -31.035 -26.639 1.00 34.84 328 PHE A N 1
ATOM 2668 C CA . PHE A 1 328 ? -9.320 -31.153 -26.443 1.00 34.84 328 PHE A CA 1
ATOM 2669 C C . PHE A 1 328 ? -8.602 -32.154 -27.368 1.00 34.84 328 PHE A C 1
ATOM 2671 O O . PHE A 1 328 ? -7.683 -32.832 -26.929 1.00 34.84 328 PHE A O 1
ATOM 2678 N N . GLU A 1 329 ? -8.974 -32.257 -28.649 1.00 35.03 329 GLU A N 1
ATOM 2679 C CA . GLU A 1 329 ? -8.180 -33.093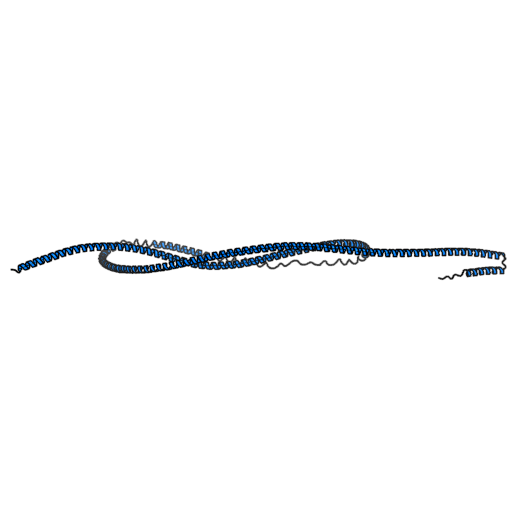 -29.565 1.00 35.03 329 GLU A CA 1
ATOM 2680 C C . GLU A 1 329 ? -8.272 -32.628 -31.032 1.00 35.03 329 GLU A C 1
ATOM 2682 O O . GLU A 1 329 ? -9.134 -33.067 -31.781 1.00 35.03 329 GLU A O 1
ATOM 2687 N N . ASN A 1 330 ? -7.360 -31.706 -31.386 1.00 35.28 330 ASN A N 1
ATOM 2688 C CA . ASN A 1 330 ? -6.636 -31.593 -32.671 1.00 35.28 330 ASN A CA 1
ATOM 2689 C C . ASN A 1 330 ? -7.473 -31.289 -33.940 1.00 35.28 330 ASN A C 1
ATOM 2691 O O . ASN A 1 330 ? -8.296 -32.084 -34.367 1.00 35.28 330 ASN A O 1
ATOM 2695 N N . LEU A 1 331 ? -7.353 -30.149 -34.641 1.00 35.34 331 LEU A N 1
ATOM 2696 C CA . LEU A 1 331 ? -6.151 -29.543 -35.248 1.00 35.34 331 LEU A CA 1
ATOM 2697 C C . LEU A 1 331 ? -5.183 -30.577 -35.841 1.00 35.34 331 LEU A C 1
ATOM 2699 O O . LEU A 1 331 ? -4.103 -30.802 -35.305 1.00 35.34 331 LEU A O 1
ATOM 2703 N N . SER A 1 332 ? -5.572 -31.194 -36.963 1.00 34.91 332 SER A N 1
ATOM 2704 C CA . SER A 1 332 ? -4.610 -31.791 -37.897 1.00 34.91 332 SER A CA 1
ATOM 2705 C C . SER A 1 332 ? -5.202 -32.013 -39.300 1.00 34.91 332 SER A C 1
ATOM 2707 O O . SER A 1 332 ? -5.808 -33.037 -39.591 1.00 34.91 332 SER A O 1
ATOM 2709 N N . ASN A 1 333 ? -4.964 -31.004 -40.141 1.00 31.28 333 ASN A N 1
ATOM 2710 C CA . ASN A 1 333 ? -4.506 -31.094 -41.533 1.00 31.28 333 ASN A CA 1
ATOM 2711 C C . ASN A 1 333 ? -5.466 -31.454 -42.681 1.00 31.28 333 ASN A C 1
ATOM 2713 O O . ASN A 1 333 ? -5.944 -32.575 -42.823 1.00 31.28 333 ASN A O 1
ATOM 2717 N N . LEU A 1 334 ? -5.533 -30.513 -43.631 1.00 31.05 334 LEU A N 1
ATOM 2718 C CA . LEU A 1 334 ? -5.462 -30.789 -45.064 1.00 31.05 334 LEU A CA 1
ATOM 2719 C C . LEU A 1 334 ? -4.784 -29.590 -45.750 1.00 31.05 334 LEU A C 1
ATOM 2721 O O . LEU A 1 334 ? -5.344 -28.497 -45.737 1.00 31.05 334 LEU A O 1
ATOM 2725 N N . HIS A 1 335 ? -3.584 -29.786 -46.303 1.00 29.38 335 HIS A N 1
ATOM 2726 C CA . HIS A 1 335 ? -3.302 -29.629 -47.739 1.00 29.38 335 HIS A CA 1
ATOM 2727 C C . HIS A 1 335 ? -1.794 -29.463 -47.988 1.00 29.38 335 HIS A C 1
ATOM 2729 O O . HIS A 1 335 ? -1.274 -28.355 -48.105 1.00 29.38 335 HIS A O 1
ATOM 2735 N N . GLU A 1 336 ? -1.113 -30.601 -48.073 1.00 33.56 336 GLU A N 1
ATOM 2736 C CA . GLU A 1 336 ? 0.194 -30.735 -48.704 1.00 33.56 336 GLU A CA 1
ATOM 2737 C C . GLU A 1 336 ? 0.003 -31.602 -49.957 1.00 33.56 336 GLU A C 1
ATOM 2739 O O . GLU A 1 336 ? -0.866 -32.476 -49.991 1.00 33.56 336 GLU A O 1
ATOM 2744 N N . ASP A 1 337 ? 0.827 -31.309 -50.953 1.00 36.59 337 ASP A N 1
ATOM 2745 C CA . ASP A 1 337 ? 1.057 -32.008 -52.214 1.00 36.59 337 ASP A CA 1
ATOM 2746 C C . ASP A 1 337 ? 0.219 -31.622 -53.430 1.00 36.59 337 ASP A C 1
ATOM 2748 O O . ASP A 1 337 ? -0.940 -31.985 -53.597 1.00 36.59 337 ASP A O 1
ATOM 2752 N N . THR A 1 338 ? 0.765 -30.764 -54.300 1.00 39.47 338 THR A N 1
ATOM 2753 C CA . THR A 1 338 ? 1.966 -31.005 -55.141 1.00 39.47 338 THR A CA 1
ATOM 2754 C C . THR A 1 338 ? 1.756 -32.156 -56.117 1.00 39.47 338 THR A C 1
ATOM 2756 O O . THR A 1 338 ? 2.428 -33.182 -56.141 1.00 39.47 338 THR A O 1
ATOM 2759 N N . GLU A 1 339 ? 0.817 -31.900 -57.023 1.00 38.75 339 GLU A N 1
ATOM 2760 C CA . GLU A 1 339 ? 0.702 -32.552 -58.318 1.00 38.75 339 GLU A CA 1
ATOM 2761 C C . GLU A 1 339 ? 1.869 -32.105 -59.216 1.00 38.75 339 GLU A C 1
ATOM 2763 O O . GLU A 1 339 ? 1.775 -31.285 -60.131 1.00 38.75 339 GLU A O 1
ATOM 2768 N N . LEU A 1 340 ? 3.028 -32.645 -58.854 1.00 38.28 340 LEU A N 1
ATOM 2769 C CA . LEU A 1 340 ? 4.230 -32.774 -59.645 1.00 38.28 340 LEU A CA 1
ATOM 2770 C C . LEU A 1 340 ? 3.873 -33.477 -60.976 1.00 38.28 340 LEU A C 1
ATOM 2772 O O . LEU A 1 340 ? 3.385 -34.602 -61.001 1.00 38.28 340 LEU A O 1
ATOM 2776 N N . VAL A 1 341 ? 4.306 -32.886 -62.088 1.00 45.34 341 VAL A N 1
ATOM 2777 C CA . VAL A 1 341 ? 5.171 -33.642 -63.018 1.00 45.34 341 VAL A CA 1
ATOM 2778 C C . VAL A 1 341 ? 4.492 -34.756 -63.830 1.00 45.34 341 VAL A C 1
ATOM 2780 O O . VAL A 1 341 ? 5.038 -35.832 -64.054 1.00 45.34 341 VAL A O 1
ATOM 2783 N N . LEU A 1 342 ? 3.370 -34.428 -64.468 1.00 38.59 342 LEU A N 1
ATOM 2784 C CA . LEU A 1 342 ? 2.883 -35.186 -65.629 1.00 38.59 342 LEU A CA 1
ATOM 2785 C C . LEU A 1 342 ? 2.653 -34.318 -66.868 1.00 38.59 342 LEU A C 1
ATOM 2787 O O . LEU A 1 342 ? 1.636 -34.439 -67.536 1.00 38.59 342 LEU A O 1
ATOM 2791 N N . GLN A 1 343 ? 3.636 -33.490 -67.240 1.00 41.09 343 GLN A N 1
ATOM 2792 C CA . GLN A 1 343 ? 3.793 -33.090 -68.651 1.00 41.09 343 GLN A CA 1
ATOM 2793 C C . GLN A 1 343 ? 5.249 -32.826 -69.047 1.00 41.09 343 GLN A C 1
ATOM 2795 O O . GLN A 1 343 ? 5.626 -31.896 -69.753 1.00 41.09 343 GLN A O 1
ATOM 2800 N N . ASN A 1 344 ? 6.064 -33.755 -68.573 1.00 36.56 344 ASN A N 1
ATOM 2801 C CA . ASN A 1 344 ? 7.341 -34.143 -69.122 1.00 36.56 344 ASN A CA 1
ATOM 2802 C C . ASN A 1 344 ? 7.313 -34.232 -70.668 1.00 36.56 344 ASN A C 1
ATOM 2804 O O . ASN A 1 344 ? 6.481 -34.913 -71.269 1.00 36.56 344 ASN A O 1
ATOM 2808 N N . THR A 1 345 ? 8.325 -33.616 -71.283 1.00 49.47 345 THR A N 1
ATOM 2809 C CA . THR A 1 345 ? 9.179 -34.279 -72.283 1.00 49.47 345 THR A CA 1
ATOM 2810 C C . THR A 1 345 ? 8.491 -34.867 -73.519 1.00 49.47 345 THR A C 1
ATOM 2812 O O . THR A 1 345 ? 8.328 -36.086 -73.626 1.00 49.47 345 THR A O 1
ATOM 2815 N N . ARG A 1 346 ? 8.182 -34.041 -74.533 1.00 40.84 346 ARG A N 1
ATOM 2816 C CA . ARG A 1 346 ? 7.987 -34.599 -75.891 1.00 40.84 346 ARG A CA 1
ATOM 2817 C C . ARG A 1 346 ? 8.248 -33.724 -77.119 1.00 40.84 346 ARG A C 1
ATOM 2819 O O . ARG A 1 346 ? 8.155 -34.245 -78.221 1.00 40.84 346 ARG A O 1
ATOM 2826 N N . ALA A 1 347 ? 8.665 -32.467 -76.986 1.00 44.94 347 ALA A N 1
ATOM 2827 C CA . ALA A 1 347 ? 8.989 -31.609 -78.143 1.00 44.94 347 ALA A CA 1
ATOM 2828 C C . ALA A 1 347 ? 10.497 -31.305 -78.273 1.00 44.94 347 ALA A C 1
ATOM 2830 O O . ALA A 1 347 ? 10.909 -30.284 -78.818 1.00 44.94 347 ALA A O 1
ATOM 2831 N N . GLU A 1 348 ? 11.334 -32.191 -77.730 1.00 44.25 348 GLU A N 1
ATOM 2832 C CA . GLU A 1 348 ? 12.788 -32.027 -77.606 1.00 44.25 348 GLU A CA 1
ATOM 2833 C C . GLU A 1 348 ? 13.579 -32.739 -78.726 1.00 44.25 348 GLU A C 1
ATOM 2835 O O . GLU A 1 348 ? 14.781 -32.540 -78.858 1.00 44.25 348 GLU A O 1
ATOM 2840 N N . GLY A 1 349 ? 12.905 -33.527 -79.577 1.00 46.38 349 GLY A N 1
ATOM 2841 C CA . GLY A 1 349 ? 13.536 -34.414 -80.569 1.00 46.38 349 GLY A CA 1
ATOM 2842 C C . GLY A 1 349 ? 13.676 -33.869 -81.997 1.00 46.38 349 GLY A C 1
ATOM 2843 O O . GLY A 1 349 ? 14.639 -34.199 -82.680 1.00 46.38 349 GLY A O 1
ATOM 2844 N N . GLU A 1 350 ? 12.795 -32.982 -82.463 1.00 50.84 350 GLU A N 1
ATOM 2845 C CA . GLU A 1 350 ? 12.908 -32.405 -83.824 1.00 50.84 350 GLU A CA 1
ATOM 2846 C C . GLU A 1 350 ? 13.956 -31.277 -83.907 1.00 50.84 350 GLU A C 1
ATOM 2848 O O . GLU A 1 350 ? 14.305 -30.790 -84.984 1.00 50.84 350 GLU A O 1
ATOM 2853 N N . ARG A 1 351 ? 14.524 -30.930 -82.744 1.00 45.12 351 ARG A N 1
ATOM 2854 C CA . ARG A 1 351 ? 15.525 -29.886 -82.500 1.00 45.12 351 ARG A CA 1
ATOM 2855 C C . ARG A 1 351 ? 16.881 -30.096 -83.173 1.00 45.12 351 ARG A C 1
ATOM 2857 O O . ARG A 1 351 ? 17.658 -29.152 -83.224 1.00 45.12 351 ARG A O 1
ATOM 2864 N N . ASN A 1 352 ? 17.215 -31.280 -83.679 1.00 52.84 352 ASN A N 1
ATOM 2865 C CA . ASN A 1 352 ? 18.613 -31.564 -84.034 1.00 52.84 352 ASN A CA 1
ATOM 2866 C C . ASN A 1 352 ? 18.920 -31.672 -85.537 1.00 52.84 352 ASN A C 1
ATOM 2868 O O . ASN A 1 352 ? 20.095 -31.715 -85.886 1.00 52.84 352 ASN A O 1
ATOM 2872 N N . ALA A 1 353 ? 17.925 -31.637 -86.435 1.00 50.19 353 ALA A N 1
ATOM 2873 C CA . ALA A 1 353 ? 18.154 -31.824 -87.880 1.00 50.19 353 ALA A CA 1
ATOM 2874 C C . ALA A 1 353 ? 18.042 -30.541 -88.738 1.00 50.19 353 ALA A C 1
ATOM 2876 O O . ALA A 1 353 ? 18.727 -30.430 -89.752 1.00 50.19 353 ALA A O 1
ATOM 2877 N N . ARG A 1 354 ? 17.254 -29.536 -88.322 1.00 54.16 354 ARG A N 1
ATOM 2878 C CA . ARG A 1 354 ? 17.284 -28.171 -88.915 1.00 54.16 354 ARG A CA 1
ATOM 2879 C C . ARG A 1 354 ? 18.589 -27.420 -88.593 1.00 54.16 354 ARG A C 1
ATOM 2881 O O . ARG A 1 354 ? 19.106 -26.656 -89.407 1.00 54.16 354 ARG A O 1
ATOM 2888 N N . ARG A 1 355 ? 19.195 -27.837 -87.482 1.00 52.03 355 ARG A N 1
ATOM 2889 C CA . ARG A 1 355 ? 20.364 -27.297 -86.793 1.00 52.03 355 ARG A CA 1
ATOM 2890 C C . ARG A 1 355 ? 21.654 -27.173 -87.601 1.00 52.03 355 ARG A C 1
ATOM 2892 O O . ARG A 1 355 ? 22.568 -26.550 -87.108 1.00 52.03 355 ARG A O 1
ATOM 2899 N N . ASN A 1 356 ? 21.792 -27.765 -88.789 1.00 49.22 356 ASN A N 1
ATOM 2900 C CA . ASN A 1 356 ? 23.080 -27.773 -89.509 1.00 49.22 356 ASN A CA 1
ATOM 2901 C C . ASN A 1 356 ? 23.112 -26.880 -90.762 1.00 49.22 356 ASN A C 1
ATOM 2903 O O . ASN A 1 356 ? 24.180 -26.546 -91.261 1.00 49.22 356 ASN A O 1
ATOM 2907 N N . LYS A 1 357 ? 21.940 -26.475 -91.266 1.00 54.75 357 LYS A N 1
ATOM 2908 C CA . LYS A 1 357 ? 21.801 -25.521 -92.382 1.00 54.75 357 LYS A CA 1
ATOM 2909 C C . LYS A 1 357 ? 21.492 -24.108 -91.877 1.00 54.75 357 LYS A C 1
ATOM 2911 O O . LYS A 1 357 ? 21.844 -23.136 -92.534 1.00 54.75 357 LYS A O 1
ATOM 2916 N N . GLU A 1 358 ? 20.898 -24.025 -90.687 1.00 56.31 358 GLU A N 1
ATOM 2917 C CA . GLU A 1 358 ? 20.865 -22.827 -89.848 1.00 56.31 358 GLU A CA 1
ATOM 2918 C C . GLU A 1 358 ? 22.292 -22.371 -89.513 1.00 56.31 358 GLU A C 1
ATOM 2920 O O . GLU A 1 358 ? 22.598 -21.243 -89.853 1.00 56.31 358 GLU A O 1
ATOM 2925 N N . LEU A 1 359 ? 23.220 -23.250 -89.085 1.00 55.72 359 LEU A N 1
ATOM 2926 C CA . LEU A 1 359 ? 24.592 -22.898 -88.633 1.00 55.72 359 LEU A CA 1
ATOM 2927 C C . LEU A 1 359 ? 25.433 -21.975 -89.546 1.00 55.72 359 LEU A C 1
ATOM 2929 O O . LEU A 1 359 ? 26.415 -21.384 -89.099 1.00 55.72 359 LEU A O 1
ATOM 2933 N N . GLN A 1 360 ? 25.079 -21.859 -90.825 1.00 48.47 360 GLN A N 1
ATOM 2934 C CA . GLN A 1 360 ? 25.765 -21.022 -91.808 1.00 48.47 360 GLN A CA 1
ATOM 2935 C C . GLN A 1 360 ? 25.105 -19.641 -92.002 1.00 48.47 360 GLN A C 1
ATOM 2937 O O . GLN A 1 360 ? 25.825 -18.658 -92.173 1.00 48.47 360 GLN A O 1
ATOM 2942 N N . ASN A 1 361 ? 23.772 -19.543 -91.911 1.00 60.62 361 ASN A N 1
ATOM 2943 C CA . ASN A 1 361 ? 23.076 -18.263 -91.708 1.00 60.62 361 ASN A CA 1
ATOM 2944 C C . ASN A 1 361 ? 23.318 -17.764 -90.282 1.00 60.62 361 ASN A C 1
ATOM 2946 O O . ASN A 1 361 ? 23.670 -16.604 -90.101 1.00 60.62 361 ASN A O 1
ATOM 2950 N N . ASP A 1 362 ? 23.316 -18.684 -89.319 1.00 55.12 362 ASP A N 1
ATOM 2951 C CA . ASP A 1 362 ? 23.710 -18.464 -87.941 1.00 55.12 362 ASP A CA 1
ATOM 2952 C C . ASP A 1 362 ? 25.119 -17.908 -87.852 1.00 55.12 362 ASP A C 1
ATOM 2954 O O . ASP A 1 362 ? 25.399 -17.340 -86.837 1.00 55.12 362 ASP A O 1
ATOM 2958 N N . LEU A 1 363 ? 26.031 -18.016 -88.825 1.00 56.41 363 LEU A N 1
ATOM 2959 C CA . LEU A 1 363 ? 27.370 -17.408 -88.717 1.00 56.41 363 LEU A CA 1
ATOM 2960 C C . LEU A 1 363 ? 27.379 -15.901 -89.042 1.00 56.41 363 LEU A C 1
ATOM 2962 O O . LEU A 1 363 ? 28.170 -15.139 -88.482 1.00 56.41 363 LEU A O 1
ATOM 2966 N N . VAL A 1 364 ? 26.496 -15.471 -89.947 1.00 64.88 364 VAL A N 1
ATOM 2967 C CA . VAL A 1 364 ? 26.274 -14.057 -90.298 1.00 64.88 364 VAL A CA 1
ATOM 2968 C C . VAL A 1 364 ? 25.342 -13.415 -89.278 1.00 64.88 364 VAL A C 1
ATOM 2970 O O . VAL A 1 364 ? 25.661 -12.342 -88.761 1.00 64.88 364 VAL A O 1
ATOM 2973 N N . ASP A 1 365 ? 24.278 -14.127 -88.911 1.00 60.59 365 ASP A N 1
ATOM 2974 C CA . ASP A 1 365 ? 23.464 -13.808 -87.751 1.00 60.59 365 ASP A CA 1
ATOM 2975 C C . ASP A 1 365 ? 24.309 -13.886 -86.480 1.00 60.59 365 ASP A C 1
ATOM 2977 O O . ASP A 1 365 ? 24.198 -12.971 -85.708 1.00 60.59 365 ASP A O 1
ATOM 2981 N N . LEU A 1 366 ? 25.285 -14.789 -86.298 1.00 63.91 366 LEU A N 1
ATOM 2982 C CA . LEU A 1 366 ? 26.200 -14.821 -85.131 1.00 63.91 366 LEU A CA 1
ATOM 2983 C C . LEU A 1 366 ? 27.096 -13.601 -85.091 1.00 63.91 366 LEU A C 1
ATOM 2985 O O . LEU A 1 366 ? 27.546 -13.238 -84.018 1.00 63.91 366 LEU A O 1
ATOM 2989 N N . LYS A 1 367 ? 27.415 -12.983 -86.227 1.00 62.50 367 LYS A N 1
ATOM 2990 C CA . LYS A 1 367 ? 28.231 -11.768 -86.259 1.00 62.50 367 LYS A CA 1
ATOM 2991 C C . LYS A 1 367 ? 27.388 -10.540 -85.919 1.00 62.50 367 LYS A C 1
ATOM 2993 O O . LYS A 1 367 ? 27.820 -9.723 -85.108 1.00 62.50 367 LYS A O 1
ATOM 2998 N N 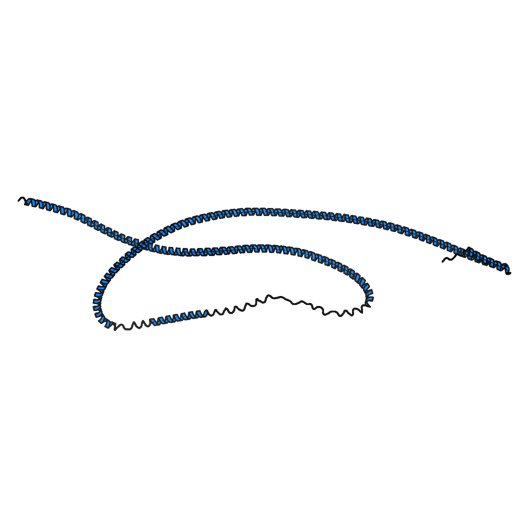. PHE A 1 368 ? 26.178 -10.453 -86.472 1.00 72.12 368 PHE A N 1
ATOM 2999 C CA . PHE A 1 368 ? 25.180 -9.459 -86.071 1.00 72.12 368 PHE A CA 1
ATOM 3000 C C . PHE A 1 368 ? 24.728 -9.665 -84.620 1.00 72.12 368 PHE A C 1
ATOM 3002 O O . PHE A 1 368 ? 24.591 -8.708 -83.874 1.00 72.12 368 PHE A O 1
ATOM 3009 N N . ASP A 1 369 ? 24.585 -10.907 -84.190 1.00 69.06 369 ASP A N 1
ATOM 3010 C CA . ASP A 1 369 ? 24.261 -11.366 -82.850 1.00 69.06 369 ASP A CA 1
ATOM 3011 C C . ASP A 1 369 ? 25.460 -11.240 -81.941 1.00 69.06 369 ASP A C 1
ATOM 3013 O O . ASP A 1 369 ? 25.236 -11.125 -80.756 1.00 69.06 369 ASP A O 1
ATOM 3017 N N . LEU A 1 370 ? 26.704 -11.208 -82.427 1.00 71.00 370 LEU A N 1
ATOM 3018 C CA . LEU A 1 370 ? 27.887 -10.899 -81.625 1.00 71.00 370 LEU A CA 1
ATOM 3019 C C . LEU A 1 370 ? 27.996 -9.394 -81.402 1.00 71.00 370 LEU A C 1
ATOM 3021 O O . LEU A 1 370 ? 28.286 -8.996 -80.286 1.00 71.00 370 LEU A O 1
ATOM 3025 N N . GLU A 1 371 ? 27.719 -8.552 -82.399 1.00 72.19 371 GLU A N 1
ATOM 3026 C CA . GLU A 1 371 ? 27.631 -7.091 -82.219 1.00 72.19 371 GLU A CA 1
ATOM 3027 C C . GLU A 1 371 ? 26.401 -6.693 -81.392 1.00 72.19 371 GLU A C 1
ATOM 3029 O O . GLU A 1 371 ? 26.491 -5.878 -80.475 1.00 72.19 371 GLU A O 1
ATOM 3034 N N . SER A 1 372 ? 25.257 -7.320 -81.652 1.00 68.00 372 SER A N 1
ATOM 3035 C CA . SER A 1 372 ? 24.041 -7.226 -80.845 1.00 68.00 372 SER A CA 1
ATOM 3036 C C . SER A 1 372 ? 24.271 -7.836 -79.467 1.00 6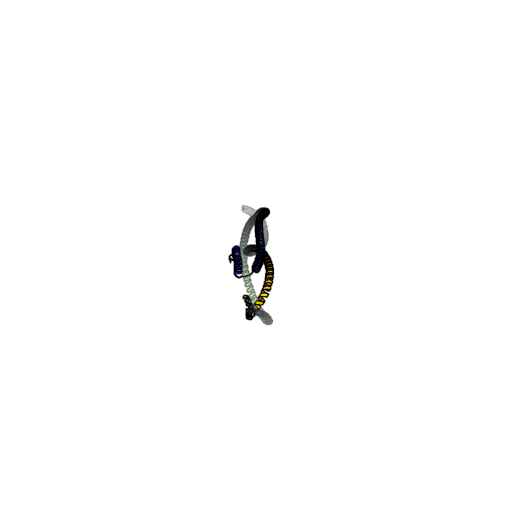8.00 372 SER A C 1
ATOM 3038 O O . SER A 1 372 ? 23.813 -7.259 -78.494 1.00 68.00 372 SER A O 1
ATOM 3040 N N . SER A 1 373 ? 25.044 -8.918 -79.332 1.00 71.38 373 SER A N 1
ATOM 3041 C CA . SER A 1 373 ? 25.462 -9.506 -78.049 1.00 71.38 373 SER A CA 1
ATOM 3042 C C . SER A 1 373 ? 26.441 -8.601 -77.342 1.00 71.38 373 SER A C 1
ATOM 3044 O O . SER A 1 373 ? 26.319 -8.464 -76.147 1.00 71.38 373 SER A O 1
ATOM 3046 N N . GLN A 1 374 ? 27.358 -7.911 -78.010 1.00 71.06 374 GLN A N 1
ATOM 3047 C CA . GLN A 1 374 ? 28.278 -6.964 -77.382 1.00 71.06 374 GLN A CA 1
ATOM 3048 C C . GLN A 1 374 ? 27.543 -5.701 -76.940 1.00 71.06 374 GLN A C 1
ATOM 3050 O O . GLN A 1 374 ? 27.781 -5.217 -75.836 1.00 71.06 374 GLN A O 1
ATOM 3055 N N . LYS A 1 375 ? 26.596 -5.206 -77.744 1.00 76.94 375 LYS A N 1
ATOM 3056 C CA . LYS A 1 375 ? 25.697 -4.110 -77.367 1.00 76.94 375 LYS A CA 1
ATOM 3057 C C . LYS A 1 375 ? 24.777 -4.521 -76.220 1.00 76.94 375 LYS A C 1
ATOM 3059 O O . LYS A 1 375 ? 24.688 -3.787 -75.246 1.00 76.94 375 LYS A O 1
ATOM 3064 N N . LYS A 1 376 ? 24.172 -5.710 -76.291 1.00 74.00 376 LYS A N 1
ATOM 3065 C CA . LYS A 1 376 ? 23.403 -6.319 -75.200 1.00 74.00 376 LYS A CA 1
ATOM 3066 C C . LYS A 1 376 ? 24.284 -6.579 -73.995 1.00 74.00 376 LYS A C 1
ATOM 3068 O O . LYS A 1 376 ? 23.830 -6.329 -72.913 1.00 74.00 376 LYS A O 1
ATOM 3073 N N . THR A 1 377 ? 25.536 -6.996 -74.137 1.00 68.31 377 THR A N 1
ATOM 3074 C CA . THR A 1 377 ? 26.454 -7.261 -73.021 1.00 68.31 377 THR A CA 1
ATOM 3075 C C . THR A 1 377 ? 26.842 -5.949 -72.371 1.00 68.31 377 THR A C 1
ATOM 3077 O O . THR A 1 377 ? 26.873 -5.882 -71.155 1.00 68.31 377 THR A O 1
ATOM 3080 N N . LYS A 1 378 ? 27.066 -4.884 -73.146 1.00 74.12 378 LYS A N 1
ATOM 3081 C CA . LYS A 1 378 ? 27.287 -3.537 -72.618 1.00 74.12 378 LYS A CA 1
ATOM 3082 C C . LYS A 1 378 ? 26.045 -3.013 -71.894 1.00 74.12 378 LYS A C 1
ATOM 3084 O O . LYS A 1 378 ? 26.167 -2.563 -70.765 1.00 74.12 378 LYS A O 1
ATOM 3089 N N . GLN A 1 379 ? 24.868 -3.171 -72.494 1.00 77.75 379 GLN A N 1
ATOM 3090 C CA . GLN A 1 379 ? 23.592 -2.836 -71.869 1.00 77.75 379 GLN A CA 1
ATOM 3091 C C . GLN A 1 379 ? 23.331 -3.694 -70.620 1.00 77.75 379 GLN A C 1
ATOM 3093 O O . GLN A 1 379 ? 22.935 -3.169 -69.602 1.00 77.75 379 GLN A O 1
ATOM 3098 N N . THR A 1 380 ? 23.643 -4.988 -70.639 1.00 70.69 380 THR A N 1
ATOM 3099 C CA . THR A 1 380 ? 23.535 -5.914 -69.507 1.00 70.69 380 THR A CA 1
ATOM 3100 C C . THR A 1 380 ? 24.587 -5.610 -68.447 1.00 70.69 380 THR A C 1
ATOM 3102 O O . THR A 1 380 ? 24.351 -5.878 -67.281 1.00 70.69 380 THR A O 1
ATOM 3105 N N . ILE A 1 381 ? 25.754 -5.069 -68.803 1.00 74.56 381 ILE A N 1
ATOM 3106 C CA . ILE A 1 381 ? 26.749 -4.574 -67.845 1.00 74.56 381 ILE A CA 1
ATOM 3107 C C . ILE A 1 381 ? 26.237 -3.289 -67.191 1.00 74.56 381 ILE A C 1
ATOM 3109 O O . ILE A 1 381 ? 26.355 -3.173 -65.977 1.00 74.56 381 ILE A O 1
ATOM 3113 N N . GLU A 1 382 ? 25.635 -2.369 -67.948 1.00 77.06 382 GLU A N 1
ATOM 3114 C CA . GLU A 1 382 ? 24.976 -1.166 -67.416 1.00 77.06 382 GLU A CA 1
ATOM 3115 C C . GLU A 1 382 ? 23.776 -1.534 -66.525 1.00 77.06 382 GLU A C 1
ATOM 3117 O O . GLU A 1 382 ? 23.730 -1.112 -65.376 1.00 77.06 382 GLU A O 1
ATOM 3122 N N . GLU A 1 383 ? 22.890 -2.427 -66.971 1.00 80.56 383 GLU A N 1
ATOM 3123 C CA . GLU A 1 383 ? 21.771 -2.981 -66.193 1.00 80.56 383 GLU A CA 1
ATOM 3124 C C . GLU A 1 383 ? 22.267 -3.753 -64.962 1.00 80.56 383 GLU A C 1
ATOM 3126 O O . GLU A 1 383 ? 21.679 -3.656 -63.890 1.00 80.56 383 GLU A O 1
ATOM 3131 N N . LYS A 1 384 ? 23.373 -4.507 -65.063 1.00 79.56 384 LYS A N 1
ATOM 3132 C CA . LYS A 1 384 ? 23.999 -5.163 -63.903 1.00 79.56 384 LYS A CA 1
ATOM 3133 C C . LYS A 1 384 ? 24.632 -4.153 -62.956 1.00 79.56 384 LYS A C 1
ATOM 3135 O O . LYS A 1 384 ? 24.617 -4.404 -61.756 1.00 79.56 384 LYS A O 1
ATOM 3140 N N . ALA A 1 385 ? 25.184 -3.048 -63.448 1.00 76.69 385 ALA A N 1
ATOM 3141 C CA . ALA A 1 385 ? 25.737 -1.984 -62.617 1.00 76.69 385 ALA A CA 1
ATOM 3142 C C . ALA A 1 385 ? 24.620 -1.220 -61.891 1.00 76.69 385 ALA A C 1
ATOM 3144 O O . ALA A 1 385 ? 24.735 -0.988 -60.689 1.00 76.69 385 ALA A O 1
ATOM 3145 N N . GLU A 1 386 ? 23.510 -0.922 -62.571 1.00 80.75 386 GLU A N 1
ATOM 3146 C CA . GLU A 1 386 ? 22.291 -0.380 -61.960 1.00 80.75 386 GLU A CA 1
ATOM 3147 C C . GLU A 1 386 ? 21.678 -1.361 -60.958 1.00 80.75 386 GLU A C 1
ATOM 3149 O O . GLU A 1 386 ? 21.371 -0.963 -59.837 1.00 80.75 386 GLU A O 1
ATOM 3154 N N . MET A 1 387 ? 21.583 -2.655 -61.291 1.00 82.00 387 MET A N 1
ATOM 3155 C CA . MET A 1 387 ? 21.140 -3.676 -60.339 1.00 82.00 387 MET A CA 1
ATOM 3156 C C . MET A 1 387 ? 22.078 -3.764 -59.140 1.00 82.00 387 MET A C 1
ATOM 3158 O O . MET A 1 387 ? 21.601 -3.822 -58.014 1.00 82.00 387 MET A O 1
ATOM 3162 N N . THR A 1 388 ? 23.395 -3.733 -59.350 1.00 79.81 388 THR A N 1
ATOM 3163 C CA . THR A 1 388 ? 24.381 -3.742 -58.260 1.00 79.81 388 THR A CA 1
ATOM 3164 C C . THR A 1 388 ? 24.176 -2.535 -57.360 1.00 79.81 388 THR A C 1
ATOM 3166 O O . THR A 1 388 ? 24.075 -2.711 -56.154 1.00 79.81 388 THR A O 1
ATOM 3169 N N . LYS A 1 389 ? 24.006 -1.339 -57.934 1.00 84.38 389 LYS A N 1
ATOM 3170 C CA . LYS A 1 389 ? 23.695 -0.124 -57.178 1.00 84.38 389 LYS A CA 1
ATOM 3171 C C . LYS A 1 389 ? 22.388 -0.264 -56.391 1.00 84.38 389 LYS A C 1
ATOM 3173 O O . LYS A 1 389 ? 22.378 0.009 -55.197 1.00 84.38 389 LYS A O 1
ATOM 3178 N N . SER A 1 390 ? 21.327 -0.779 -57.015 1.00 83.44 390 SER A N 1
ATOM 3179 C CA . SER A 1 390 ? 20.041 -1.026 -56.346 1.00 83.44 390 SER A CA 1
ATOM 3180 C C . SER A 1 390 ? 20.146 -2.071 -55.227 1.00 83.44 390 SER A C 1
ATOM 3182 O O . SER A 1 390 ? 19.521 -1.922 -54.182 1.00 83.44 390 SER A O 1
ATOM 3184 N N . PHE A 1 391 ? 20.972 -3.109 -55.401 1.00 84.19 391 PHE A N 1
ATOM 3185 C CA . PHE A 1 391 ? 21.232 -4.115 -54.375 1.00 84.19 391 PHE A CA 1
ATOM 3186 C C . PHE A 1 391 ? 22.066 -3.542 -53.233 1.00 84.19 391 PHE A C 1
ATOM 3188 O O . PHE A 1 391 ? 21.804 -3.878 -52.082 1.00 84.19 391 PHE A O 1
ATOM 3195 N N . THR A 1 392 ? 23.034 -2.670 -53.521 1.00 84.94 392 THR A N 1
ATOM 3196 C CA . THR A 1 392 ? 23.795 -1.946 -52.497 1.00 84.94 392 THR A CA 1
ATOM 3197 C C . THR A 1 392 ? 22.879 -1.030 -51.687 1.00 84.94 392 THR A C 1
ATOM 3199 O O . THR A 1 392 ? 22.891 -1.106 -50.463 1.00 84.94 392 THR A O 1
ATOM 3202 N N . GLU A 1 393 ? 22.012 -0.256 -52.344 1.00 87.31 393 GLU A N 1
ATOM 3203 C CA . GLU A 1 393 ? 21.012 0.591 -51.677 1.00 87.31 393 GLU A CA 1
ATOM 3204 C C . GLU A 1 393 ? 20.022 -0.249 -50.844 1.00 87.31 393 GLU A C 1
ATOM 3206 O O . GLU A 1 393 ? 19.717 0.091 -49.700 1.00 87.31 393 GLU A O 1
ATOM 3211 N N . ALA A 1 394 ? 19.559 -1.392 -51.363 1.00 84.56 394 ALA A N 1
ATOM 3212 C CA . ALA A 1 394 ? 18.699 -2.317 -50.622 1.00 84.56 394 ALA A CA 1
ATOM 3213 C C . ALA A 1 394 ? 19.418 -2.947 -49.415 1.00 84.56 394 ALA A C 1
ATOM 3215 O O . ALA A 1 394 ? 18.810 -3.120 -48.358 1.00 84.56 394 ALA A O 1
ATOM 3216 N N . LEU A 1 395 ? 20.708 -3.271 -49.542 1.00 84.50 395 LEU A N 1
ATOM 3217 C CA . LEU A 1 395 ? 21.534 -3.763 -48.438 1.00 84.50 395 LEU A CA 1
ATOM 3218 C C . LEU A 1 395 ? 21.738 -2.690 -47.367 1.00 84.50 395 LEU A C 1
ATOM 3220 O O . LEU A 1 395 ? 21.635 -3.008 -46.183 1.00 84.50 395 LEU A O 1
ATOM 3224 N N . GLU A 1 396 ? 21.970 -1.433 -47.741 1.00 87.69 396 GLU A N 1
ATOM 3225 C CA . GLU A 1 396 ? 22.044 -0.314 -46.793 1.00 87.69 396 GLU A CA 1
ATOM 3226 C C . GLU A 1 396 ? 20.713 -0.107 -46.063 1.00 87.69 396 GLU A C 1
ATOM 3228 O O . GLU A 1 396 ? 20.701 0.014 -44.837 1.00 87.69 396 GLU A O 1
ATOM 3233 N N . GLN A 1 397 ? 19.581 -0.159 -46.776 1.00 87.38 397 GLN A N 1
ATOM 3234 C CA . GLN A 1 397 ? 18.247 -0.094 -46.165 1.00 87.38 397 GLN A CA 1
ATOM 3235 C C . GLN A 1 397 ? 17.973 -1.274 -45.226 1.00 87.38 397 GLN A C 1
ATOM 3237 O O . GLN A 1 397 ? 17.413 -1.096 -44.144 1.00 87.38 397 GLN A O 1
ATOM 3242 N N . LEU A 1 398 ? 18.368 -2.491 -45.604 1.00 86.88 398 LEU A N 1
ATOM 3243 C CA . LEU A 1 398 ? 18.248 -3.658 -44.732 1.00 86.88 398 LEU A CA 1
ATOM 3244 C C . LEU A 1 398 ? 19.155 -3.538 -43.509 1.00 86.88 398 LEU A C 1
ATOM 3246 O O . LEU A 1 398 ? 18.748 -3.928 -42.417 1.00 86.88 398 LEU A O 1
ATOM 3250 N N . THR A 1 399 ? 20.351 -2.975 -43.671 1.00 85.12 399 THR A N 1
ATOM 3251 C CA . THR A 1 399 ? 21.300 -2.754 -42.576 1.00 85.12 399 THR A CA 1
ATOM 3252 C C . THR A 1 399 ? 20.755 -1.720 -41.597 1.00 85.12 399 THR A C 1
ATOM 3254 O O . THR A 1 399 ? 20.708 -2.000 -40.401 1.00 85.12 399 THR A O 1
ATOM 3257 N N . SER A 1 400 ? 20.253 -0.583 -42.087 1.00 85.62 400 SER A N 1
ATOM 3258 C CA . SER A 1 400 ? 19.647 0.455 -41.244 1.00 85.62 400 SER A CA 1
ATOM 3259 C C . SER A 1 400 ? 18.377 -0.038 -40.541 1.00 85.62 400 SER A C 1
ATOM 3261 O O . SER A 1 400 ? 18.172 0.214 -39.350 1.00 85.62 400 SER A O 1
ATOM 3263 N N . LYS A 1 401 ? 17.553 -0.839 -41.228 1.00 90.19 401 LYS A N 1
ATOM 3264 C CA . LYS A 1 401 ? 16.397 -1.503 -40.617 1.00 90.19 401 LYS A CA 1
ATOM 3265 C C . LYS A 1 401 ? 16.822 -2.526 -39.563 1.00 90.19 401 LYS A C 1
ATOM 3267 O O . LYS A 1 401 ? 16.194 -2.605 -38.514 1.00 90.19 401 LYS A O 1
ATOM 3272 N N . ASN A 1 402 ? 17.894 -3.283 -39.798 1.00 85.75 402 ASN A N 1
ATOM 3273 C CA . ASN A 1 402 ? 18.429 -4.225 -38.813 1.00 85.75 402 ASN A CA 1
ATOM 3274 C C . ASN A 1 402 ? 18.950 -3.495 -37.568 1.00 85.75 402 ASN A C 1
ATOM 3276 O O . ASN A 1 402 ? 18.681 -3.941 -36.456 1.00 85.75 402 ASN A O 1
ATOM 3280 N N . THR A 1 403 ? 19.641 -2.362 -37.728 1.00 86.31 403 THR A N 1
ATOM 3281 C CA . THR A 1 403 ? 20.097 -1.550 -36.589 1.00 86.31 403 THR A CA 1
ATOM 3282 C C . THR A 1 403 ? 18.931 -0.956 -35.807 1.00 86.31 403 THR A C 1
ATOM 3284 O O . THR A 1 403 ? 18.956 -0.997 -34.581 1.00 86.31 403 THR A O 1
ATOM 3287 N N . PHE A 1 404 ? 17.884 -0.483 -36.492 1.00 91.75 404 PHE A N 1
ATOM 3288 C CA . PHE A 1 404 ? 16.663 -0.005 -35.841 1.00 91.75 404 PHE A CA 1
ATOM 3289 C C . PHE A 1 404 ? 15.986 -1.120 -35.034 1.00 91.75 404 PHE A C 1
ATOM 3291 O O . PHE A 1 404 ? 15.751 -0.955 -33.843 1.00 91.75 404 PHE A O 1
ATOM 3298 N N . LEU A 1 405 ? 15.775 -2.290 -35.647 1.00 90.12 405 LEU A N 1
ATOM 3299 C CA . LEU A 1 405 ? 15.176 -3.445 -34.971 1.00 90.12 405 LEU A CA 1
ATOM 3300 C C . LEU A 1 405 ? 16.012 -3.921 -33.778 1.00 90.12 405 LEU A C 1
ATOM 3302 O O . LEU A 1 405 ? 15.453 -4.371 -32.786 1.00 90.12 405 LEU A O 1
ATOM 3306 N N . ARG A 1 406 ? 17.347 -3.830 -33.842 1.00 87.25 406 ARG A N 1
ATOM 3307 C CA . ARG A 1 406 ? 18.212 -4.138 -32.691 1.00 87.25 406 ARG A CA 1
ATOM 3308 C C . ARG A 1 406 ? 18.003 -3.161 -31.541 1.00 87.25 406 ARG A C 1
ATOM 3310 O O . ARG A 1 406 ? 17.979 -3.613 -30.403 1.00 87.25 406 ARG A O 1
ATOM 3317 N N . HIS A 1 407 ? 17.870 -1.865 -31.825 1.00 89.38 407 HIS A N 1
ATOM 3318 C CA . HIS A 1 407 ? 17.563 -0.872 -30.796 1.00 89.38 407 HIS A CA 1
ATOM 3319 C C . HIS A 1 407 ? 16.185 -1.119 -30.183 1.00 89.38 407 HIS A C 1
ATOM 3321 O O . HIS A 1 407 ? 16.093 -1.259 -28.971 1.00 89.38 407 HIS A O 1
ATOM 3327 N N . GLU A 1 408 ? 15.163 -1.325 -31.011 1.00 91.06 408 GLU A N 1
ATOM 3328 C CA . GLU A 1 408 ? 13.805 -1.633 -30.552 1.00 91.06 408 GLU A CA 1
ATOM 3329 C C . GLU A 1 408 ? 13.763 -2.912 -29.693 1.00 91.06 408 GLU A C 1
ATOM 3331 O O . GLU A 1 408 ? 13.079 -2.971 -28.676 1.00 91.06 408 GLU A O 1
ATOM 3336 N N . LEU A 1 409 ? 14.554 -3.935 -30.042 1.00 87.44 409 LEU A N 1
ATOM 3337 C CA . LEU A 1 409 ? 14.678 -5.167 -29.255 1.00 87.44 409 LEU A CA 1
ATOM 3338 C C . LEU A 1 409 ? 15.361 -4.924 -27.899 1.00 87.44 409 LEU A C 1
ATOM 3340 O O . LEU A 1 409 ? 14.977 -5.540 -26.906 1.00 87.44 409 LEU A O 1
ATOM 3344 N N . VAL A 1 410 ? 16.353 -4.031 -27.839 1.00 89.75 410 VAL A N 1
ATOM 3345 C CA . VAL A 1 410 ? 16.980 -3.619 -26.573 1.00 89.75 410 VAL A CA 1
ATOM 3346 C C . VAL A 1 410 ? 15.985 -2.858 -25.698 1.00 89.75 410 VAL A C 1
ATOM 3348 O O . VAL A 1 410 ? 15.879 -3.185 -24.518 1.00 89.75 410 VAL A O 1
ATOM 3351 N N . ASP A 1 411 ? 15.223 -1.928 -26.272 1.00 89.00 411 ASP A N 1
ATOM 3352 C CA . ASP A 1 411 ? 14.210 -1.153 -25.548 1.00 89.00 411 ASP A CA 1
ATOM 3353 C C . ASP A 1 411 ? 13.109 -2.073 -24.998 1.00 89.00 411 ASP A C 1
ATOM 3355 O O . ASP A 1 411 ? 12.845 -2.072 -23.797 1.00 89.00 411 ASP A O 1
ATOM 3359 N N . MET A 1 412 ? 12.568 -2.977 -25.825 1.00 88.19 412 MET A N 1
ATOM 3360 C CA . MET A 1 412 ? 11.596 -3.987 -25.379 1.00 88.19 412 MET A CA 1
ATOM 3361 C C . MET A 1 412 ? 12.148 -4.891 -24.270 1.00 88.19 412 MET A C 1
ATOM 3363 O O . MET A 1 412 ? 11.410 -5.315 -23.380 1.00 88.19 412 MET A O 1
ATOM 3367 N N . LYS A 1 413 ? 13.442 -5.228 -24.313 1.00 87.75 413 LYS A N 1
ATOM 3368 C CA . LYS A 1 413 ? 14.072 -6.033 -23.262 1.00 87.75 413 LYS A CA 1
ATOM 3369 C C . LYS A 1 413 ? 14.173 -5.251 -21.951 1.00 87.75 413 LYS A C 1
ATOM 3371 O O . LYS A 1 413 ? 13.958 -5.839 -20.895 1.00 87.75 413 LYS A O 1
ATOM 3376 N N . PHE A 1 414 ? 14.477 -3.958 -22.025 1.00 89.31 414 PHE A N 1
ATOM 3377 C CA . PHE A 1 414 ? 14.523 -3.083 -20.859 1.00 89.31 414 PHE A CA 1
ATOM 3378 C C . PHE A 1 414 ? 13.135 -2.926 -20.223 1.00 89.31 414 PHE A C 1
ATOM 3380 O O . PHE A 1 414 ? 12.987 -3.172 -19.029 1.00 89.31 414 PHE A O 1
ATOM 3387 N N . GLU A 1 415 ? 12.105 -2.642 -21.024 1.00 88.75 415 GLU A N 1
ATOM 3388 C CA . GLU A 1 415 ? 10.711 -2.563 -20.556 1.00 88.75 415 GLU A CA 1
ATOM 3389 C C . GLU A 1 415 ? 10.232 -3.888 -19.932 1.00 88.75 415 GLU A C 1
ATOM 3391 O O . GLU A 1 415 ? 9.497 -3.903 -18.939 1.00 88.75 415 GLU A O 1
ATOM 3396 N N . LEU A 1 416 ? 10.671 -5.027 -20.484 1.00 88.12 416 LEU A N 1
ATOM 3397 C CA . LEU A 1 416 ? 10.380 -6.347 -19.927 1.00 88.12 416 LEU A CA 1
ATOM 3398 C C . LEU A 1 416 ? 11.076 -6.571 -18.575 1.00 88.12 416 LEU A C 1
ATOM 3400 O O . LEU A 1 416 ? 10.453 -7.118 -17.666 1.00 88.12 416 LEU A O 1
ATOM 3404 N N . GLU A 1 417 ? 12.346 -6.181 -18.434 1.00 88.94 417 GLU A N 1
ATOM 3405 C CA . GLU A 1 417 ? 13.084 -6.262 -17.163 1.00 88.94 417 GLU A CA 1
ATOM 3406 C C . GLU A 1 417 ? 12.452 -5.355 -16.092 1.00 88.94 417 GLU A C 1
ATOM 3408 O O . GLU A 1 417 ? 12.274 -5.790 -14.950 1.00 88.94 417 GLU A O 1
ATOM 3413 N N . GLU A 1 418 ? 12.022 -4.148 -16.466 1.00 89.44 418 GLU A N 1
ATOM 3414 C CA . GLU A 1 418 ? 11.284 -3.229 -15.592 1.00 89.44 418 GLU A CA 1
ATOM 3415 C C . GLU A 1 418 ? 9.957 -3.852 -15.134 1.00 89.44 418 GLU A C 1
ATOM 3417 O O . GLU A 1 418 ? 9.728 -4.003 -13.931 1.00 89.44 418 GLU A O 1
ATOM 3422 N N . SER A 1 419 ? 9.151 -4.364 -16.070 1.00 86.31 419 SER A N 1
ATOM 3423 C CA . SER A 1 419 ? 7.884 -5.048 -15.765 1.00 86.31 419 SER A CA 1
ATOM 3424 C C . SER A 1 419 ? 8.078 -6.279 -14.867 1.00 86.31 419 SER A C 1
ATOM 3426 O O . SER A 1 419 ? 7.264 -6.565 -13.982 1.00 86.31 419 SER A O 1
ATOM 3428 N N . GLN A 1 420 ? 9.162 -7.038 -15.064 1.00 86.69 420 GLN A N 1
ATOM 3429 C CA . GLN A 1 420 ? 9.508 -8.168 -14.199 1.00 86.69 420 GLN A CA 1
ATOM 3430 C C . GLN A 1 420 ? 9.863 -7.704 -12.786 1.00 86.69 420 GLN A C 1
ATOM 3432 O O . GLN A 1 420 ? 9.405 -8.317 -11.818 1.00 86.69 420 GLN A O 1
ATOM 3437 N N . SER A 1 421 ? 10.627 -6.618 -12.658 1.00 85.19 421 SER A N 1
ATOM 3438 C CA . SER A 1 421 ? 10.973 -6.046 -11.356 1.00 85.19 421 SER A CA 1
ATOM 3439 C C . SER A 1 421 ? 9.724 -5.582 -10.593 1.00 85.19 421 SER A C 1
ATOM 3441 O O . SER A 1 421 ? 9.536 -5.976 -9.438 1.00 85.19 421 SER A O 1
ATOM 3443 N N . GLU A 1 422 ? 8.796 -4.892 -11.262 1.00 86.06 422 GLU A N 1
ATOM 3444 C CA . GLU A 1 422 ? 7.506 -4.491 -10.687 1.00 86.06 422 GLU A CA 1
ATOM 3445 C C . GLU A 1 422 ? 6.677 -5.705 -10.257 1.00 86.06 422 GLU A C 1
ATOM 3447 O O . GLU A 1 422 ? 6.148 -5.747 -9.145 1.00 86.06 422 GLU A O 1
ATOM 3452 N N . THR A 1 423 ? 6.625 -6.747 -11.092 1.00 86.19 423 THR A N 1
ATOM 3453 C CA . THR A 1 423 ? 5.905 -7.989 -10.768 1.00 86.19 423 THR A CA 1
ATOM 3454 C C . THR A 1 423 ? 6.482 -8.661 -9.517 1.00 86.19 423 THR A C 1
ATOM 3456 O O . THR A 1 423 ? 5.729 -9.178 -8.687 1.00 86.19 423 THR A O 1
ATOM 3459 N N . THR A 1 424 ? 7.809 -8.654 -9.340 1.00 87.69 424 THR A N 1
ATOM 3460 C CA . THR A 1 424 ? 8.439 -9.200 -8.125 1.00 87.69 424 THR A CA 1
ATOM 3461 C C . THR A 1 424 ? 8.146 -8.366 -6.880 1.00 87.69 424 THR A C 1
ATOM 3463 O O . THR A 1 424 ? 7.874 -8.945 -5.826 1.00 87.69 424 THR A O 1
ATOM 3466 N N . ALA A 1 425 ? 8.121 -7.036 -7.001 1.00 86.56 425 ALA A N 1
ATOM 3467 C CA . ALA A 1 425 ? 7.763 -6.138 -5.905 1.00 86.56 425 ALA A CA 1
ATOM 3468 C C . ALA A 1 425 ? 6.303 -6.344 -5.467 1.00 86.56 425 ALA A C 1
ATOM 3470 O O . ALA A 1 425 ? 6.041 -6.577 -4.286 1.00 86.56 425 ALA A O 1
ATOM 3471 N N . LEU A 1 426 ? 5.369 -6.385 -6.424 1.00 86.88 426 LEU A N 1
ATOM 3472 C CA . LEU A 1 426 ? 3.950 -6.656 -6.163 1.00 86.88 426 LEU A CA 1
ATOM 3473 C C . LEU A 1 426 ? 3.733 -8.029 -5.520 1.00 86.88 426 LEU A C 1
ATOM 3475 O O . LEU A 1 426 ? 2.890 -8.187 -4.635 1.00 86.88 426 LEU A O 1
ATOM 3479 N N . ARG A 1 427 ? 4.503 -9.042 -5.930 1.00 87.94 427 ARG A N 1
ATOM 3480 C CA . ARG A 1 427 ? 4.442 -10.373 -5.317 1.00 87.94 427 ARG A CA 1
ATOM 3481 C C . ARG A 1 427 ? 4.882 -10.346 -3.852 1.00 87.94 427 ARG A C 1
ATOM 3483 O O . ARG A 1 427 ? 4.198 -10.943 -3.024 1.00 87.94 427 ARG A O 1
ATOM 3490 N N . SER A 1 428 ? 5.963 -9.631 -3.535 1.00 88.31 428 SER A N 1
ATOM 3491 C CA . SER A 1 428 ? 6.422 -9.439 -2.152 1.00 88.31 428 SER A CA 1
ATOM 3492 C C . SER A 1 428 ? 5.358 -8.740 -1.302 1.00 88.31 428 SER A C 1
ATOM 3494 O O . SER A 1 428 ? 5.023 -9.214 -0.218 1.00 88.31 428 SER A O 1
ATOM 3496 N N . GLU A 1 429 ? 4.758 -7.666 -1.818 1.00 90.75 429 GLU A N 1
ATOM 3497 C CA . GLU A 1 429 ? 3.680 -6.947 -1.128 1.00 90.75 429 GLU A CA 1
ATOM 3498 C C . GLU A 1 429 ? 2.459 -7.854 -0.888 1.00 90.75 429 GLU A C 1
ATOM 3500 O O . GLU A 1 429 ? 1.876 -7.872 0.197 1.00 90.75 429 GLU A O 1
ATOM 3505 N N . THR A 1 430 ? 2.111 -8.695 -1.866 1.00 87.06 430 THR A N 1
ATOM 3506 C CA . THR A 1 430 ? 1.015 -9.668 -1.733 1.00 87.06 430 THR A CA 1
ATOM 3507 C C . THR A 1 430 ? 1.302 -10.708 -0.641 1.00 87.06 430 THR A C 1
ATOM 3509 O O . THR A 1 430 ? 0.396 -11.095 0.108 1.00 87.06 430 THR A O 1
ATOM 3512 N N . GLU A 1 431 ? 2.550 -11.164 -0.515 1.00 89.81 431 GLU A N 1
ATOM 3513 C CA . GLU A 1 431 ? 2.977 -12.088 0.542 1.00 89.81 431 GLU A CA 1
ATOM 3514 C C . GLU A 1 431 ? 2.892 -11.429 1.930 1.00 89.81 431 GLU A C 1
ATOM 3516 O O . GLU A 1 431 ? 2.333 -12.027 2.857 1.00 89.81 431 GLU A O 1
ATOM 3521 N N . GLU A 1 432 ? 3.334 -10.177 2.067 1.00 88.81 432 GLU A N 1
ATOM 3522 C CA . GLU A 1 432 ? 3.210 -9.402 3.310 1.00 88.81 432 GLU A CA 1
ATOM 3523 C C . GLU A 1 432 ? 1.747 -9.188 3.718 1.00 88.81 432 GLU A C 1
ATOM 3525 O O . GLU A 1 432 ? 1.374 -9.448 4.870 1.00 88.81 432 GLU A O 1
ATOM 3530 N N . ILE A 1 433 ? 0.891 -8.799 2.767 1.00 89.62 433 ILE A N 1
ATOM 3531 C CA . ILE A 1 433 ? -0.555 -8.652 2.984 1.00 89.62 433 ILE A CA 1
ATOM 3532 C C . ILE A 1 433 ? -1.165 -9.984 3.434 1.00 89.62 433 ILE A C 1
ATOM 3534 O O . ILE A 1 433 ? -1.970 -10.016 4.369 1.00 89.62 433 ILE A O 1
ATOM 3538 N N . THR A 1 434 ? -0.764 -11.099 2.819 1.00 90.06 434 THR A N 1
ATOM 3539 C CA . THR A 1 434 ? -1.259 -12.437 3.178 1.00 90.06 434 THR A CA 1
ATOM 3540 C C . THR A 1 434 ? -0.869 -12.813 4.610 1.00 90.06 434 THR A C 1
ATOM 3542 O O . THR A 1 434 ? -1.707 -13.309 5.372 1.00 90.06 434 THR A O 1
ATOM 3545 N N . ILE A 1 435 ? 0.373 -12.530 5.017 1.00 91.56 435 ILE A N 1
ATOM 3546 C CA . ILE A 1 435 ? 0.848 -12.758 6.389 1.00 91.56 435 ILE A CA 1
ATOM 3547 C C . ILE A 1 435 ? 0.059 -11.892 7.379 1.00 91.56 435 ILE A C 1
ATOM 3549 O O . ILE A 1 435 ? -0.429 -12.406 8.393 1.00 91.56 435 ILE A O 1
ATOM 3553 N N . ALA A 1 436 ? -0.113 -10.601 7.084 1.00 87.38 436 ALA A N 1
ATOM 3554 C CA . ALA A 1 436 ? -0.866 -9.676 7.927 1.00 87.38 436 ALA A CA 1
ATOM 3555 C C . ALA A 1 436 ? -2.334 -10.109 8.079 1.00 87.38 436 ALA A C 1
ATOM 3557 O O . ALA A 1 436 ? -2.870 -10.124 9.193 1.00 87.38 436 ALA A O 1
ATOM 3558 N N . HIS A 1 437 ? -2.968 -10.546 6.986 1.00 88.56 437 HIS A N 1
ATOM 3559 C CA . HIS A 1 437 ? -4.330 -11.074 6.997 1.00 88.56 437 HIS A CA 1
ATOM 3560 C C . HIS A 1 437 ? -4.452 -12.313 7.897 1.00 88.56 437 HIS A C 1
ATOM 3562 O O . HIS A 1 437 ? -5.361 -12.401 8.728 1.00 88.56 437 HIS A O 1
ATOM 3568 N N . HIS A 1 438 ? -3.500 -13.244 7.802 1.00 91.56 438 HIS A N 1
ATOM 3569 C CA . HIS A 1 438 ? -3.497 -14.452 8.627 1.00 91.56 438 HIS A CA 1
ATOM 3570 C C . HIS A 1 438 ? -3.319 -14.136 10.123 1.00 91.56 438 HIS A C 1
ATOM 3572 O O . HIS A 1 438 ? -3.979 -14.731 10.981 1.00 91.56 438 HIS A O 1
ATOM 3578 N N . GLN A 1 439 ? -2.471 -13.158 10.456 1.00 91.50 439 GLN A N 1
ATOM 3579 C CA . GLN A 1 439 ? -2.301 -12.688 11.834 1.00 91.50 439 GLN A CA 1
ATOM 3580 C C . GLN A 1 439 ? -3.566 -12.006 12.377 1.00 91.50 439 GLN A C 1
ATOM 3582 O O . GLN A 1 439 ? -3.938 -12.244 13.530 1.00 91.50 439 GLN A O 1
ATOM 3587 N N . ALA A 1 440 ? -4.245 -11.197 11.560 1.00 87.94 440 ALA A N 1
ATOM 3588 C CA . ALA A 1 440 ? -5.497 -10.544 11.938 1.00 87.94 440 ALA A CA 1
ATOM 3589 C C . ALA A 1 440 ? -6.607 -11.567 12.234 1.00 87.94 440 ALA A C 1
ATOM 3591 O O . ALA A 1 440 ? -7.268 -11.469 13.269 1.00 87.94 440 ALA A O 1
ATOM 3592 N N . LEU A 1 441 ? -6.752 -12.599 11.393 1.00 89.81 441 LEU A N 1
ATOM 3593 C CA . LEU A 1 441 ? -7.696 -13.697 11.632 1.00 89.81 441 LEU A CA 1
ATOM 3594 C C . LEU A 1 441 ? -7.421 -14.421 12.954 1.00 89.81 441 LEU A C 1
ATOM 3596 O O . LEU A 1 441 ? -8.352 -14.708 13.708 1.00 89.81 441 LEU A O 1
ATOM 3600 N N . LYS A 1 442 ? -6.147 -14.673 13.272 1.00 92.31 442 LYS A N 1
ATOM 3601 C CA . LYS A 1 442 ? -5.765 -15.322 14.531 1.00 92.31 442 LYS A CA 1
ATOM 3602 C C . LYS A 1 442 ? -6.126 -14.467 15.753 1.00 92.31 442 LYS A C 1
ATOM 3604 O O . LYS A 1 442 ? -6.683 -14.996 16.712 1.00 92.31 442 LYS A O 1
ATOM 3609 N N . ARG A 1 443 ? -5.881 -13.150 15.701 1.00 88.88 443 ARG A N 1
ATOM 3610 C CA . ARG A 1 443 ? -6.273 -12.212 16.774 1.00 88.88 443 ARG A CA 1
ATOM 3611 C C . ARG A 1 443 ? -7.787 -12.179 16.972 1.00 88.88 443 ARG A C 1
ATOM 3613 O O . ARG A 1 443 ? -8.241 -12.345 18.099 1.00 88.88 443 ARG A O 1
ATOM 3620 N N . LEU A 1 444 ? -8.555 -12.068 15.886 1.00 88.06 444 LEU A N 1
ATOM 3621 C CA . LEU A 1 444 ? -10.022 -12.105 15.938 1.00 88.06 444 LEU A CA 1
ATOM 3622 C C . LEU A 1 444 ? -10.545 -13.414 16.539 1.00 88.06 444 LEU A C 1
ATOM 3624 O O . LEU A 1 444 ? -11.509 -13.414 17.303 1.00 88.06 444 LEU A O 1
ATOM 3628 N N . GLN A 1 445 ? -9.908 -14.542 16.225 1.00 92.06 445 GLN A N 1
ATOM 3629 C CA . GLN A 1 445 ? -10.282 -15.829 16.801 1.00 92.06 445 GLN A CA 1
ATOM 3630 C C . GLN A 1 445 ? -10.042 -15.870 18.317 1.00 92.06 445 GLN A C 1
ATOM 3632 O O . GLN A 1 445 ? -10.874 -16.404 19.057 1.00 92.06 445 GLN A O 1
ATOM 3637 N N . ASP A 1 446 ? -8.923 -15.322 18.789 1.00 91.38 446 ASP A N 1
ATOM 3638 C CA . ASP A 1 446 ? -8.602 -15.281 20.216 1.00 91.38 446 ASP A CA 1
ATOM 3639 C C . ASP A 1 446 ? -9.495 -14.285 20.974 1.00 91.38 446 ASP A C 1
ATOM 3641 O O . ASP A 1 446 ? -10.017 -14.631 22.037 1.00 91.38 446 ASP A O 1
ATOM 3645 N N . GLU A 1 447 ? -9.797 -13.124 20.389 1.00 91.50 447 GLU A N 1
ATOM 3646 C CA . GLU A 1 447 ? -10.805 -12.182 20.902 1.00 91.50 447 GLU A CA 1
ATOM 3647 C C . GLU A 1 447 ? -12.209 -12.806 20.959 1.00 91.50 447 GLU A C 1
ATOM 3649 O O . GLU A 1 447 ? -12.951 -12.633 21.928 1.00 91.50 447 GLU A O 1
ATOM 3654 N N . GLY A 1 448 ? -12.578 -13.614 19.964 1.00 91.19 448 GLY A N 1
ATOM 3655 C CA . GLY A 1 448 ? -13.833 -14.365 19.984 1.00 91.19 448 GLY A CA 1
ATOM 3656 C C . GLY A 1 448 ? -13.917 -15.347 21.160 1.00 91.19 448 GLY A C 1
ATOM 3657 O O . GLY A 1 448 ? -14.981 -15.510 21.769 1.00 91.19 448 GLY A O 1
ATOM 3658 N N . LYS A 1 449 ? -12.798 -15.987 21.531 1.00 92.56 449 LYS A N 1
ATOM 3659 C CA . LYS A 1 449 ? -12.736 -16.874 22.707 1.00 92.56 449 LYS A CA 1
ATOM 3660 C C . LYS A 1 449 ? -12.864 -16.085 24.010 1.00 92.56 449 LYS A C 1
ATOM 3662 O O . LYS A 1 449 ? -13.613 -16.520 24.888 1.00 92.56 449 LYS A O 1
ATOM 3667 N N . THR A 1 450 ? -12.181 -14.946 24.139 1.00 90.56 450 THR A N 1
ATOM 3668 C CA . THR A 1 450 ? -12.257 -14.111 25.351 1.00 90.56 450 THR A CA 1
ATOM 3669 C C . THR A 1 450 ? -13.654 -13.528 25.538 1.00 90.56 450 THR A C 1
ATOM 3671 O O . THR A 1 450 ? -14.206 -13.638 26.631 1.00 90.56 450 THR A O 1
ATOM 3674 N N . LEU A 1 451 ? -14.296 -13.039 24.473 1.00 89.25 451 LEU A N 1
ATOM 3675 C CA . LEU A 1 451 ? -15.692 -12.586 24.508 1.00 89.25 451 LEU A CA 1
ATOM 3676 C C . LEU A 1 451 ? -16.653 -13.687 24.966 1.00 89.25 451 LEU A C 1
ATOM 3678 O O . LEU A 1 451 ? -17.576 -13.436 25.742 1.00 89.25 451 LEU A O 1
ATOM 3682 N N . LYS A 1 452 ? -16.436 -14.929 24.520 1.00 92.12 452 LYS A N 1
ATOM 3683 C CA . LYS A 1 452 ? -17.265 -16.068 24.931 1.00 92.12 452 LYS A CA 1
ATOM 3684 C C . LYS A 1 452 ? -17.108 -16.392 26.420 1.00 92.12 452 LYS A C 1
ATOM 3686 O O . LYS A 1 452 ? -18.087 -16.803 27.042 1.00 92.12 452 LYS A O 1
ATOM 3691 N N . LEU A 1 453 ? -15.910 -16.219 26.983 1.00 91.94 453 LEU A N 1
ATOM 3692 C CA . LEU A 1 453 ? -15.662 -16.361 28.422 1.00 91.94 453 LEU A CA 1
ATOM 3693 C C . LEU A 1 453 ? -16.314 -15.221 29.210 1.00 91.94 453 LEU A C 1
ATOM 3695 O O . LEU A 1 453 ? -17.110 -15.500 30.103 1.00 91.94 453 LEU A O 1
ATOM 3699 N N . LEU A 1 454 ? -16.090 -13.969 28.802 1.00 91.19 454 LEU A N 1
ATOM 3700 C CA . LEU A 1 454 ? -16.690 -12.793 29.441 1.00 91.19 454 LEU A CA 1
ATOM 3701 C C . LEU A 1 454 ? -18.221 -12.878 29.466 1.00 91.19 454 LEU A C 1
ATOM 3703 O O . LEU A 1 454 ? -18.859 -12.572 30.469 1.00 91.19 454 LEU A O 1
ATOM 3707 N N . ARG A 1 455 ? -18.831 -13.353 28.373 1.00 93.06 455 ARG A N 1
ATOM 3708 C CA . ARG A 1 455 ? -20.283 -13.555 28.300 1.00 93.06 455 ARG A CA 1
ATOM 3709 C C . ARG A 1 455 ? -20.778 -14.595 29.306 1.00 93.06 455 ARG A C 1
ATOM 3711 O O . ARG A 1 455 ? -21.867 -14.433 29.849 1.00 93.06 455 ARG A O 1
ATOM 3718 N N . LYS A 1 456 ? -20.017 -15.668 29.547 1.00 92.69 456 LYS A N 1
ATOM 3719 C CA . LYS A 1 456 ? -20.373 -16.667 30.566 1.00 92.69 456 LYS A CA 1
ATOM 3720 C C . LYS A 1 456 ? -20.292 -16.077 31.972 1.00 92.69 456 LYS A C 1
ATOM 3722 O O . LYS A 1 456 ? -21.198 -16.321 32.761 1.00 92.69 456 LYS A O 1
ATOM 3727 N N . GLU A 1 457 ? -19.253 -15.297 32.259 1.00 93.19 457 GLU A N 1
ATOM 3728 C CA . GLU A 1 457 ? -19.096 -14.611 33.548 1.00 93.19 457 GLU A CA 1
ATOM 3729 C C . GLU A 1 457 ? -20.223 -13.605 33.786 1.00 93.19 457 GLU A C 1
ATOM 3731 O O . GLU A 1 457 ? -20.850 -13.634 34.841 1.00 93.19 457 GLU A O 1
ATOM 3736 N N . TYR A 1 458 ? -20.559 -12.794 32.778 1.00 91.88 458 TYR A N 1
ATOM 3737 C CA . TYR A 1 458 ? -21.681 -11.857 32.843 1.00 91.88 458 TYR A CA 1
ATOM 3738 C C . TYR A 1 458 ? -23.003 -12.561 33.173 1.00 91.88 458 TYR A C 1
ATOM 3740 O O . TYR A 1 458 ? -23.713 -12.140 34.079 1.00 91.88 458 TYR A O 1
ATOM 3748 N N . LEU A 1 459 ? -23.310 -13.670 32.490 1.00 91.00 459 LEU A N 1
ATOM 3749 C CA . LEU A 1 459 ? -24.524 -14.451 32.755 1.00 91.00 459 LEU A CA 1
ATOM 3750 C C . LEU A 1 459 ? -24.532 -15.085 34.155 1.00 91.00 459 LEU A C 1
ATOM 3752 O O . LEU A 1 459 ? -25.605 -15.312 34.712 1.00 91.00 459 LEU A O 1
ATOM 3756 N N . SER A 1 460 ? -23.362 -15.403 34.719 1.00 91.62 460 SER A N 1
ATOM 3757 C CA . SER A 1 460 ? -23.255 -15.858 36.112 1.00 91.62 460 SER A CA 1
ATOM 3758 C C . SER A 1 460 ? -23.572 -14.718 37.073 1.00 91.62 460 SER A C 1
ATOM 3760 O O . SER A 1 460 ? -24.451 -14.866 37.920 1.00 91.62 460 SER A O 1
ATOM 3762 N N . LEU A 1 461 ? -22.933 -13.559 36.879 1.00 90.81 461 LEU A N 1
ATOM 3763 C CA . LEU A 1 461 ? -23.175 -12.368 37.693 1.00 90.81 461 LEU A CA 1
ATOM 3764 C C . LEU A 1 461 ? -24.637 -11.924 37.638 1.00 90.81 461 LEU A C 1
ATOM 3766 O O . LEU A 1 461 ? -25.200 -11.554 38.660 1.00 90.81 461 LEU A O 1
ATOM 3770 N N . GLU A 1 462 ? -25.270 -11.973 36.468 1.00 89.38 462 GLU A N 1
ATOM 3771 C CA . GLU A 1 462 ? -26.679 -11.612 36.308 1.00 89.38 462 GLU A CA 1
ATOM 3772 C C . GLU A 1 462 ? -27.595 -12.513 37.155 1.00 89.38 462 GLU A C 1
ATOM 3774 O O . GLU A 1 462 ? -28.516 -12.029 37.817 1.00 89.38 462 GLU A O 1
ATOM 3779 N N . LYS A 1 463 ? -27.312 -13.822 37.200 1.00 90.75 463 LYS A N 1
ATOM 3780 C CA . LYS A 1 463 ? -28.045 -14.767 38.058 1.00 90.75 463 LYS A CA 1
ATOM 3781 C C . LYS A 1 463 ? -27.811 -14.498 39.541 1.00 90.75 463 LYS A C 1
ATOM 3783 O O . LYS A 1 463 ? -28.762 -14.539 40.322 1.00 90.75 463 LYS A O 1
ATOM 3788 N N . GLU A 1 464 ? -26.572 -14.215 39.928 1.00 88.69 464 GLU A N 1
ATOM 3789 C CA . GLU A 1 464 ? -26.224 -13.871 41.311 1.00 88.69 464 GLU A CA 1
ATOM 3790 C C . GLU A 1 464 ? -26.922 -12.580 41.744 1.00 88.69 464 GLU A C 1
ATOM 3792 O O . GLU A 1 464 ? -27.573 -12.549 42.786 1.00 88.69 464 GLU A O 1
ATOM 3797 N N . PHE A 1 465 ? -26.891 -11.545 40.904 1.00 87.19 465 PHE A N 1
ATOM 3798 C CA . PHE A 1 465 ? -27.543 -10.267 41.175 1.00 87.19 465 PHE A CA 1
ATOM 3799 C C . PHE A 1 465 ? -29.056 -10.427 41.331 1.00 87.19 465 PHE A C 1
ATOM 3801 O O . PHE A 1 465 ? -29.656 -9.847 42.238 1.00 87.19 465 PHE A O 1
ATOM 3808 N N . LYS A 1 466 ? -29.681 -11.256 40.487 1.00 91.81 466 LYS A N 1
ATOM 3809 C CA . LYS A 1 466 ? -31.104 -11.583 40.606 1.00 91.81 466 LYS A CA 1
ATOM 3810 C C . LYS A 1 466 ? -31.415 -12.287 41.927 1.00 91.81 466 LYS A C 1
ATOM 3812 O O . LYS A 1 466 ? -32.349 -11.891 42.612 1.00 91.81 466 LYS A O 1
ATOM 3817 N N . THR A 1 467 ? -30.583 -13.250 42.318 1.00 90.75 467 THR A N 1
ATOM 3818 C CA . THR A 1 467 ? -30.727 -13.968 43.594 1.00 90.75 467 THR A CA 1
ATOM 3819 C C . THR A 1 467 ? -30.628 -13.013 44.786 1.00 90.75 467 THR A C 1
ATOM 3821 O O . THR A 1 467 ? -31.485 -13.041 45.664 1.00 90.75 467 THR A O 1
ATOM 3824 N N . ILE A 1 468 ? -29.641 -12.110 44.786 1.00 89.06 468 ILE A N 1
ATOM 3825 C CA . ILE A 1 468 ? -29.485 -11.080 45.827 1.00 89.06 468 ILE A CA 1
ATOM 3826 C C . ILE A 1 468 ? -30.694 -10.137 45.848 1.00 89.06 468 ILE A C 1
ATOM 3828 O O . ILE A 1 468 ? -31.173 -9.765 46.915 1.00 89.06 468 ILE A O 1
ATOM 3832 N N . THR A 1 469 ? -31.213 -9.760 44.677 1.00 86.69 469 THR A N 1
ATOM 3833 C CA . THR A 1 469 ? -32.392 -8.887 44.571 1.00 86.69 469 THR A CA 1
ATOM 3834 C C . THR A 1 469 ? -33.629 -9.541 45.185 1.00 86.69 469 THR A C 1
ATOM 3836 O O . THR A 1 469 ? -34.383 -8.880 45.899 1.00 86.69 469 THR A O 1
ATOM 3839 N N . ASP A 1 470 ? -33.835 -10.834 44.934 1.00 88.25 470 ASP A N 1
ATOM 3840 C CA . ASP A 1 470 ? -34.960 -11.584 45.493 1.00 88.25 470 ASP A CA 1
ATOM 3841 C C . ASP A 1 470 ? -34.818 -11.741 47.017 1.00 88.25 470 ASP A C 1
ATOM 3843 O O . ASP A 1 470 ? -35.774 -11.498 47.753 1.00 88.25 470 ASP A O 1
ATOM 3847 N N . GLN A 1 471 ? -33.605 -12.020 47.505 1.00 85.31 471 GLN A N 1
ATOM 3848 C CA . GLN A 1 471 ? -33.307 -12.051 48.943 1.00 85.31 471 GLN A CA 1
ATOM 3849 C C . GLN A 1 471 ? -33.530 -10.693 49.621 1.00 85.31 471 GLN A C 1
ATOM 3851 O O . GLN A 1 471 ? -34.052 -10.632 50.736 1.00 85.31 471 GLN A O 1
ATOM 3856 N N . PHE A 1 472 ? -33.167 -9.591 48.960 1.00 87.81 472 PHE A N 1
ATOM 3857 C CA . PHE A 1 472 ? -33.369 -8.252 49.505 1.00 87.81 472 PHE A CA 1
ATOM 3858 C C . PHE A 1 472 ? -34.859 -7.946 49.685 1.00 87.81 472 PHE A C 1
ATOM 3860 O O . PHE A 1 472 ? -35.252 -7.475 50.754 1.00 87.81 472 PHE A O 1
ATOM 3867 N N . LYS A 1 473 ? -35.694 -8.287 48.693 1.00 89.75 473 LYS A N 1
ATOM 3868 C CA . LYS A 1 473 ? -37.156 -8.146 48.794 1.00 89.75 473 LYS A CA 1
ATOM 3869 C C . LYS A 1 473 ? -37.724 -8.961 49.952 1.00 89.75 473 LYS A C 1
ATOM 3871 O O . LYS A 1 473 ? -38.498 -8.438 50.745 1.00 89.75 473 LYS A O 1
ATOM 3876 N N . GLU A 1 474 ? -37.284 -10.210 50.101 1.00 89.19 474 GLU A N 1
ATOM 3877 C CA . GLU A 1 474 ? -37.714 -11.052 51.220 1.00 89.19 474 GLU A CA 1
ATOM 3878 C C . GLU A 1 474 ? -37.322 -10.441 52.578 1.00 89.19 474 GLU A C 1
ATOM 3880 O O . GLU A 1 474 ? -38.118 -10.438 53.521 1.00 89.19 474 GLU A O 1
ATOM 3885 N N . SER A 1 475 ? -36.119 -9.862 52.676 1.00 83.06 475 SER A N 1
ATOM 3886 C CA . SER A 1 475 ? -35.683 -9.156 53.886 1.00 83.06 475 SER A CA 1
ATOM 3887 C C . SER A 1 475 ? -36.531 -7.909 54.165 1.00 83.06 475 SER A C 1
ATOM 3889 O O . SER A 1 475 ? -36.873 -7.645 55.317 1.00 83.06 475 SER A O 1
ATOM 3891 N N . GLU A 1 476 ? -36.927 -7.172 53.125 1.00 83.50 476 GLU A N 1
ATOM 3892 C CA . GLU A 1 476 ? -37.758 -5.973 53.239 1.00 83.50 476 GLU A CA 1
ATOM 3893 C C . GLU A 1 476 ? -39.163 -6.325 53.755 1.00 83.50 476 GLU A C 1
ATOM 3895 O O . GLU A 1 476 ? -39.690 -5.650 54.645 1.00 83.50 476 GLU A O 1
ATOM 3900 N N . GLU A 1 477 ? -39.745 -7.429 53.276 1.00 87.75 477 GLU A N 1
ATOM 3901 C CA . GLU A 1 477 ? -41.008 -7.961 53.799 1.00 87.75 477 GLU A CA 1
ATOM 3902 C C . GLU A 1 477 ? -40.893 -8.359 55.280 1.00 87.75 477 GLU A C 1
ATOM 3904 O O . GLU A 1 477 ? -41.774 -8.027 56.080 1.00 87.75 477 GLU A O 1
ATOM 3909 N N . LYS A 1 478 ? -39.791 -9.008 55.678 1.00 86.06 478 LYS A N 1
ATOM 3910 C CA . LYS A 1 478 ? -39.538 -9.369 57.086 1.00 86.06 478 LYS A CA 1
ATOM 3911 C C . LYS A 1 478 ? -39.387 -8.133 57.971 1.00 86.06 478 LYS A C 1
ATOM 3913 O O . LYS A 1 478 ? -39.955 -8.085 59.061 1.00 86.06 478 LYS A O 1
ATOM 3918 N N . VAL A 1 479 ? -38.695 -7.095 57.499 1.00 86.56 479 VAL A N 1
ATOM 3919 C CA . VAL A 1 479 ? -38.591 -5.815 58.221 1.00 86.56 479 VAL A CA 1
ATOM 3920 C C . VAL A 1 479 ? -39.972 -5.184 58.422 1.00 86.56 479 VAL A C 1
ATOM 3922 O O . VAL A 1 479 ? -40.268 -4.733 59.530 1.00 86.56 479 VAL A O 1
ATOM 3925 N N . LYS A 1 480 ? -40.851 -5.196 57.409 1.00 86.00 480 LYS A N 1
ATOM 3926 C CA . LYS A 1 480 ? -42.239 -4.714 57.562 1.00 86.00 480 LYS A CA 1
ATOM 3927 C C . LYS A 1 480 ? -43.011 -5.515 58.615 1.00 86.00 480 LYS A C 1
ATOM 3929 O O . LYS A 1 480 ? -43.711 -4.919 59.433 1.00 86.00 480 LYS A O 1
ATOM 3934 N N . GLN A 1 481 ? -42.871 -6.842 58.627 1.00 85.00 481 GLN A N 1
ATOM 3935 C CA . GLN A 1 481 ? -43.501 -7.693 59.645 1.00 85.00 481 GLN A CA 1
ATOM 3936 C C . GLN A 1 481 ? -43.015 -7.335 61.055 1.00 85.00 481 GLN A C 1
ATOM 3938 O O . GLN A 1 481 ? -43.830 -7.161 61.961 1.00 85.00 481 GLN A O 1
ATOM 3943 N N . TYR A 1 482 ? -41.707 -7.139 61.234 1.00 85.69 482 TYR A N 1
ATOM 3944 C CA . TYR A 1 482 ? -41.150 -6.727 62.521 1.00 85.69 482 TYR A CA 1
ATOM 3945 C C . TYR A 1 482 ? -41.610 -5.342 62.965 1.00 85.69 482 TYR A C 1
ATOM 3947 O O . TYR A 1 482 ? -41.952 -5.158 64.131 1.00 85.69 482 TYR A O 1
ATOM 3955 N N . GLN A 1 483 ? -41.693 -4.375 62.051 1.00 81.31 483 GLN A N 1
ATOM 3956 C CA . GLN A 1 483 ? -42.237 -3.053 62.368 1.00 81.31 483 GLN A CA 1
ATOM 3957 C C . GLN A 1 483 ? -43.698 -3.117 62.832 1.00 81.31 483 GLN A C 1
ATOM 3959 O O . GLN A 1 483 ? -44.094 -2.324 63.686 1.00 81.31 483 GLN A O 1
ATOM 3964 N N . ASN A 1 484 ? -44.494 -4.051 62.305 1.00 85.00 484 ASN A N 1
ATOM 3965 C CA . ASN A 1 484 ? -45.868 -4.256 62.760 1.00 85.00 484 ASN A CA 1
ATOM 3966 C C . ASN A 1 484 ? -45.916 -4.906 64.147 1.00 85.00 484 ASN A C 1
ATOM 3968 O O . ASN A 1 484 ? -46.601 -4.376 65.018 1.00 85.00 484 ASN A O 1
ATOM 3972 N N . ARG A 1 485 ? -45.113 -5.949 64.399 1.00 81.81 485 ARG A N 1
ATOM 3973 C CA . ARG A 1 485 ? -45.000 -6.553 65.740 1.00 81.81 485 ARG A CA 1
ATOM 3974 C C . ARG A 1 485 ? -44.554 -5.550 66.803 1.00 81.81 485 ARG A C 1
ATOM 3976 O O . ARG A 1 485 ? -45.131 -5.517 67.879 1.00 81.81 485 ARG A O 1
ATOM 3983 N N . ILE A 1 486 ? -43.587 -4.680 66.498 1.00 86.06 486 ILE A N 1
ATOM 3984 C CA . ILE A 1 486 ? -43.155 -3.623 67.428 1.00 86.06 486 ILE A CA 1
ATOM 3985 C C . ILE A 1 486 ? -44.313 -2.668 67.761 1.00 86.06 486 ILE A C 1
ATOM 3987 O O . ILE A 1 486 ? -44.443 -2.246 68.908 1.00 86.06 486 ILE A O 1
ATOM 3991 N N . LYS A 1 487 ? -45.169 -2.319 66.788 1.00 83.88 487 LYS A N 1
ATOM 3992 C CA . LYS A 1 487 ? -46.357 -1.480 67.040 1.00 83.88 487 LYS A CA 1
ATOM 3993 C C . LYS A 1 487 ? -47.384 -2.191 67.922 1.00 83.88 487 LYS A C 1
ATOM 3995 O O . LYS A 1 487 ? -47.951 -1.548 68.801 1.00 83.88 487 LYS A O 1
ATOM 4000 N N . GLU A 1 488 ? -47.615 -3.481 67.689 1.00 85.25 488 GLU A N 1
ATOM 4001 C CA . GLU A 1 488 ? -48.512 -4.310 68.505 1.00 85.25 488 GLU A CA 1
ATOM 4002 C C . GLU A 1 488 ? -47.998 -4.423 69.943 1.00 85.25 488 GLU A C 1
ATOM 4004 O O . GLU A 1 488 ? -48.735 -4.143 70.885 1.00 85.25 488 GLU A O 1
ATOM 4009 N N . GLU A 1 489 ? -46.715 -4.733 70.129 1.00 80.06 489 GLU A N 1
ATOM 4010 C CA . GLU A 1 489 ? -46.107 -4.813 71.459 1.00 80.06 489 GLU A CA 1
ATOM 4011 C C . GLU A 1 489 ? -46.077 -3.455 72.168 1.00 80.06 489 GLU A C 1
ATOM 4013 O O . GLU A 1 489 ? -46.349 -3.386 73.364 1.00 80.06 489 GLU A O 1
ATOM 4018 N N . ALA A 1 490 ? -45.819 -2.354 71.455 1.00 83.69 490 ALA A N 1
ATOM 4019 C CA . ALA A 1 490 ? -45.911 -1.014 72.034 1.00 83.69 490 ALA A CA 1
ATOM 4020 C C . ALA A 1 490 ? -47.338 -0.687 72.514 1.00 83.69 490 ALA A C 1
ATOM 4022 O O . ALA A 1 490 ? -47.495 -0.017 73.537 1.00 83.69 490 ALA A O 1
ATOM 4023 N N . ALA A 1 491 ? -48.369 -1.176 71.814 1.00 84.94 491 ALA A N 1
ATOM 4024 C CA . ALA A 1 491 ? -49.762 -1.027 72.229 1.00 84.94 491 ALA A CA 1
ATOM 4025 C C . ALA A 1 491 ? -50.080 -1.867 73.476 1.00 84.94 491 ALA A C 1
ATOM 4027 O O . ALA A 1 491 ? -50.625 -1.331 74.440 1.00 84.94 491 ALA A O 1
ATOM 4028 N N . VAL A 1 492 ? -49.659 -3.137 73.507 1.00 84.94 492 VAL A N 1
ATOM 4029 C CA . VAL A 1 492 ? -49.811 -4.008 74.690 1.00 84.94 492 VAL A CA 1
ATOM 4030 C C . VAL A 1 492 ? -49.084 -3.420 75.900 1.00 84.94 492 VAL A C 1
ATOM 4032 O O . VAL A 1 492 ? -49.617 -3.401 77.007 1.00 84.94 492 VAL A O 1
ATOM 4035 N N . ASN A 1 493 ? -47.881 -2.879 75.708 1.00 82.69 493 ASN A N 1
ATOM 4036 C CA . ASN A 1 493 ? -47.127 -2.263 76.793 1.00 82.69 493 ASN A CA 1
ATOM 4037 C C . ASN A 1 493 ? -47.811 -0.983 77.314 1.00 82.69 493 ASN A C 1
ATOM 4039 O O . ASN A 1 493 ? -47.787 -0.716 78.513 1.00 82.69 493 ASN A O 1
ATOM 4043 N N . ALA A 1 494 ? -48.472 -0.210 76.444 1.00 80.44 494 ALA A N 1
ATOM 4044 C CA . ALA A 1 494 ? -49.289 0.930 76.860 1.00 80.44 494 ALA A CA 1
ATOM 4045 C C . ALA A 1 494 ? -50.523 0.500 77.680 1.00 80.44 494 ALA A C 1
ATOM 4047 O O . ALA A 1 494 ? -50.876 1.179 78.646 1.00 80.44 494 ALA A O 1
ATOM 4048 N N . GLU A 1 495 ? -51.155 -0.631 77.342 1.00 84.06 495 GLU A N 1
ATOM 4049 C CA . GLU A 1 495 ? -52.244 -1.222 78.136 1.00 84.06 495 GLU A CA 1
ATOM 4050 C C . GLU A 1 495 ? -51.757 -1.684 79.512 1.00 84.06 495 GLU A C 1
ATOM 4052 O O . GLU A 1 495 ? -52.329 -1.290 80.529 1.00 84.06 495 GLU A O 1
ATOM 4057 N N . LEU A 1 496 ? -50.651 -2.430 79.562 1.00 81.94 496 LEU A N 1
ATOM 4058 C CA . LEU A 1 496 ? -50.049 -2.871 80.821 1.00 81.94 496 LEU A CA 1
ATOM 4059 C C . LEU A 1 496 ? -49.621 -1.689 81.697 1.00 81.94 496 LEU A C 1
ATOM 4061 O O . LEU A 1 496 ? -49.857 -1.701 82.904 1.00 81.94 496 LEU A O 1
ATOM 4065 N N . GLN A 1 497 ? -49.051 -0.632 81.114 1.00 83.25 497 GLN A N 1
ATOM 4066 C CA . GLN A 1 497 ? -48.701 0.573 81.866 1.00 83.25 497 GLN A CA 1
ATOM 4067 C C . GLN A 1 497 ? -49.943 1.239 82.484 1.00 83.25 497 GLN A C 1
ATOM 4069 O O . GLN A 1 497 ? -49.882 1.728 83.613 1.00 83.25 497 GLN A O 1
ATOM 4074 N N . ASN A 1 498 ? -51.084 1.229 81.787 1.00 84.94 498 ASN A N 1
ATOM 4075 C CA . ASN A 1 498 ? -52.349 1.716 82.341 1.00 84.94 498 ASN A CA 1
ATOM 4076 C C . ASN A 1 498 ? -52.853 0.831 83.495 1.00 84.94 498 ASN A C 1
ATOM 4078 O O . ASN A 1 498 ? -53.327 1.367 84.501 1.00 84.94 498 ASN A O 1
ATOM 4082 N N . GLU A 1 499 ? -52.724 -0.496 83.391 1.00 83.69 499 GLU A N 1
ATOM 4083 C CA . GLU A 1 499 ? -53.073 -1.425 84.477 1.00 83.69 499 GLU A CA 1
ATOM 4084 C C . GLU A 1 499 ? -52.188 -1.236 85.714 1.00 83.69 499 GLU A C 1
ATOM 4086 O O . GLU A 1 499 ? -52.700 -1.201 86.837 1.00 83.69 499 GLU A O 1
ATOM 4091 N N . VAL A 1 500 ? -50.877 -1.052 85.525 1.00 84.19 500 VAL A N 1
ATOM 4092 C CA . VAL A 1 500 ? -49.936 -0.752 86.615 1.00 84.19 500 VAL A CA 1
ATOM 4093 C C . VAL A 1 500 ? -50.315 0.559 87.300 1.00 84.19 500 VAL A C 1
ATOM 4095 O O . VAL A 1 500 ? -50.478 0.571 88.519 1.00 84.19 500 VAL A O 1
ATOM 4098 N N . ASN A 1 501 ? -50.565 1.630 86.540 1.00 83.19 501 ASN A N 1
ATOM 4099 C CA . ASN A 1 501 ? -50.997 2.917 87.097 1.00 83.19 501 ASN A CA 1
ATOM 4100 C C . ASN A 1 501 ? -52.307 2.781 87.906 1.00 83.19 501 ASN A C 1
ATOM 4102 O O . ASN A 1 501 ? -52.472 3.409 88.954 1.00 83.19 501 ASN A O 1
ATOM 4106 N N . TYR A 1 502 ? -53.245 1.940 87.455 1.00 86.56 502 TYR A N 1
ATOM 4107 C CA . TYR A 1 502 ? -54.482 1.649 88.188 1.00 86.56 502 TYR A CA 1
ATOM 4108 C C . TYR A 1 502 ? -54.221 0.874 89.490 1.00 86.56 502 TYR A C 1
ATOM 4110 O O . TYR A 1 502 ? -54.797 1.192 90.539 1.00 86.56 502 TYR A O 1
ATOM 4118 N N . ALA A 1 503 ? -53.344 -0.130 89.445 1.00 81.44 503 ALA A N 1
ATOM 4119 C CA . ALA A 1 503 ? -52.949 -0.906 90.615 1.00 81.44 503 ALA A CA 1
ATOM 4120 C C . ALA A 1 503 ? -52.220 -0.038 91.655 1.00 81.44 503 ALA A C 1
ATOM 4122 O O . ALA A 1 503 ? -52.540 -0.123 92.843 1.00 81.44 503 ALA A O 1
ATOM 4123 N N . GLU A 1 504 ? -51.314 0.842 91.224 1.00 84.31 504 GLU A N 1
ATOM 4124 C CA . GLU A 1 504 ? -50.636 1.818 92.085 1.00 84.31 504 GLU A CA 1
ATOM 4125 C C . GLU A 1 504 ? -51.640 2.735 92.795 1.00 84.31 504 GLU A C 1
ATOM 4127 O O . GLU A 1 504 ? -51.577 2.890 94.017 1.00 84.31 504 GLU A O 1
ATOM 4132 N N . LEU A 1 505 ? -52.638 3.254 92.072 1.00 85.12 505 LEU A N 1
ATOM 4133 C CA . LEU A 1 505 ? -53.703 4.088 92.641 1.00 85.12 505 LEU A CA 1
ATOM 4134 C C . LEU A 1 505 ? -54.521 3.334 93.708 1.00 85.12 505 LEU A C 1
ATOM 4136 O O . LEU A 1 505 ? -54.926 3.897 94.732 1.00 85.12 505 LEU A O 1
ATOM 4140 N N . LYS A 1 506 ? -54.756 2.034 93.488 1.00 82.69 506 LYS A N 1
ATOM 4141 C CA . LYS A 1 506 ? -55.445 1.155 94.441 1.00 82.69 506 LYS A CA 1
ATOM 4142 C C . LYS A 1 506 ? -54.602 0.913 95.694 1.00 82.69 506 LYS A C 1
ATOM 4144 O O . LYS A 1 506 ? -55.141 1.001 96.796 1.00 82.69 506 LYS A O 1
ATOM 4149 N N . VAL A 1 507 ? -53.299 0.670 95.541 1.00 83.06 507 VAL A N 1
ATOM 4150 C CA . VAL A 1 507 ? -52.355 0.523 96.662 1.00 83.06 507 VAL A CA 1
ATOM 4151 C C . VAL A 1 507 ? -52.263 1.817 97.469 1.00 83.06 507 VAL A C 1
ATOM 4153 O O . VAL A 1 507 ? -52.346 1.766 98.695 1.00 83.06 507 VAL A O 1
ATOM 4156 N N . GLU A 1 508 ? -52.167 2.976 96.817 1.00 83.19 508 GLU A N 1
ATOM 4157 C CA . GLU A 1 508 ? -52.125 4.274 97.499 1.00 83.19 508 GLU A CA 1
ATOM 4158 C C . GLU A 1 508 ? -53.401 4.511 98.331 1.00 83.19 508 GLU A C 1
ATOM 4160 O O . GLU A 1 508 ? -53.342 4.959 99.482 1.00 83.19 508 GLU A O 1
ATOM 4165 N N . ASN A 1 509 ? -54.566 4.143 97.788 1.00 81.56 509 ASN A N 1
ATOM 4166 C CA . ASN A 1 509 ? -55.833 4.185 98.517 1.00 81.56 509 ASN A CA 1
ATOM 4167 C C . ASN A 1 509 ? -55.864 3.201 99.695 1.00 81.56 509 ASN A C 1
ATOM 4169 O O . ASN A 1 509 ? -56.281 3.582 100.792 1.00 81.56 509 ASN A O 1
ATOM 4173 N N . SER A 1 510 ? -55.388 1.968 99.513 1.00 77.38 510 SER A N 1
ATOM 4174 C CA . SER A 1 510 ? -55.274 0.985 100.596 1.00 77.38 510 SER A CA 1
ATOM 4175 C C . SER A 1 510 ? -54.342 1.466 101.712 1.00 77.38 510 SER A C 1
ATOM 4177 O O . SER A 1 510 ? -54.717 1.385 102.878 1.00 77.38 510 SER A O 1
ATOM 4179 N N . GLN A 1 511 ? -53.195 2.067 101.386 1.00 82.56 511 GLN A N 1
ATOM 4180 C CA . GLN A 1 511 ? -52.283 2.659 102.373 1.00 82.56 511 GLN A CA 1
ATOM 4181 C C . GLN A 1 511 ? -52.922 3.834 103.132 1.00 82.56 511 GLN A C 1
ATOM 4183 O O . GLN A 1 511 ? -52.695 3.996 104.334 1.00 82.56 511 GLN A O 1
ATOM 4188 N N . LYS A 1 512 ? -53.741 4.665 102.467 1.00 81.12 512 LYS A N 1
ATOM 4189 C CA . LYS A 1 512 ? -54.518 5.728 103.137 1.00 81.12 512 LYS A CA 1
ATOM 4190 C C . LYS A 1 512 ? -55.524 5.146 104.135 1.00 81.12 512 LYS A C 1
ATOM 4192 O O . LYS A 1 512 ? -55.673 5.698 105.225 1.00 81.12 512 LYS A O 1
ATOM 4197 N N . ILE A 1 513 ? -56.191 4.044 103.786 1.00 80.44 513 ILE A N 1
ATOM 4198 C CA . ILE A 1 513 ? -57.117 3.331 104.680 1.00 80.44 513 ILE A CA 1
ATOM 4199 C C . ILE A 1 513 ? -56.357 2.703 105.853 1.00 80.44 513 ILE A C 1
ATOM 4201 O O . ILE A 1 513 ? -56.760 2.871 107.000 1.00 80.44 513 ILE A O 1
ATOM 4205 N N . GLU A 1 514 ? -55.229 2.048 105.595 1.00 79.56 514 GLU A N 1
ATOM 4206 C CA . GLU A 1 514 ? -54.407 1.408 106.624 1.00 79.56 514 GLU A CA 1
ATOM 4207 C C . GLU A 1 514 ? -53.860 2.424 107.637 1.00 79.56 514 GLU A C 1
ATOM 4209 O O . GLU A 1 514 ? -53.915 2.190 108.844 1.00 79.56 514 GLU A O 1
ATOM 4214 N N . LYS A 1 515 ? -53.429 3.609 107.180 1.00 81.94 515 LYS A N 1
ATOM 4215 C CA . LYS A 1 515 ? -53.049 4.718 108.072 1.00 81.94 515 LYS A CA 1
ATOM 4216 C C . LYS A 1 515 ? -54.212 5.189 108.952 1.00 81.94 515 LYS A C 1
ATOM 4218 O O . LYS A 1 515 ? -53.984 5.467 110.128 1.00 81.94 515 LYS A O 1
ATOM 4223 N N . LYS A 1 516 ? -55.439 5.261 108.415 1.00 80.56 516 LYS A N 1
ATOM 4224 C CA . LYS A 1 516 ? -56.643 5.595 109.202 1.00 80.56 516 LYS A CA 1
ATOM 4225 C C . LYS A 1 516 ? -56.946 4.520 110.246 1.00 80.56 516 LYS A C 1
ATOM 4227 O O . LYS A 1 516 ? -57.064 4.850 111.419 1.00 80.56 516 LYS A O 1
ATOM 4232 N N . LEU A 1 517 ? -56.968 3.250 109.846 1.00 79.44 517 LEU A N 1
ATOM 4233 C CA . LEU A 1 517 ? -57.199 2.118 110.751 1.00 79.44 517 LEU A CA 1
ATOM 4234 C C . LEU A 1 517 ? -56.113 2.006 111.828 1.00 79.44 517 LEU A C 1
ATOM 4236 O O . LEU A 1 517 ? -56.403 1.691 112.976 1.00 79.44 517 LEU A O 1
ATOM 4240 N N . SER A 1 518 ? -54.854 2.294 111.492 1.00 83.12 518 SER A N 1
ATOM 4241 C CA . SER A 1 518 ? -53.753 2.345 112.460 1.00 83.12 518 SER A CA 1
ATOM 4242 C C . SER A 1 518 ? -53.955 3.452 113.503 1.00 83.12 518 SER A C 1
ATOM 4244 O O . SER A 1 518 ? -53.667 3.245 114.684 1.00 83.12 518 SER A O 1
ATOM 4246 N N . ALA A 1 519 ? -54.473 4.614 113.091 1.00 79.81 519 ALA A N 1
ATOM 4247 C CA . ALA A 1 519 ? -54.820 5.701 114.004 1.00 79.81 519 ALA A CA 1
ATOM 4248 C C . ALA A 1 519 ? -56.006 5.327 114.911 1.00 79.81 519 ALA A C 1
ATOM 4250 O O . ALA A 1 519 ? -55.899 5.476 116.127 1.00 79.81 519 ALA A O 1
ATOM 4251 N N . GLU A 1 520 ? -57.073 4.752 114.350 1.00 79.50 520 GLU A N 1
ATOM 4252 C CA . GLU A 1 520 ? -58.236 4.263 115.109 1.00 79.50 520 GLU A CA 1
ATOM 4253 C C . GLU A 1 520 ? -57.853 3.147 116.094 1.00 79.50 520 GLU A C 1
ATOM 4255 O O . GLU A 1 520 ? -58.263 3.165 117.253 1.00 79.50 520 GLU A O 1
ATOM 4260 N N . ASN A 1 521 ? -56.989 2.210 115.693 1.00 79.19 521 ASN A N 1
ATOM 4261 C CA . ASN A 1 521 ? -56.485 1.163 116.585 1.00 79.19 521 ASN A CA 1
ATOM 4262 C C . ASN A 1 521 ? -55.661 1.729 117.746 1.00 79.19 521 ASN A C 1
ATOM 4264 O O . ASN A 1 521 ? -55.742 1.209 118.859 1.00 79.19 521 ASN A O 1
ATOM 4268 N N . LYS A 1 522 ? -54.885 2.800 117.525 1.00 82.31 522 LYS A N 1
ATOM 4269 C CA . LYS A 1 522 ? -54.195 3.504 118.619 1.00 82.31 522 LYS A CA 1
ATOM 4270 C C . LYS A 1 522 ? -55.185 4.157 119.585 1.00 82.31 522 LYS A C 1
ATOM 4272 O O . LYS A 1 522 ? -54.940 4.128 120.790 1.00 82.31 522 LYS A O 1
ATOM 4277 N N . GLU A 1 523 ? -56.288 4.717 119.090 1.00 77.81 523 GLU A N 1
ATOM 4278 C CA . GLU A 1 523 ? -57.355 5.264 119.940 1.00 77.81 523 GLU A CA 1
ATOM 4279 C C . GLU A 1 523 ? -58.089 4.174 120.730 1.00 77.81 523 GLU A C 1
ATOM 4281 O O . GLU A 1 523 ? -58.316 4.339 121.928 1.00 77.81 523 GLU A O 1
ATOM 4286 N N . LEU A 1 524 ? -58.385 3.032 120.105 1.00 78.75 524 LEU A N 1
ATOM 4287 C CA . LEU A 1 524 ? -58.982 1.870 120.773 1.00 78.75 524 LEU A CA 1
ATOM 4288 C C . LEU A 1 524 ? -58.069 1.288 121.853 1.00 78.75 524 LEU A C 1
ATOM 4290 O O . LEU A 1 524 ? -58.535 1.012 122.955 1.00 78.75 524 LEU A O 1
ATOM 4294 N N . LEU A 1 525 ? -56.769 1.150 121.579 1.00 79.00 525 LEU A N 1
ATOM 4295 C CA . LEU A 1 525 ? -55.775 0.738 122.577 1.00 79.00 525 LEU A CA 1
ATOM 4296 C C . LEU A 1 525 ? -55.729 1.705 123.763 1.00 79.00 525 LEU A C 1
ATOM 4298 O O . LEU A 1 525 ? -55.639 1.269 124.909 1.00 79.00 525 LEU A O 1
ATOM 4302 N N . LYS A 1 526 ? -55.835 3.011 123.499 1.00 81.06 526 LYS A N 1
ATOM 4303 C CA . LYS A 1 526 ? -55.899 4.033 124.546 1.00 81.06 526 LYS A CA 1
ATOM 4304 C C . LYS A 1 526 ? -57.168 3.890 125.392 1.00 81.06 526 LYS A C 1
ATOM 4306 O O . LYS A 1 526 ? -57.065 3.840 126.612 1.00 81.06 526 LYS A O 1
ATOM 4311 N N . MET A 1 527 ? -58.333 3.727 124.759 1.00 76.75 527 MET A N 1
ATOM 4312 C CA . MET A 1 527 ? -59.595 3.451 125.460 1.00 76.75 527 MET A CA 1
ATOM 4313 C C . MET A 1 527 ? -59.530 2.161 126.286 1.00 76.75 527 MET A C 1
ATOM 4315 O O . MET A 1 527 ? -60.010 2.132 127.416 1.00 76.75 527 MET A O 1
ATOM 4319 N N . TYR A 1 528 ? -58.921 1.100 125.754 1.00 78.06 528 TYR A N 1
ATOM 4320 C CA . TYR A 1 528 ? -58.768 -0.171 126.458 1.00 78.06 528 TYR A CA 1
ATOM 4321 C C . TYR A 1 528 ? -57.896 -0.030 127.712 1.00 78.06 528 TYR A C 1
ATOM 4323 O O . TYR A 1 528 ? -58.263 -0.525 128.778 1.00 78.06 528 TYR A O 1
ATOM 4331 N N . GLU A 1 529 ? -56.771 0.685 127.619 1.00 79.25 529 GLU A N 1
ATOM 4332 C CA . GLU A 1 529 ? -55.928 0.980 128.783 1.00 79.25 529 GLU A CA 1
ATOM 4333 C C . GLU A 1 529 ? -56.635 1.892 129.799 1.00 79.25 529 GLU A C 1
ATOM 4335 O O . GLU A 1 529 ? -56.524 1.656 131.003 1.00 79.25 529 GLU A O 1
ATOM 4340 N N . ASP A 1 530 ? -57.433 2.868 129.354 1.00 77.56 530 ASP A N 1
ATOM 4341 C CA . ASP A 1 530 ? -58.240 3.723 130.238 1.00 77.56 530 ASP A CA 1
ATOM 4342 C C . ASP A 1 530 ? -59.331 2.920 130.986 1.00 77.56 530 ASP A C 1
ATOM 4344 O O . ASP A 1 530 ? -59.535 3.100 132.195 1.00 77.56 530 ASP A O 1
ATOM 4348 N N . ILE A 1 531 ? -59.985 1.966 130.311 1.00 75.25 531 ILE A N 1
ATOM 4349 C CA . ILE A 1 531 ? -60.944 1.024 130.920 1.00 75.25 531 ILE A CA 1
ATOM 4350 C C . ILE A 1 531 ? -60.240 0.105 131.925 1.00 75.25 531 ILE A C 1
ATOM 4352 O O . ILE A 1 531 ? -60.705 -0.091 133.046 1.00 75.25 531 ILE A O 1
ATOM 4356 N N . LYS A 1 532 ? -59.074 -0.435 131.570 1.00 74.56 532 LYS A N 1
ATOM 4357 C CA . LYS A 1 532 ? -58.280 -1.279 132.471 1.00 74.56 532 LYS A CA 1
ATOM 4358 C C . LYS A 1 532 ? -57.857 -0.521 133.734 1.00 74.56 532 LYS A C 1
ATOM 4360 O O . LYS A 1 532 ? -57.900 -1.076 134.832 1.00 74.56 532 LYS A O 1
ATOM 4365 N N . LYS A 1 533 ? -57.506 0.762 133.604 1.00 72.06 533 LYS A N 1
ATOM 4366 C CA . LYS A 1 533 ? -57.153 1.642 134.730 1.00 72.06 533 LYS A CA 1
ATOM 4367 C C . LYS A 1 533 ? -58.343 1.934 135.645 1.00 72.06 533 LYS A C 1
ATOM 4369 O O . LYS A 1 533 ? -58.178 1.938 136.866 1.00 72.06 533 LYS A O 1
ATOM 4374 N N . THR A 1 534 ? -59.525 2.164 135.073 1.00 68.12 534 THR A N 1
ATOM 4375 C CA . THR A 1 534 ? -60.771 2.395 135.827 1.00 68.12 534 THR A CA 1
ATOM 4376 C C . THR A 1 534 ? -61.259 1.126 136.526 1.00 68.12 534 THR A C 1
ATOM 4378 O O . THR A 1 534 ? -61.633 1.185 137.696 1.00 68.12 534 THR A O 1
ATOM 4381 N N . MET A 1 535 ? -61.135 -0.042 135.889 1.00 65.88 535 MET A N 1
ATOM 4382 C CA . MET A 1 535 ? -61.422 -1.322 136.543 1.00 65.88 535 MET A CA 1
ATOM 4383 C C . MET A 1 535 ? -60.443 -1.620 137.686 1.00 65.88 535 MET A C 1
ATOM 4385 O O . MET A 1 535 ? -60.883 -1.930 138.790 1.00 65.88 535 MET A O 1
ATOM 4389 N N . GLY A 1 536 ? -59.137 -1.408 137.484 1.00 61.38 536 GLY A N 1
ATOM 4390 C CA . GLY A 1 536 ? -58.131 -1.585 138.541 1.00 61.38 536 GLY A CA 1
ATOM 4391 C C . GLY A 1 536 ? -58.274 -0.610 139.719 1.00 61.38 536 GLY A C 1
ATOM 4392 O O . GLY A 1 536 ? -57.818 -0.905 140.821 1.00 61.38 536 GLY A O 1
ATOM 4393 N N . SER A 1 537 ? -58.934 0.537 139.527 1.00 56.19 537 SER A N 1
ATOM 4394 C CA . SER A 1 537 ? -59.286 1.454 140.623 1.00 56.19 537 SER A CA 1
ATOM 4395 C C . SER A 1 537 ? -60.610 1.083 141.304 1.00 56.19 537 SER A C 1
ATOM 4397 O O . SER A 1 537 ? -60.713 1.233 142.519 1.00 56.19 537 SER A O 1
ATOM 4399 N N . SER A 1 538 ? -61.580 0.510 140.583 1.00 54.50 538 SER A N 1
ATOM 4400 C CA . SER A 1 538 ? -62.789 -0.068 141.196 1.00 54.50 538 SER A CA 1
ATOM 4401 C C . SER A 1 538 ? -62.514 -1.344 142.003 1.00 54.50 538 SER A C 1
ATOM 4403 O O . SER A 1 538 ? -63.120 -1.542 143.050 1.00 54.50 538 SER A O 1
ATOM 4405 N N . GLU A 1 539 ? -61.551 -2.164 141.578 1.00 53.19 539 GLU A N 1
ATOM 4406 C CA . GLU A 1 539 ? -61.142 -3.393 142.272 1.00 53.19 539 GLU A CA 1
ATOM 4407 C C . GLU A 1 539 ? -60.390 -3.074 143.576 1.00 53.19 539 GLU A C 1
ATOM 4409 O O . GLU A 1 539 ? -60.582 -3.732 144.596 1.00 53.19 539 GLU A O 1
ATOM 4414 N N . LYS A 1 540 ? -59.616 -1.980 143.585 1.00 55.50 540 LYS A N 1
ATOM 4415 C CA . LYS A 1 540 ? -58.941 -1.469 144.786 1.00 55.50 540 LYS A CA 1
ATOM 4416 C C . LYS A 1 540 ? -59.917 -0.887 145.818 1.00 55.50 540 LYS A C 1
ATOM 4418 O O . LYS A 1 540 ? -59.679 -1.030 147.009 1.00 55.50 540 LYS A O 1
ATOM 4423 N N . ASN A 1 541 ? -61.034 -0.309 145.368 1.00 54.28 541 ASN A N 1
ATOM 4424 C CA . ASN A 1 541 ? -62.092 0.213 146.243 1.00 54.28 541 ASN A CA 1
ATOM 4425 C C . ASN A 1 541 ? -63.016 -0.883 146.818 1.00 54.28 541 ASN A C 1
ATOM 4427 O O . ASN A 1 541 ? -63.740 -0.613 147.770 1.00 54.28 541 ASN A O 1
ATOM 4431 N N . LEU A 1 542 ? -63.003 -2.102 146.263 1.00 53.44 542 LEU A N 1
ATOM 4432 C CA . LEU A 1 542 ? -63.784 -3.253 146.749 1.00 53.44 542 LEU A CA 1
ATOM 4433 C C . LEU A 1 542 ? -63.031 -4.116 147.779 1.00 53.44 542 LEU A C 1
ATOM 4435 O O . LEU A 1 542 ? -63.643 -4.968 148.413 1.00 53.44 542 LEU A O 1
ATOM 4439 N N . LEU A 1 543 ? -61.722 -3.902 147.953 1.00 52.97 543 LEU A N 1
ATOM 4440 C CA . LEU A 1 543 ? -60.861 -4.642 148.890 1.00 52.97 543 LEU A CA 1
ATOM 4441 C C . LEU A 1 543 ? -60.586 -3.886 150.210 1.00 52.97 543 LEU A C 1
ATOM 4443 O O . LEU A 1 543 ? -59.847 -4.394 151.050 1.00 52.97 543 LEU A O 1
ATOM 4447 N N . GLU A 1 544 ? -61.177 -2.700 150.410 1.00 48.91 544 GLU A N 1
ATOM 4448 C CA . GLU A 1 544 ? -61.070 -1.887 151.643 1.00 48.91 544 GLU A CA 1
ATOM 4449 C C . GLU A 1 544 ? -62.366 -1.847 152.494 1.00 48.91 544 GLU A C 1
ATOM 4451 O O . GLU A 1 544 ? -62.468 -1.061 153.436 1.00 48.91 544 GLU A O 1
ATOM 4456 N N . THR A 1 545 ? -63.336 -2.726 152.221 1.00 46.06 545 THR A N 1
ATOM 4457 C CA . THR A 1 545 ? -64.517 -3.011 153.071 1.00 46.06 545 THR A CA 1
ATOM 4458 C C . THR A 1 545 ? -64.528 -4.466 153.485 1.00 46.06 545 THR A C 1
ATOM 4460 O O . THR A 1 545 ? -64.844 -4.739 154.664 1.00 46.06 545 THR A O 1
#